Protein AF-0000000074057111 (afdb_homodimer)

Solvent-accessible surface area (backbone atoms only — not comparable to full-atom values): 35191 Å² total; per-residue (Å²): 128,77,73,46,61,65,49,46,50,52,50,35,55,50,22,33,57,53,14,36,54,56,15,26,37,41,67,62,41,48,51,35,55,31,54,75,51,76,38,52,38,35,38,62,61,49,11,63,76,62,67,31,24,44,68,23,37,39,42,51,50,25,23,38,26,31,72,56,57,26,43,73,44,59,60,74,81,66,94,53,81,94,63,56,52,75,49,30,35,24,65,28,77,84,44,45,55,37,42,20,70,87,38,95,68,16,41,31,34,33,33,35,26,45,40,35,50,40,46,50,42,49,42,37,47,59,24,25,39,66,43,31,43,66,85,86,63,66,47,99,75,32,61,70,48,46,54,50,17,41,58,47,15,54,46,42,50,39,71,71,43,34,64,63,48,53,53,48,35,48,74,56,48,71,72,63,69,75,90,73,66,48,31,35,32,28,48,59,33,36,54,30,60,59,58,51,50,50,41,69,73,32,83,66,36,35,37,35,38,35,16,43,60,70,26,39,54,45,22,50,61,65,31,59,91,43,95,55,38,87,39,50,44,79,44,70,43,49,76,84,81,42,85,62,74,66,69,17,47,32,37,38,39,58,72,56,60,40,56,35,40,69,68,58,40,27,52,38,43,33,45,49,50,66,14,34,33,74,57,11,34,39,38,41,27,28,49,48,27,40,93,85,45,26,36,33,40,66,40,14,46,46,24,42,51,20,37,39,74,18,76,46,19,34,69,40,31,57,66,55,50,42,51,38,38,43,74,39,57,37,41,80,59,42,73,62,33,82,43,75,45,62,69,11,26,37,32,30,26,32,62,70,124,126,78,76,48,61,64,49,46,49,51,48,34,57,50,22,33,56,54,14,35,54,55,16,26,37,42,66,62,40,49,52,35,54,31,53,75,50,75,38,51,38,32,37,62,62,49,11,63,73,62,69,31,23,44,68,21,37,39,40,52,49,24,22,39,28,29,72,56,56,26,42,74,44,59,60,73,78,67,93,53,82,94,63,56,53,75,48,31,37,23,64,28,78,83,44,44,55,37,43,20,69,86,39,95,68,17,40,32,35,32,32,35,26,45,40,35,51,40,49,49,42,49,44,38,45,59,24,26,39,67,45,32,42,68,82,86,62,65,46,98,75,31,61,71,49,45,54,49,19,42,59,47,16,53,48,43,51,40,71,71,44,34,64,64,47,53,52,48,34,48,76,56,47,70,71,63,69,76,89,72,68,48,32,34,34,28,47,58,31,36,53,31,60,59,57,51,50,50,40,70,75,34,82,65,35,35,36,35,37,36,15,44,60,70,26,38,53,45,22,50,62,65,32,59,90,42,94,54,38,88,38,51,45,78,44,70,42,48,74,85,80,43,85,61,73,67,70,18,46,32,38,39,38,56,72,55,62,40,56,34,38,68,68,57,39,25,51,39,44,35,46,49,50,66,14,34,32,72,58,11,34,40,38,40,28,28,48,50,28,38,92,84,45,28,35,33,39,66,41,13,46,45,24,43,52,20,37,40,74,17,78,46,18,33,66,41,30,57,67,57,50,43,49,37,38,42,74,40,58,34,40,80,60,42,73,61,34,82,43,76,44,62,69,11,28,38,31,28,27,33,61,70,124

Organism: NCBI:txid44742

Secondary structure (DSSP, 8-state):
---SHHHHHHHHHHHHHHHHHHHHHHHTTHHHHHHHTTT-EEHHHHHHHHT--HHHHHHHHHHHHHTTSEEEE-----S-GGG----EEEE-GGGHHHH-TTSTT--HHHHHHHHHHHHHHTTHHHHHHHTSPPPP---TT-HHHHHHHHHHHHHHHHHHHHHHHHHHHHHTTTT---SS--EEEEET-TT-HHHHHHHHHSTT-EEEEEE-HHHHHHHHHHHTTSTTGGGEEEEE--TTTSPPP--EEEEEEES-GGGS-HHHHHHHHHHHHHHEEEEEEEEEEE-EE-TTS--SHHHHHHHHHHHHH-TT---EEHHHHHHHHHHHT-EEEEEEE--SSTTEEEEEE----/---SHHHHHHHHHHHHHHHHHHHHHHHTTHHHHHHHTTT-EEHHHHHHHHT--HHHHHHHHHHHHHTTSEEEE-----S-GGG----EEEE-GGGHHHH-TTSTT--HHHHHHHHHHHHHHTTHHHHHHHTSPPPP---TT-HHHHHHHHHHHHHHHHHHHHHHHHHHHHHTTTT---SS--EEEEET-TT-HHHHHHHHHSTT-EEEEEE-HHHHHHHHHHHTTSTTGGGEEEEE--TTTSPPP--EEEEEEES-GGGS-HHHHHHHHHHHHHHEEEEEEEEEEE-EE-TTS--SHHHHHHHHHHHHH-TT---EEHHHHHHHHHHHT-EEEEEEE--SSTTEEEEEE----

pLDDT: mean 93.76, std 9.5, range [37.53, 98.81]

Nearest PDB structures (foldseek):
  7clf-assembly1_A  TM=8.392E-01  e=1.051E-23  Serratia marcescens
  2r3s-assembly1_B  TM=7.937E-01  e=2.682E-24  Nostoc punctiforme PCC 73102
  2r3s-assembly1_A  TM=8.013E-01  e=7.057E-24  Nostoc punctiforme PCC 73102
  7wdq-assembly2_D  TM=7.908E-01  e=1.029E-20  Nisaea denitrificans DSM 18348
  7wdq-assembly1_C  TM=7.144E-01  e=1.448E-20  Nisaea denitrificans DSM 18348

Foldseek 3Di:
DDPPPVVVVVCVVCVVVVLLLQLVCLVLLLLQVCVVVVQKDFLVVSCVVSVHDSVVSNVSQVVCVVVVQKPWDFDDDDVDPVDTDGIMIGGDPVCNQQSHPPHQLHLSLLSNLVNQLVVLVVCLVVLVVVQAADDGDDDPNDDVSNVVSVLVNVVSVLLVCQQVLVVLCVVLCVLPDDDDAFEEEEEQCQLPSNVVSSCVVGVRHAYEYEEAPNSQVNNCVNCPPHPCNVRYHYDHDDLQPDADAADGQEYEAAADPQQAALVSVLSSLLSVLRRHDAFHKYKYFFAAADPVLPAPVVQNVVQSSSSHPHGHGGHHHQVSVQVSNVVSQWDDWDFSGDDRGSSTMIMTTHHHD/DDPPPVVVVVCVVCVVVVLLLQLVCLVLLLLQVCVVVVQKDFLVVSCVVSVHDSVVSNVSQVVCVVVVQKPWDWDDDDPDPVDTDGIMIGGDPVCNQCSHPPHQLHLSLLSNLVNQLVVLVVCLVVLVVVQAADDGDDDPNDDVSNVVSVLVNVVSVLLVCQQVLVVLCVVLCVLPDDDDAFEEEEEQCQLPSNVVSSCVVGVRHAYEYEEAPNSQVNNCVNCVPHPCNVRYHYDHDDLQPDADAADGQEYEAAADPQQAALVSVLSSLLSVLRRHDAFHKYKYFFAAADPVLPAPVVQNVVQSSSSHPHGHGGHHHQVSVQVSNVVSQWDDWDFSGDDRGSSTMIMTTHHHD

Structure (mmCIF, N/CA/C/O backbone):
data_AF-0000000074057111-model_v1
#
loop_
_entity.id
_entity.type
_entity.pdbx_description
1 polymer 'Polyketide synthesis methyltransferase'
#
loop_
_atom_site.group_PDB
_atom_site.id
_atom_site.type_symbol
_atom_site.label_atom_id
_atom_site.label_alt_id
_atom_site.label_comp_id
_atom_site.label_asym_id
_atom_site.label_entity_id
_atom_site.label_seq_id
_atom_site.pdbx_PDB_ins_code
_atom_site.Cartn_x
_atom_site.Cartn_y
_atom_site.Cartn_z
_atom_site.occupancy
_atom_site.B_iso_or_equiv
_atom_site.auth_seq_id
_atom_site.auth_comp_id
_atom_site.auth_asym_id
_atom_site.auth_atom_id
_atom_site.pdbx_PDB_mode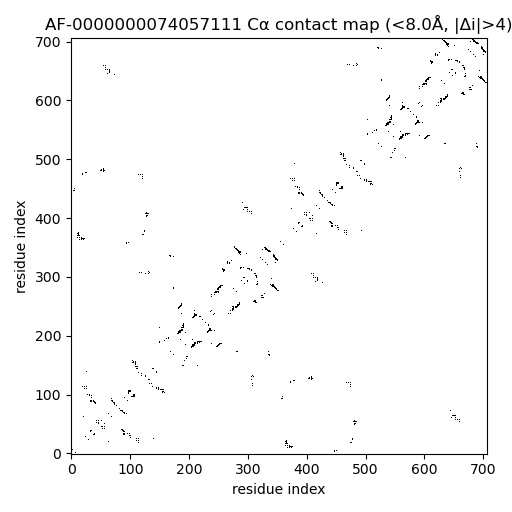l_num
ATOM 1 N N . MET A 1 1 ? 1.654 -4.223 18.266 1 63.75 1 MET A N 1
ATOM 2 C CA . MET A 1 1 ? 0.971 -3.344 17.328 1 63.75 1 MET A CA 1
ATOM 3 C C . MET A 1 1 ? -0.479 -3.119 17.75 1 63.75 1 MET A C 1
ATOM 5 O O . MET A 1 1 ? -1.139 -4.039 18.234 1 63.75 1 MET A O 1
ATOM 9 N N . ASP A 1 2 ? -0.886 -1.844 17.797 1 74.06 2 ASP A N 1
ATOM 10 C CA . ASP A 1 2 ? -2.27 -1.485 18.094 1 74.06 2 ASP A CA 1
ATOM 11 C C . ASP A 1 2 ? -3.238 -2.229 17.172 1 74.06 2 ASP A C 1
ATOM 13 O O . ASP A 1 2 ? -3.07 -2.23 15.953 1 74.06 2 ASP A O 1
ATOM 17 N N . ARG A 1 3 ? -4.133 -2.994 17.828 1 81.12 3 ARG A N 1
ATOM 18 C CA . ARG A 1 3 ? -5.02 -3.846 17.031 1 81.12 3 ARG A CA 1
ATOM 19 C C . ARG A 1 3 ? -6.465 -3.367 17.125 1 81.12 3 ARG A C 1
ATOM 21 O O . ARG A 1 3 ? -7.391 -4.109 16.797 1 81.12 3 ARG A O 1
ATOM 28 N N . THR A 1 4 ? -6.609 -2.133 17.578 1 88.31 4 THR A N 1
ATOM 29 C CA . THR A 1 4 ? -7.953 -1.57 17.547 1 88.31 4 THR A CA 1
ATOM 30 C C . THR A 1 4 ? -8.461 -1.433 16.125 1 88.31 4 THR A C 1
ATOM 32 O O . THR A 1 4 ? -7.668 -1.262 15.188 1 88.31 4 THR A O 1
ATOM 35 N N . PRO A 1 5 ? -9.758 -1.6 15.961 1 89.38 5 PRO A N 1
ATOM 36 C CA . PRO A 1 5 ? -10.305 -1.568 14.602 1 89.38 5 PRO A CA 1
ATOM 37 C C . PRO A 1 5 ? -9.859 -0.335 13.82 1 89.38 5 PRO A C 1
ATOM 39 O O . PRO A 1 5 ? -9.477 -0.447 12.656 1 89.38 5 PRO A O 1
ATOM 42 N N . PHE A 1 6 ? -9.781 0.759 14.508 1 90.56 6 PHE A N 1
ATOM 43 C CA . PHE A 1 6 ? -9.398 1.973 13.789 1 90.56 6 PHE A CA 1
ATOM 44 C C . PHE A 1 6 ? -7.914 1.951 13.445 1 90.56 6 PHE A C 1
ATOM 46 O O . PHE A 1 6 ? -7.516 2.414 12.367 1 90.56 6 PHE A O 1
ATOM 53 N N . ALA A 1 7 ? -7.125 1.43 14.367 1 91.81 7 ALA A N 1
ATOM 54 C CA . ALA A 1 7 ? -5.695 1.313 14.094 1 91.81 7 ALA A CA 1
ATOM 55 C C . ALA A 1 7 ? -5.438 0.383 12.914 1 91.81 7 ALA A C 1
ATOM 57 O O . ALA A 1 7 ? -4.555 0.641 12.094 1 91.81 7 ALA A O 1
ATOM 58 N N . VAL A 1 8 ? -6.203 -0.715 12.797 1 94.31 8 VAL A N 1
ATOM 59 C CA . VAL A 1 8 ? -6.082 -1.655 11.688 1 94.31 8 VAL A CA 1
ATOM 60 C C . VAL A 1 8 ? -6.496 -0.974 10.391 1 94.31 8 VAL A C 1
ATOM 62 O O . VAL A 1 8 ? -5.805 -1.091 9.375 1 94.31 8 VAL A O 1
ATOM 65 N N . LEU A 1 9 ? -7.566 -0.26 10.484 1 95.31 9 LEU A N 1
ATOM 66 C CA . LEU A 1 9 ? -8.094 0.469 9.336 1 95.31 9 LEU A CA 1
ATOM 67 C C . LEU A 1 9 ? -7.078 1.487 8.82 1 95.31 9 LEU A C 1
ATOM 69 O O . LEU A 1 9 ? -6.828 1.568 7.617 1 95.31 9 LEU A O 1
ATOM 73 N N . GLN A 1 10 ? -6.465 2.217 9.688 1 94.62 10 GLN A N 1
ATOM 74 C CA . GLN A 1 10 ? -5.465 3.215 9.312 1 94.62 10 GLN A CA 1
ATOM 75 C C . GLN A 1 10 ? -4.234 2.559 8.703 1 94.62 10 GLN A C 1
ATOM 77 O O . GLN A 1 10 ? -3.689 3.049 7.711 1 94.62 10 GLN A O 1
ATOM 82 N N . ARG A 1 11 ? -3.836 1.484 9.297 1 94.94 11 ARG A N 1
ATOM 83 C CA . ARG A 1 11 ? -2.662 0.763 8.82 1 94.94 11 ARG A CA 1
ATOM 84 C C . ARG A 1 11 ? -2.881 0.237 7.402 1 94.94 11 ARG A C 1
ATOM 86 O O . ARG A 1 11 ? -2.018 0.392 6.539 1 94.94 11 ARG A O 1
ATOM 93 N N . ASP A 1 12 ? -4.023 -0.371 7.141 1 97.38 12 ASP A N 1
ATOM 94 C CA . ASP A 1 12 ? -4.328 -0.885 5.812 1 97.38 12 ASP A CA 1
ATOM 95 C C . ASP A 1 12 ? -4.457 0.251 4.801 1 97.38 12 ASP A C 1
ATOM 97 O O . ASP A 1 12 ? -4.016 0.125 3.656 1 97.38 12 ASP A O 1
ATOM 101 N N . ALA A 1 13 ? -5.023 1.354 5.238 1 97.31 13 ALA A N 1
ATOM 102 C CA . ALA A 1 13 ? -5.27 2.477 4.34 1 97.31 13 ALA A CA 1
ATOM 103 C C . ALA A 1 13 ? -3.959 3.129 3.908 1 97.31 13 ALA A C 1
ATOM 105 O O . ALA A 1 13 ? -3.855 3.65 2.795 1 97.31 13 ALA A O 1
ATOM 106 N N . THR A 1 14 ? -2.934 3.059 4.746 1 96.75 14 THR A N 1
ATOM 107 C CA . THR A 1 14 ? -1.713 3.805 4.461 1 96.75 14 THR A CA 1
ATOM 108 C C . THR A 1 14 ? -0.594 2.865 4.023 1 96.75 14 THR A C 1
ATOM 110 O O . THR A 1 14 ? 0.538 3.299 3.801 1 96.75 14 THR A O 1
ATOM 113 N N . GLY A 1 15 ? -0.868 1.565 3.924 1 97.38 15 GLY A N 1
ATOM 114 C CA . GLY A 1 15 ? 0.151 0.581 3.596 1 97.38 15 GLY A CA 1
ATOM 115 C C . GLY A 1 15 ? 0.854 0.867 2.281 1 97.38 15 GLY A C 1
ATOM 116 O O . GLY A 1 15 ? 2.018 0.504 2.104 1 97.38 15 GLY A O 1
ATOM 117 N N . TYR A 1 16 ? 0.18 1.576 1.365 1 98.06 16 TYR A N 1
ATOM 118 C CA . TYR A 1 16 ? 0.75 1.864 0.054 1 98.06 16 TYR A CA 1
ATOM 119 C C . TYR A 1 16 ? 1.985 2.748 0.179 1 98.06 16 TYR A C 1
ATOM 121 O O . TYR A 1 16 ? 2.883 2.695 -0.665 1 98.06 16 TYR A O 1
ATOM 129 N N . GLN A 1 17 ? 2.082 3.539 1.218 1 98.56 17 GLN A N 1
ATOM 130 C CA . GLN A 1 17 ? 3.199 4.469 1.356 1 98.56 17 GLN A CA 1
ATOM 131 C C . GLN A 1 17 ? 4.523 3.723 1.497 1 98.56 17 GLN A C 1
ATOM 133 O O . GLN A 1 17 ? 5.496 4.039 0.811 1 98.56 17 GLN A O 1
ATOM 138 N N . ARG A 1 18 ? 4.527 2.707 2.352 1 98.38 18 ARG A N 1
ATOM 139 C CA . ARG A 1 18 ? 5.742 1.914 2.535 1 98.38 18 ARG A CA 1
ATOM 140 C C . ARG A 1 18 ? 6.082 1.137 1.269 1 98.38 18 ARG A C 1
ATOM 142 O O . ARG A 1 18 ? 7.254 1.031 0.896 1 98.38 18 ARG A O 1
ATOM 149 N N . SER A 1 19 ? 5.031 0.606 0.587 1 98.56 19 SER A N 1
ATOM 150 C CA . SER A 1 19 ? 5.238 -0.123 -0.66 1 98.56 19 SER A CA 1
ATOM 151 C C . SER A 1 19 ? 5.875 0.768 -1.722 1 98.56 19 SER A C 1
ATOM 153 O O . SER A 1 19 ? 6.859 0.381 -2.354 1 98.56 19 SER A O 1
ATOM 155 N N . CYS A 1 20 ? 5.309 1.966 -1.888 1 98.56 20 CYS A N 1
ATOM 156 C CA . CYS A 1 20 ? 5.762 2.867 -2.941 1 98.56 20 CYS A CA 1
ATOM 157 C C . CYS A 1 20 ? 7.18 3.355 -2.668 1 98.56 20 CYS A C 1
ATOM 159 O O . CYS A 1 20 ? 7.992 3.465 -3.588 1 98.56 20 CYS A O 1
ATOM 161 N N . ALA A 1 21 ? 7.5 3.646 -1.406 1 98.75 21 ALA A N 1
ATOM 162 C CA . ALA A 1 21 ? 8.844 4.09 -1.063 1 98.75 21 ALA A CA 1
ATOM 163 C C . ALA A 1 21 ? 9.883 3.02 -1.403 1 98.75 21 ALA A C 1
ATOM 165 O O . ALA A 1 21 ? 10.891 3.305 -2.057 1 98.75 21 ALA A O 1
ATOM 166 N N . LEU A 1 22 ? 9.57 1.821 -0.985 1 98.69 22 LEU A N 1
ATOM 167 C CA . LEU A 1 22 ? 10.484 0.694 -1.172 1 98.69 22 LEU A CA 1
ATOM 168 C C . LEU A 1 22 ? 10.648 0.37 -2.652 1 98.69 22 LEU A C 1
ATOM 170 O O . LEU A 1 22 ? 11.773 0.195 -3.133 1 98.69 22 LEU A O 1
ATOM 174 N N . THR A 1 23 ? 9.586 0.343 -3.398 1 98.5 23 THR A N 1
ATOM 175 C CA . THR A 1 23 ? 9.633 -0.062 -4.797 1 98.5 23 THR A CA 1
ATOM 176 C C . THR A 1 23 ? 10.227 1.049 -5.66 1 98.5 23 THR A C 1
ATOM 178 O O . THR A 1 23 ? 10.906 0.775 -6.652 1 98.5 23 THR A O 1
ATOM 181 N N . ALA A 1 24 ? 10.023 2.332 -5.312 1 98.69 24 ALA A N 1
ATOM 182 C CA . ALA A 1 24 ? 10.648 3.434 -6.043 1 98.69 24 ALA A CA 1
ATOM 183 C C . ALA A 1 24 ? 12.164 3.373 -5.93 1 98.69 24 ALA A C 1
ATOM 185 O O . ALA A 1 24 ? 12.875 3.592 -6.91 1 98.69 24 ALA A O 1
ATOM 186 N N . ALA A 1 25 ? 12.641 3.057 -4.723 1 98.81 25 ALA A N 1
ATOM 187 C CA . ALA A 1 25 ? 14.078 2.938 -4.512 1 98.81 25 ALA A CA 1
ATOM 188 C C . ALA A 1 25 ? 14.664 1.81 -5.359 1 98.81 25 ALA A C 1
ATOM 190 O O . ALA A 1 25 ? 15.781 1.917 -5.859 1 98.81 25 ALA A O 1
ATOM 191 N N . ALA A 1 26 ? 13.922 0.726 -5.508 1 98.5 26 ALA A N 1
ATOM 192 C CA . ALA A 1 26 ? 14.359 -0.396 -6.332 1 98.5 26 ALA A CA 1
ATOM 193 C C . ALA A 1 26 ? 14.391 -0.011 -7.809 1 98.5 26 ALA A C 1
ATOM 195 O O . ALA A 1 26 ? 15.336 -0.349 -8.523 1 98.5 26 ALA A O 1
ATOM 196 N N . GLU A 1 27 ? 13.359 0.681 -8.258 1 98.12 27 GLU A N 1
ATOM 197 C CA . GLU A 1 27 ? 13.32 1.148 -9.641 1 98.12 27 GLU A CA 1
ATOM 198 C C . GLU A 1 27 ? 14.508 2.051 -9.953 1 98.12 27 GLU A C 1
ATOM 200 O O . GLU A 1 27 ? 15.07 1.99 -11.055 1 98.12 27 GLU A O 1
ATOM 205 N N . LEU A 1 28 ? 14.891 2.852 -8.977 1 98.44 28 LEU A N 1
ATOM 206 C CA . LEU A 1 28 ? 15.945 3.838 -9.172 1 98.44 28 LEU A CA 1
ATOM 207 C C . LEU A 1 28 ? 17.312 3.244 -8.844 1 98.44 28 LEU A C 1
ATOM 209 O O . LEU A 1 28 ? 18.328 3.928 -8.938 1 98.44 28 LEU A O 1
ATOM 213 N N . ASP A 1 29 ? 17.344 2.012 -8.312 1 98.06 29 ASP A N 1
ATOM 214 C CA . ASP A 1 29 ? 18.531 1.214 -8.016 1 98.06 29 ASP A CA 1
ATOM 215 C C . ASP A 1 29 ? 19.328 1.827 -6.867 1 98.06 29 ASP A C 1
ATOM 217 O O . ASP A 1 29 ? 20.562 1.724 -6.832 1 98.06 29 ASP A O 1
ATOM 221 N N . PHE A 1 30 ? 18.688 2.514 -5.953 1 98.75 30 PHE A N 1
ATOM 222 C CA . PHE A 1 30 ? 19.344 3.203 -4.844 1 98.75 30 PHE A CA 1
ATOM 223 C C . PHE A 1 30 ? 20.156 2.227 -4.004 1 98.75 30 PHE A C 1
ATOM 225 O O . PHE A 1 30 ? 21.312 2.498 -3.672 1 98.75 30 PHE A O 1
ATOM 232 N N . PHE A 1 31 ? 19.594 1.062 -3.67 1 98.81 31 PHE A N 1
ATOM 233 C CA . PHE A 1 31 ? 20.219 0.121 -2.75 1 98.81 31 PHE A CA 1
ATOM 234 C C . PHE A 1 31 ? 21.516 -0.433 -3.336 1 98.81 31 PHE A C 1
ATOM 236 O O . PHE A 1 31 ? 22.562 -0.43 -2.674 1 98.81 31 PHE A O 1
ATOM 243 N N . THR A 1 32 ? 21.438 -0.868 -4.586 1 98.62 32 THR A N 1
ATOM 244 C CA . THR A 1 32 ? 22.609 -1.442 -5.242 1 98.62 32 THR A CA 1
ATOM 245 C C . THR A 1 32 ? 23.734 -0.409 -5.363 1 98.62 32 THR A C 1
ATOM 247 O O . THR A 1 32 ? 24.906 -0.722 -5.129 1 98.62 32 THR A O 1
ATOM 250 N N . VAL A 1 33 ? 23.406 0.806 -5.707 1 98.75 33 VAL A N 1
ATOM 251 C CA . VAL A 1 33 ? 24.391 1.869 -5.883 1 98.75 33 VAL A CA 1
ATOM 252 C C . VAL A 1 33 ? 25.062 2.18 -4.547 1 98.75 33 VAL A C 1
ATOM 254 O O . VAL A 1 33 ? 26.281 2.338 -4.48 1 98.75 33 VAL A O 1
ATOM 257 N N . ILE A 1 34 ? 24.266 2.258 -3.471 1 98.69 34 ILE A N 1
ATOM 258 C CA . ILE A 1 34 ? 24.844 2.494 -2.152 1 98.69 34 ILE A CA 1
ATOM 259 C C . ILE A 1 34 ? 25.797 1.353 -1.791 1 98.69 34 ILE A C 1
ATOM 261 O O . ILE A 1 34 ? 26.922 1.588 -1.371 1 98.69 34 ILE A O 1
ATOM 265 N N . LEU A 1 35 ? 25.344 0.13 -2.01 1 98.56 35 LEU A N 1
ATOM 266 C CA . LEU A 1 35 ? 26.094 -1.053 -1.619 1 98.56 35 LEU A CA 1
ATOM 267 C C . LEU A 1 35 ? 27.391 -1.171 -2.436 1 98.56 35 LEU A C 1
ATOM 269 O O . LEU A 1 35 ? 28.422 -1.568 -1.909 1 98.56 35 LEU A O 1
ATOM 273 N N . ARG A 1 36 ? 27.375 -0.826 -3.686 1 97.56 36 ARG A N 1
ATOM 274 C CA . ARG A 1 36 ? 28.562 -0.966 -4.523 1 97.56 36 ARG A CA 1
ATOM 275 C C . ARG A 1 36 ? 29.547 0.157 -4.258 1 97.56 36 ARG A C 1
ATOM 277 O O . ARG A 1 36 ? 30.719 0.063 -4.645 1 97.56 36 ARG A O 1
ATOM 284 N N . ASN A 1 37 ? 29.141 1.228 -3.578 1 97.62 37 ASN A N 1
ATOM 285 C CA . ASN A 1 37 ? 30.016 2.334 -3.199 1 97.62 37 ASN A CA 1
ATOM 286 C C . ASN A 1 37 ? 30.375 2.285 -1.717 1 97.62 37 ASN A C 1
ATOM 288 O O . ASN A 1 37 ? 30.266 3.295 -1.018 1 97.62 37 ASN A O 1
ATOM 292 N N . GLY A 1 38 ? 30.656 1.08 -1.207 1 97 38 GLY A N 1
ATOM 293 C CA . GLY A 1 38 ? 31.141 0.887 0.152 1 97 38 GLY A CA 1
ATOM 294 C C . GLY A 1 38 ? 30.047 0.979 1.191 1 97 38 GLY A C 1
ATOM 295 O O . GLY A 1 38 ? 30.312 1.194 2.375 1 97 38 GLY A O 1
ATOM 296 N N . ASN A 1 39 ? 28.797 0.902 0.79 1 98.06 39 ASN A N 1
ATOM 297 C CA . ASN A 1 39 ? 27.609 0.999 1.646 1 98.06 39 ASN A CA 1
ATOM 298 C C . ASN A 1 39 ? 27.625 2.275 2.482 1 98.06 39 ASN A C 1
ATOM 300 O O . ASN A 1 39 ? 27.375 2.238 3.686 1 98.06 39 ASN A O 1
ATOM 304 N N . ARG A 1 40 ? 28.062 3.346 1.867 1 96.44 40 ARG A N 1
ATOM 305 C CA . ARG A 1 40 ? 28.141 4.66 2.494 1 96.44 40 ARG A CA 1
ATOM 306 C C . ARG A 1 40 ? 28.016 5.77 1.455 1 96.44 40 ARG A C 1
ATOM 308 O O . ARG A 1 40 ? 28.969 6.051 0.72 1 96.44 40 ARG A O 1
ATOM 315 N N . MET A 1 41 ? 26.859 6.449 1.433 1 97.19 41 MET A N 1
ATOM 316 C CA . MET A 1 41 ? 26.672 7.523 0.461 1 97.19 41 MET A CA 1
ATOM 317 C C . MET A 1 41 ? 25.766 8.609 1.022 1 97.19 41 MET A C 1
ATOM 319 O O . MET A 1 41 ? 24.828 8.32 1.768 1 97.19 41 MET A O 1
ATOM 323 N N . ASN A 1 42 ? 26.047 9.82 0.687 1 96.69 42 ASN A N 1
ATOM 324 C CA . ASN A 1 42 ? 25.109 10.891 0.998 1 96.69 42 ASN A CA 1
ATOM 325 C C . ASN A 1 42 ? 24.109 11.109 -0.142 1 96.69 42 ASN A C 1
ATOM 327 O O . ASN A 1 42 ? 24.297 10.57 -1.235 1 96.69 42 ASN A O 1
ATOM 331 N N . ALA A 1 43 ? 23.094 11.867 0.125 1 97.12 43 ALA A N 1
ATOM 332 C CA . ALA A 1 43 ? 22.016 12.062 -0.831 1 97.12 43 ALA A CA 1
ATOM 333 C C . ALA A 1 43 ? 22.516 12.727 -2.107 1 97.12 43 ALA A C 1
ATOM 335 O O . ALA A 1 43 ? 22.094 12.375 -3.209 1 97.12 43 ALA A O 1
ATOM 336 N N . GLY A 1 44 ? 23.344 13.734 -1.946 1 97.44 44 GLY A N 1
ATOM 337 C CA . GLY A 1 44 ? 23.875 14.43 -3.102 1 97.44 44 GLY A CA 1
ATOM 338 C C . GLY A 1 44 ? 24.641 13.523 -4.043 1 97.44 44 GLY A C 1
ATOM 339 O O . GLY A 1 44 ? 24.422 13.547 -5.258 1 97.44 44 GLY A O 1
ATOM 340 N N . ASP A 1 45 ? 25.562 12.711 -3.553 1 97.81 45 ASP A N 1
ATOM 341 C CA . ASP A 1 45 ? 26.359 11.781 -4.352 1 97.81 45 ASP A CA 1
ATOM 342 C C . ASP A 1 45 ? 25.469 10.734 -5.023 1 97.81 45 ASP A C 1
ATOM 344 O O . ASP A 1 45 ? 25.672 10.406 -6.195 1 97.81 45 ASP A O 1
ATOM 348 N N . LEU A 1 46 ? 24.547 10.242 -4.293 1 98.19 46 LEU A N 1
ATOM 349 C CA . LEU A 1 46 ? 23.641 9.242 -4.848 1 98.19 46 LEU A CA 1
ATOM 350 C C . LEU A 1 46 ? 22.812 9.844 -5.98 1 98.19 46 LEU A C 1
ATOM 352 O O . LEU A 1 46 ? 22.609 9.195 -7.016 1 98.19 46 LEU A O 1
ATOM 356 N N . ALA A 1 47 ? 22.312 11.078 -5.762 1 98.38 47 ALA A N 1
ATOM 357 C CA . ALA A 1 47 ? 21.516 11.766 -6.781 1 98.38 47 ALA A CA 1
ATOM 358 C C . ALA A 1 47 ? 22.312 11.93 -8.07 1 98.38 47 ALA A C 1
ATOM 360 O O . ALA A 1 47 ? 21.781 11.711 -9.164 1 98.38 47 ALA A O 1
ATOM 361 N N . ARG A 1 48 ? 23.531 12.305 -7.934 1 98.06 48 ARG A N 1
ATOM 362 C CA . ARG A 1 48 ? 24.406 12.492 -9.094 1 98.06 48 ARG A CA 1
ATOM 363 C C . ARG A 1 48 ? 24.641 11.172 -9.82 1 98.06 48 ARG A C 1
ATOM 365 O O . ARG A 1 48 ? 24.531 11.102 -11.047 1 98.06 48 ARG A O 1
ATOM 372 N N . GLU A 1 49 ? 24.922 10.156 -9.133 1 97.94 49 GLU A N 1
ATOM 373 C CA . GLU A 1 49 ? 25.234 8.867 -9.727 1 97.94 49 GLU A CA 1
ATOM 374 C C . GLU A 1 49 ? 24 8.258 -10.406 1 97.94 49 GLU A C 1
ATOM 376 O O . GLU A 1 49 ? 24.125 7.609 -11.445 1 97.94 49 GLU A O 1
ATOM 381 N N . CYS A 1 50 ? 22.844 8.406 -9.781 1 97.81 50 CYS A N 1
ATOM 382 C CA . CYS A 1 50 ? 21.625 7.793 -10.297 1 97.81 50 CYS A CA 1
ATOM 383 C C . CYS A 1 50 ? 20.906 8.727 -11.273 1 97.81 50 CYS A C 1
ATOM 385 O O . CYS A 1 50 ? 19.906 8.352 -11.891 1 97.81 50 CYS A O 1
ATOM 387 N N . GLY A 1 51 ? 21.359 9.977 -11.422 1 97.88 51 GLY A N 1
ATOM 388 C CA . GLY A 1 51 ? 20.734 10.93 -12.328 1 97.88 51 GLY A CA 1
ATOM 389 C C . GLY A 1 51 ? 19.375 11.383 -11.867 1 97.88 51 GLY A C 1
ATOM 390 O O . GLY A 1 51 ? 18.422 11.406 -12.656 1 97.88 51 GLY A O 1
ATOM 391 N N . VAL A 1 52 ? 19.234 11.656 -10.547 1 98.25 52 VAL A N 1
ATOM 392 C CA . VAL A 1 52 ? 17.953 12.078 -10.016 1 98.25 52 VAL A CA 1
ATOM 393 C C . VAL A 1 52 ? 18.109 13.391 -9.25 1 98.25 52 VAL A C 1
ATOM 395 O O . VAL A 1 52 ? 19.234 13.859 -9.047 1 98.25 52 VAL A O 1
ATOM 398 N N . ASP A 1 53 ? 16.984 14.031 -8.945 1 98.31 53 ASP A N 1
ATOM 399 C CA . ASP A 1 53 ? 16.953 15.273 -8.18 1 98.31 53 ASP A CA 1
ATOM 400 C C . ASP A 1 53 ? 17.438 15.047 -6.75 1 98.31 53 ASP A C 1
ATOM 402 O O . ASP A 1 53 ? 17.062 14.062 -6.113 1 98.31 53 ASP A O 1
ATOM 406 N N . GLU A 1 54 ? 18.297 15.906 -6.281 1 97.44 54 GLU A N 1
ATOM 407 C CA . GLU A 1 54 ? 18.891 15.734 -4.961 1 97.44 54 GLU A CA 1
ATOM 408 C C . GLU A 1 54 ? 17.828 15.789 -3.863 1 97.44 54 GLU A C 1
ATOM 410 O O . GLU A 1 54 ? 17.875 15.016 -2.904 1 97.44 54 GLU A O 1
ATOM 415 N N . ARG A 1 55 ? 16.891 16.719 -3.932 1 95.75 55 ARG A N 1
ATOM 416 C CA . ARG A 1 55 ? 15.812 16.812 -2.949 1 95.75 55 ARG A CA 1
ATOM 417 C C . ARG A 1 55 ? 14.984 15.531 -2.92 1 95.75 55 ARG A C 1
ATOM 419 O O . ARG A 1 55 ? 14.711 14.984 -1.849 1 95.75 55 ARG A O 1
ATOM 426 N N . GLY A 1 56 ? 14.648 15.125 -4.18 1 97.75 56 GLY A N 1
ATOM 427 C CA . GLY A 1 56 ? 13.906 13.883 -4.277 1 97.75 56 GLY A CA 1
ATOM 428 C C . GLY A 1 56 ? 14.633 12.703 -3.654 1 97.75 56 GLY A C 1
ATOM 429 O O . GLY A 1 56 ? 14.039 11.914 -2.924 1 97.75 56 GLY A O 1
ATOM 430 N N . ALA A 1 57 ? 15.898 12.602 -3.904 1 98.38 57 ALA A N 1
ATOM 431 C CA . ALA A 1 57 ? 16.719 11.523 -3.346 1 98.38 57 ALA A CA 1
ATOM 432 C C . ALA A 1 57 ? 16.75 11.602 -1.821 1 98.38 57 ALA A C 1
ATOM 434 O O . ALA A 1 57 ? 16.562 10.594 -1.139 1 98.38 57 ALA A O 1
ATOM 435 N N . ALA A 1 58 ? 16.953 12.781 -1.277 1 97.31 58 ALA A N 1
ATOM 436 C CA . ALA A 1 58 ? 17.094 12.961 0.165 1 97.31 58 ALA A CA 1
ATOM 437 C C . ALA A 1 58 ? 15.812 12.57 0.892 1 97.31 58 ALA A C 1
ATOM 439 O O . ALA A 1 58 ? 15.859 11.914 1.935 1 97.31 58 ALA A O 1
ATOM 440 N N . VAL A 1 59 ? 14.695 13.016 0.356 1 97.75 59 VAL A N 1
ATOM 441 C CA . VAL A 1 59 ? 13.406 12.734 0.991 1 97.75 59 VAL A CA 1
ATOM 442 C C . VAL A 1 59 ? 13.133 11.234 0.981 1 97.75 59 VAL A C 1
ATOM 444 O O . VAL A 1 59 ? 12.703 10.672 1.988 1 97.75 59 VAL A O 1
ATOM 447 N N . LEU A 1 60 ? 13.391 10.539 -0.147 1 98.75 60 LEU A N 1
ATOM 448 C CA . LEU A 1 60 ? 13.188 9.102 -0.234 1 98.75 60 LEU A CA 1
ATOM 449 C C . LEU A 1 60 ? 14.141 8.359 0.704 1 98.75 60 LEU A C 1
ATOM 451 O O . LEU A 1 60 ? 13.734 7.418 1.387 1 98.75 60 LEU A O 1
ATOM 455 N N . LEU A 1 61 ? 15.391 8.805 0.792 1 98.69 61 LEU A N 1
ATOM 456 C CA . LEU A 1 61 ? 16.375 8.164 1.657 1 98.69 61 LEU A CA 1
ATOM 457 C C . LEU A 1 61 ? 15.984 8.289 3.123 1 98.69 61 LEU A C 1
ATOM 459 O O . LEU A 1 61 ? 16.109 7.336 3.891 1 98.69 61 LEU A O 1
ATOM 463 N N . ASN A 1 62 ? 15.492 9.469 3.533 1 98.12 62 ASN A N 1
ATOM 464 C CA . ASN A 1 62 ? 15.023 9.648 4.902 1 98.12 62 ASN A CA 1
ATOM 465 C C . ASN A 1 62 ? 13.859 8.719 5.227 1 98.12 62 ASN A C 1
ATOM 467 O O . ASN A 1 62 ? 13.805 8.148 6.32 1 98.12 62 ASN A O 1
ATOM 471 N N . ALA A 1 63 ? 12.945 8.57 4.289 1 98.56 63 ALA A N 1
ATOM 472 C CA . ALA A 1 63 ? 11.812 7.668 4.488 1 98.56 63 ALA A CA 1
ATOM 473 C C . ALA A 1 63 ? 12.289 6.227 4.66 1 98.56 63 ALA A C 1
ATOM 475 O O . ALA A 1 63 ? 11.82 5.516 5.555 1 98.56 63 ALA A O 1
ATOM 476 N N . LEU A 1 64 ? 13.234 5.812 3.797 1 98.81 64 LEU A N 1
ATOM 477 C CA . LEU A 1 64 ? 13.75 4.445 3.863 1 98.81 64 LEU A CA 1
ATOM 478 C C . LEU A 1 64 ? 14.508 4.215 5.164 1 98.81 64 LEU A C 1
ATOM 480 O O . LEU A 1 64 ? 14.492 3.111 5.711 1 98.81 64 LEU A O 1
ATOM 484 N N . ALA A 1 65 ? 15.195 5.273 5.645 1 98.44 65 ALA A N 1
ATOM 485 C CA . ALA A 1 65 ? 15.852 5.184 6.949 1 98.44 65 ALA A CA 1
ATOM 486 C C . ALA A 1 65 ? 14.82 5.059 8.07 1 98.44 65 ALA A C 1
ATOM 488 O O . ALA A 1 65 ? 14.984 4.25 8.984 1 98.44 65 ALA A O 1
ATOM 489 N N . GLY A 1 66 ? 13.797 5.859 8 1 97.75 66 GLY A N 1
ATOM 490 C CA . GLY A 1 66 ? 12.727 5.754 8.977 1 97.75 66 GLY A CA 1
ATOM 491 C C . GLY A 1 66 ? 12.062 4.391 8.992 1 97.75 66 GLY A C 1
ATOM 492 O O . GLY A 1 66 ? 11.609 3.926 10.039 1 97.75 66 GLY A O 1
ATOM 493 N N . MET A 1 67 ? 12.031 3.697 7.84 1 97.62 67 MET A N 1
ATOM 494 C CA . MET A 1 67 ? 11.422 2.377 7.695 1 97.62 67 MET A CA 1
ATOM 495 C C . MET A 1 67 ? 12.375 1.286 8.18 1 97.62 67 MET A C 1
ATOM 497 O O . MET A 1 67 ? 11.969 0.131 8.336 1 97.62 67 MET A O 1
ATOM 501 N N . GLY A 1 68 ? 13.656 1.679 8.359 1 97.5 68 GLY A N 1
ATOM 502 C CA . GLY A 1 68 ? 14.609 0.732 8.914 1 97.5 68 GLY A CA 1
ATOM 503 C C . GLY A 1 68 ? 15.43 0.02 7.855 1 97.5 68 GLY A C 1
ATOM 504 O O . GLY A 1 68 ? 16.25 -0.842 8.18 1 97.5 68 GLY A O 1
ATOM 505 N N . TYR A 1 69 ? 15.234 0.331 6.547 1 98.56 69 TYR A N 1
ATOM 506 C CA . TYR A 1 69 ? 15.992 -0.315 5.477 1 98.56 69 TYR A CA 1
ATOM 507 C C . TYR A 1 69 ? 17.359 0.326 5.312 1 98.56 69 TYR A C 1
ATOM 509 O O . TYR A 1 69 ? 18.281 -0.301 4.793 1 98.56 69 TYR A O 1
ATOM 517 N N . LEU A 1 70 ? 17.484 1.611 5.742 1 98.56 70 LEU A N 1
ATOM 518 C CA . LEU A 1 70 ? 18.75 2.344 5.754 1 98.56 70 LEU A CA 1
ATOM 519 C C . LEU A 1 70 ? 19.062 2.842 7.156 1 98.56 70 LEU A C 1
ATOM 521 O O . LEU A 1 70 ? 18.172 2.963 8 1 98.56 70 LEU A O 1
ATOM 525 N N . CYS A 1 71 ? 20.297 3.041 7.363 1 97.62 71 CYS A N 1
ATOM 526 C CA . CYS A 1 71 ? 20.797 3.764 8.523 1 97.62 71 CYS A CA 1
ATOM 527 C C . CYS A 1 71 ? 21.391 5.105 8.109 1 97.62 71 CYS A C 1
ATOM 529 O O . CYS A 1 71 ? 22.109 5.191 7.109 1 97.62 71 CYS A O 1
ATOM 531 N N . LYS A 1 72 ? 21.031 6.074 8.844 1 97.12 72 LYS A N 1
ATOM 532 C CA . LYS A 1 72 ? 21.578 7.398 8.562 1 97.12 72 LYS A CA 1
ATOM 533 C C . LYS A 1 72 ? 22.516 7.859 9.68 1 97.12 72 LYS A C 1
ATOM 535 O O . LYS A 1 72 ? 22.172 7.766 10.859 1 97.12 72 LYS A O 1
ATOM 540 N N . SER A 1 73 ? 23.703 8.227 9.336 1 94.06 73 SER A N 1
ATOM 541 C CA . SER A 1 73 ? 24.656 8.805 10.273 1 94.06 73 SER A CA 1
ATOM 542 C C . SER A 1 73 ? 24.953 10.266 9.922 1 94.06 73 SER A C 1
ATOM 544 O O . SER A 1 73 ? 25.062 10.617 8.75 1 94.06 73 SER A O 1
ATOM 546 N N . ILE A 1 74 ? 24.812 10.953 10.891 1 85.81 74 ILE A N 1
ATOM 547 C CA . ILE A 1 74 ? 25.109 12.367 10.688 1 85.81 74 ILE A CA 1
ATOM 548 C C . ILE A 1 74 ? 26.469 12.695 11.312 1 85.81 74 ILE A C 1
ATOM 550 O O . ILE A 1 74 ? 26.828 12.156 12.367 1 85.81 74 ILE A O 1
ATOM 554 N N . GLY A 1 75 ? 27.578 12.75 10.688 1 65.69 75 GLY A N 1
ATOM 555 C CA . GLY A 1 75 ? 28.891 13.109 11.219 1 65.69 75 GLY A CA 1
ATOM 556 C C . GLY A 1 75 ? 28.812 14.086 12.375 1 65.69 75 GLY A C 1
ATOM 557 O O . GLY A 1 75 ? 27.844 14.836 12.5 1 65.69 75 GLY A O 1
ATOM 558 N N . GLY A 1 76 ? 29.203 13.594 13.57 1 50.78 76 GLY A N 1
ATOM 559 C CA . GLY A 1 76 ? 29.328 14.258 14.859 1 50.78 76 GLY A CA 1
ATOM 560 C C . GLY A 1 76 ? 29.438 15.773 14.742 1 50.78 76 GLY A C 1
ATOM 561 O O . GLY A 1 76 ? 29.438 16.312 13.633 1 50.78 76 GLY A O 1
ATOM 562 N N . ALA A 1 77 ? 30.5 16.234 15.797 1 42.66 77 ALA A N 1
ATOM 563 C CA . ALA A 1 77 ? 30.859 17.234 16.797 1 42.66 77 ALA A CA 1
ATOM 564 C C . ALA A 1 77 ? 31.328 18.531 16.141 1 42.66 77 ALA A C 1
ATOM 566 O O . ALA A 1 77 ? 32.469 18.969 16.359 1 42.66 77 ALA A O 1
ATOM 567 N N . SER A 1 78 ? 31.172 18.781 14.961 1 39.72 78 SER A N 1
ATOM 568 C CA . SER A 1 78 ? 31.625 20.156 15.062 1 39.72 78 SER A CA 1
ATOM 569 C C . SER A 1 78 ? 30.656 21 15.883 1 39.72 78 SER A C 1
ATOM 571 O O . SER A 1 78 ? 29.453 20.703 15.938 1 39.72 78 SER A O 1
ATOM 573 N N . ALA A 1 79 ? 31.062 21.828 16.953 1 42.84 79 ALA A N 1
ATOM 574 C CA . ALA A 1 79 ? 30.531 22.875 17.812 1 42.84 79 ALA A CA 1
ATOM 575 C C . ALA A 1 79 ? 29.484 23.719 17.062 1 42.84 79 ALA A C 1
ATOM 577 O O . ALA A 1 79 ? 28.812 24.562 17.656 1 42.84 79 ALA A O 1
ATOM 578 N N . ASP A 1 80 ? 29.516 23.875 15.664 1 37.53 80 ASP A N 1
ATOM 579 C CA . ASP A 1 80 ? 28.625 24.797 14.961 1 37.53 80 ASP A CA 1
ATOM 580 C C . ASP A 1 80 ? 27.484 24.062 14.289 1 37.53 80 ASP A C 1
ATOM 582 O O . ASP A 1 80 ? 27.703 23.25 13.391 1 37.53 80 ASP A O 1
ATOM 586 N N . PRO A 1 81 ? 26.328 23.844 14.781 1 40.62 81 PRO A N 1
ATOM 587 C CA . PRO A 1 81 ? 25.094 23.234 14.305 1 40.62 81 PRO A CA 1
ATOM 588 C C . PRO A 1 81 ? 24.844 23.469 12.82 1 40.62 81 PRO A C 1
ATOM 590 O O . PRO A 1 81 ? 24.188 22.656 12.164 1 40.62 81 PRO A O 1
ATOM 593 N N . GLU A 1 82 ? 25.078 24.516 12.227 1 43.81 82 GLU A N 1
ATOM 594 C CA . GLU A 1 82 ? 24.922 25 10.859 1 43.81 82 GLU A CA 1
ATOM 595 C C . GLU A 1 82 ? 25.812 24.203 9.898 1 43.81 82 GLU A C 1
ATOM 597 O O . GLU A 1 82 ? 25.641 24.281 8.68 1 43.81 82 GLU A O 1
ATOM 602 N N . GLN A 1 83 ? 26.797 23.391 10.234 1 43.78 83 GLN A N 1
ATOM 603 C CA . GLN A 1 83 ? 27.922 22.797 9.516 1 43.78 83 GLN A CA 1
ATOM 604 C C . GLN A 1 83 ? 27.828 21.266 9.523 1 43.78 83 GLN A C 1
ATOM 606 O O . GLN A 1 83 ? 28.812 20.578 9.234 1 43.78 83 GLN A O 1
ATOM 611 N N . GLY A 1 84 ? 26.844 20.672 10.133 1 51.19 84 GLY A N 1
ATOM 612 C CA . GLY A 1 84 ? 26.906 19.219 10.117 1 51.19 84 GLY A CA 1
ATOM 613 C C . GLY A 1 84 ? 26.922 18.641 8.719 1 51.19 84 GLY A C 1
ATOM 614 O O . GLY A 1 84 ? 26.406 19.25 7.781 1 51.19 84 GLY A O 1
ATOM 615 N N . GLY A 1 85 ? 27.969 17.906 8.438 1 60.69 85 GLY A N 1
ATOM 616 C CA . GLY A 1 85 ? 28.109 17.234 7.156 1 60.69 85 GLY A CA 1
ATOM 617 C C . GLY A 1 85 ? 26.844 16.547 6.695 1 60.69 85 GLY A C 1
ATOM 618 O O . GLY A 1 85 ? 25.906 16.391 7.469 1 60.69 85 GLY A O 1
ATOM 619 N 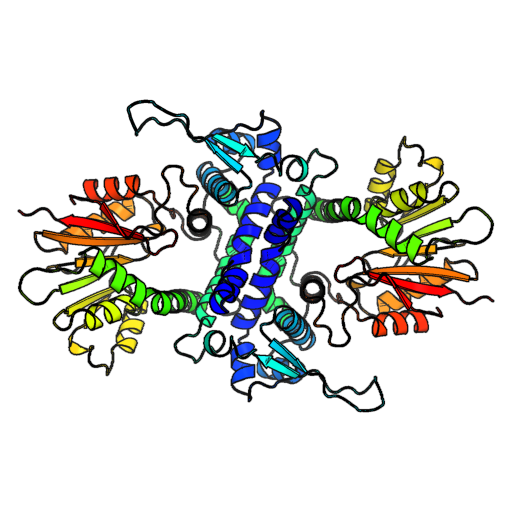N . PRO A 1 86 ? 26.781 16.453 5.41 1 77.94 86 PRO A N 1
ATOM 620 C CA . PRO A 1 86 ? 25.594 15.797 4.844 1 77.94 86 PRO A CA 1
ATOM 621 C C . PRO A 1 86 ? 25.359 14.398 5.418 1 77.94 86 PRO A C 1
ATOM 623 O O . PRO A 1 86 ? 26.328 13.719 5.797 1 77.94 86 PRO A O 1
ATOM 626 N N . GLY A 1 87 ? 24.188 14.094 5.875 1 92.12 87 GLY A N 1
ATOM 627 C CA . GLY A 1 87 ? 23.859 12.75 6.332 1 92.12 87 GLY A CA 1
ATOM 628 C C . GLY A 1 87 ? 24.297 11.664 5.367 1 92.12 87 GLY A C 1
ATOM 629 O O . GLY A 1 87 ? 24.25 11.852 4.152 1 92.12 87 GLY A O 1
ATOM 630 N N . VAL A 1 88 ? 24.906 10.609 5.938 1 96.69 88 VAL A N 1
ATOM 631 C CA . VAL A 1 88 ? 25.344 9.469 5.148 1 96.69 88 VAL A CA 1
ATOM 632 C C . VAL A 1 88 ? 24.422 8.281 5.398 1 96.69 88 VAL A C 1
ATOM 634 O O . VAL A 1 88 ? 24.016 8.023 6.535 1 96.69 88 VAL A O 1
ATOM 637 N N . TYR A 1 89 ? 24.141 7.578 4.305 1 98.25 89 TYR A N 1
ATOM 638 C CA . TYR A 1 89 ? 23.203 6.465 4.379 1 98.25 89 TYR A CA 1
ATOM 639 C C . TYR A 1 89 ? 23.891 5.145 4.078 1 98.25 89 TYR A C 1
ATOM 641 O O . TYR A 1 89 ? 24.812 5.086 3.25 1 98.25 89 TYR A O 1
ATOM 649 N N . ALA A 1 90 ? 23.438 4.094 4.762 1 98.62 90 ALA A N 1
ATOM 650 C CA . ALA A 1 90 ? 23.891 2.723 4.547 1 98.62 90 ALA A CA 1
ATOM 651 C C . ALA A 1 90 ? 22.719 1.75 4.574 1 98.62 90 ALA A C 1
ATOM 653 O O . ALA A 1 90 ? 21.797 1.906 5.375 1 98.62 90 ALA A O 1
ATOM 654 N N . VAL A 1 91 ? 22.797 0.766 3.65 1 98.75 91 VAL A N 1
ATOM 655 C CA . VAL A 1 91 ? 21.781 -0.286 3.709 1 98.75 91 VAL A CA 1
ATOM 656 C C . VAL A 1 91 ? 21.953 -1.094 4.992 1 98.75 91 VAL A C 1
ATOM 658 O O . VAL A 1 91 ? 23.062 -1.48 5.352 1 98.75 91 VAL A O 1
ATOM 661 N N . ALA A 1 92 ? 20.891 -1.217 5.734 1 98.38 92 ALA A N 1
ATOM 662 C CA . ALA A 1 92 ? 20.922 -1.992 6.973 1 98.38 92 ALA A CA 1
ATOM 663 C C . ALA A 1 92 ? 21.422 -3.412 6.715 1 98.38 92 ALA A C 1
ATOM 665 O O . ALA A 1 92 ? 21.062 -4.027 5.707 1 98.38 92 ALA A O 1
ATOM 666 N N . GLU A 1 93 ? 22.141 -3.994 7.578 1 97.31 93 GLU A N 1
ATOM 667 C CA . GLU A 1 93 ? 22.828 -5.27 7.422 1 97.31 93 GLU A CA 1
ATOM 668 C C . GLU A 1 93 ? 21.859 -6.387 7.066 1 97.31 93 GLU A C 1
ATOM 670 O O . GLU A 1 93 ? 22.125 -7.207 6.188 1 97.31 93 GLU A O 1
ATOM 675 N N . ALA A 1 94 ? 20.766 -6.406 7.688 1 96.81 94 ALA A N 1
ATOM 676 C CA . ALA A 1 94 ? 19.797 -7.492 7.559 1 96.81 94 ALA A CA 1
ATOM 677 C C . ALA A 1 94 ? 19.219 -7.547 6.148 1 96.81 94 ALA A C 1
ATOM 679 O O . ALA A 1 94 ? 18.641 -8.555 5.746 1 96.81 94 ALA A O 1
ATOM 680 N N . TYR A 1 95 ? 19.391 -6.457 5.332 1 97.94 95 TYR A N 1
ATOM 681 C CA . TYR A 1 95 ? 18.688 -6.371 4.055 1 97.94 95 TYR A CA 1
ATOM 682 C C . TYR A 1 95 ? 19.672 -6.309 2.895 1 97.94 95 TYR A C 1
ATOM 684 O O . TYR A 1 95 ? 19.266 -6.23 1.73 1 97.94 95 TYR A O 1
ATOM 692 N N . ARG A 1 96 ? 20.969 -6.383 3.162 1 97.69 96 ARG A N 1
ATOM 693 C CA . ARG A 1 96 ? 21.984 -6.164 2.148 1 97.69 96 ARG A CA 1
ATOM 694 C C . ARG A 1 96 ? 21.859 -7.176 1.011 1 97.69 96 ARG A C 1
ATOM 696 O O . ARG A 1 96 ? 21.859 -6.797 -0.163 1 97.69 96 ARG A O 1
ATOM 703 N N . ASP A 1 97 ? 21.641 -8.43 1.339 1 95.56 97 ASP A N 1
ATOM 704 C CA . ASP A 1 97 ? 21.547 -9.461 0.312 1 95.56 97 ASP A CA 1
ATOM 705 C C . ASP A 1 97 ? 20.297 -9.281 -0.532 1 95.56 97 ASP A C 1
ATOM 707 O O . ASP A 1 97 ? 20.359 -9.289 -1.764 1 95.56 97 ASP A O 1
ATOM 711 N N . ALA A 1 98 ? 19.188 -9.031 0.096 1 96.5 98 ALA A N 1
ATOM 712 C CA . ALA A 1 98 ? 17.891 -8.961 -0.576 1 96.5 98 ALA A CA 1
ATOM 713 C C . ALA A 1 98 ? 17.781 -7.695 -1.424 1 96.5 98 ALA A C 1
ATOM 715 O O . ALA A 1 98 ? 17.078 -7.68 -2.438 1 96.5 98 ALA A O 1
ATOM 716 N N . LEU A 1 99 ? 18.578 -6.625 -1.013 1 98.25 99 LEU A N 1
ATOM 717 C CA . LEU A 1 99 ? 18.375 -5.344 -1.681 1 98.25 99 LEU A CA 1
ATOM 718 C C . LEU A 1 99 ? 19.531 -5.023 -2.607 1 98.25 99 LEU A C 1
ATOM 720 O O . LEU A 1 99 ? 19.625 -3.916 -3.146 1 98.25 99 LEU A O 1
ATOM 724 N N . ASP A 1 100 ? 20.438 -5.945 -2.82 1 97.75 100 ASP A N 1
ATOM 725 C CA . ASP A 1 100 ? 21.484 -5.867 -3.838 1 97.75 100 ASP A CA 1
ATOM 726 C C . ASP A 1 100 ? 21.062 -6.602 -5.109 1 97.75 100 ASP A C 1
ATOM 728 O O . ASP A 1 100 ? 20.969 -7.832 -5.121 1 97.75 100 ASP A O 1
ATOM 732 N N . SER A 1 101 ? 20.859 -5.84 -6.176 1 95.81 101 SER A N 1
ATOM 733 C CA . SER A 1 101 ? 20.375 -6.426 -7.418 1 95.81 101 SER A CA 1
ATOM 734 C C . SER A 1 101 ? 21.375 -7.422 -7.996 1 95.81 101 SER A C 1
ATOM 736 O O . SER A 1 101 ? 21.016 -8.242 -8.844 1 95.81 101 SER A O 1
ATOM 738 N N . ARG A 1 102 ? 22.641 -7.512 -7.531 1 93.56 102 ARG A N 1
ATOM 739 C CA . ARG A 1 102 ? 23.703 -8.375 -8.039 1 93.56 102 ARG A CA 1
ATOM 740 C C . ARG A 1 102 ? 23.75 -9.695 -7.277 1 93.56 102 ARG A C 1
ATOM 742 O O . ARG A 1 102 ? 24.391 -10.648 -7.719 1 93.56 102 ARG A O 1
ATOM 749 N N . HIS A 1 103 ? 23.016 -9.703 -6.16 1 93.06 103 HIS A N 1
ATOM 750 C CA . HIS A 1 103 ? 23.078 -10.883 -5.301 1 93.06 103 HIS A CA 1
ATOM 751 C C . HIS A 1 103 ? 22.156 -11.977 -5.816 1 93.06 103 HIS A C 1
ATOM 753 O O . HIS A 1 103 ? 21.047 -11.695 -6.293 1 93.06 103 HIS A O 1
ATOM 759 N N . PRO A 1 104 ? 22.438 -13.234 -5.664 1 85.06 104 PRO A N 1
ATOM 760 C CA . PRO A 1 104 ? 21.609 -14.352 -6.129 1 85.06 104 PRO A CA 1
ATOM 761 C C . PRO A 1 104 ? 20.281 -14.43 -5.398 1 85.06 104 PRO A C 1
ATOM 763 O O . PRO A 1 104 ? 19.297 -14.953 -5.949 1 85.06 104 PRO A O 1
ATOM 766 N N . LEU A 1 105 ? 20.219 -13.906 -4.242 1 88.62 105 LEU A N 1
ATOM 767 C CA . LEU A 1 105 ? 18.984 -13.945 -3.455 1 88.62 105 LEU A CA 1
ATOM 768 C C . LEU A 1 105 ? 18.281 -12.594 -3.49 1 88.62 105 LEU A C 1
ATOM 770 O O . LEU A 1 105 ? 17.438 -12.297 -2.635 1 88.62 105 LEU A O 1
ATOM 774 N N . SER A 1 106 ? 18.656 -11.812 -4.461 1 95.38 106 SER A N 1
ATOM 775 C CA . SER A 1 106 ? 18.094 -10.469 -4.57 1 95.38 106 SER A CA 1
ATOM 776 C C . SER A 1 106 ? 16.578 -10.5 -4.652 1 95.38 106 SER A C 1
ATOM 778 O O . SER A 1 106 ? 16 -11.352 -5.336 1 95.38 106 SER A O 1
ATOM 780 N N . TYR A 1 107 ? 15.969 -9.594 -3.959 1 96.5 107 TYR A N 1
ATOM 781 C CA . TYR A 1 107 ? 14.523 -9.406 -4.016 1 96.5 107 TYR A CA 1
ATOM 782 C C . TYR A 1 107 ? 14.164 -8.188 -4.859 1 96.5 107 TYR A C 1
ATOM 784 O O . TYR A 1 107 ? 12.984 -7.852 -5.004 1 96.5 107 TYR A O 1
ATOM 792 N N . VAL A 1 108 ? 15.188 -7.488 -5.473 1 97.56 108 VAL A N 1
ATOM 793 C CA . VAL A 1 108 ? 15.031 -6.242 -6.215 1 97.56 108 VAL A CA 1
ATOM 794 C C . VAL A 1 108 ? 14.141 -6.48 -7.434 1 97.56 108 VAL A C 1
ATOM 796 O O . VAL A 1 108 ? 13.242 -5.688 -7.723 1 97.56 108 VAL A O 1
ATOM 799 N N . PRO A 1 109 ? 14.266 -7.613 -8.156 1 95.75 109 PRO A N 1
ATOM 800 C CA . PRO A 1 109 ? 13.383 -7.812 -9.305 1 95.75 109 PRO A CA 1
ATOM 801 C C . PRO A 1 109 ? 11.906 -7.883 -8.914 1 95.75 109 PRO A C 1
ATOM 803 O O . PRO A 1 109 ? 11.047 -7.363 -9.625 1 95.75 109 PRO A O 1
ATOM 806 N N . MET A 1 110 ? 11.656 -8.508 -7.824 1 96.75 110 MET A N 1
ATOM 807 C CA . MET A 1 110 ? 10.281 -8.57 -7.344 1 96.75 110 MET A CA 1
ATOM 808 C C . MET A 1 110 ? 9.773 -7.18 -6.98 1 96.75 110 MET A C 1
ATOM 810 O O . MET A 1 110 ? 8.625 -6.836 -7.285 1 96.75 110 MET A O 1
ATOM 814 N N . LEU A 1 111 ? 10.609 -6.367 -6.305 1 98.25 111 LEU A N 1
ATOM 815 C CA . LEU A 1 111 ? 10.219 -5 -5.965 1 98.25 111 LEU A CA 1
ATOM 816 C C . LEU A 1 111 ? 9.906 -4.195 -7.223 1 98.25 111 LEU A C 1
ATOM 818 O O . LEU A 1 111 ? 8.945 -3.424 -7.25 1 98.25 111 LEU A O 1
ATOM 822 N N . ARG A 1 112 ? 10.695 -4.387 -8.25 1 98.06 112 ARG A N 1
ATOM 823 C CA . ARG A 1 112 ? 10.461 -3.701 -9.516 1 98.06 112 ARG A CA 1
ATOM 824 C C . ARG A 1 112 ? 9.156 -4.164 -10.156 1 98.06 112 ARG A C 1
ATOM 826 O O . ARG A 1 112 ? 8.414 -3.355 -10.719 1 98.06 112 ARG A O 1
ATOM 833 N N . HIS A 1 113 ? 8.922 -5.426 -10.078 1 96.69 113 HIS A N 1
ATOM 834 C CA . HIS A 1 113 ? 7.645 -5.938 -10.578 1 96.69 113 HIS A CA 1
ATOM 835 C C . HIS A 1 113 ? 6.473 -5.328 -9.82 1 96.69 113 HIS A C 1
ATOM 837 O O . HIS A 1 113 ? 5.469 -4.941 -10.422 1 96.69 113 HIS A O 1
ATOM 843 N N . MET A 1 114 ? 6.625 -5.254 -8.523 1 96.94 114 MET A N 1
ATOM 844 C CA . MET A 1 114 ? 5.559 -4.699 -7.699 1 96.94 114 MET A CA 1
ATOM 845 C C . MET A 1 114 ? 5.355 -3.217 -7.996 1 96.94 114 MET A C 1
ATOM 847 O O . MET A 1 114 ? 4.234 -2.713 -7.922 1 96.94 114 MET A O 1
ATOM 851 N N . ALA A 1 115 ? 6.445 -2.492 -8.305 1 96.75 115 ALA A N 1
ATOM 852 C CA . ALA A 1 115 ? 6.336 -1.097 -8.719 1 96.75 115 ALA A CA 1
ATOM 853 C C . ALA A 1 115 ? 5.453 -0.961 -9.953 1 96.75 115 ALA A C 1
ATOM 855 O O . ALA A 1 115 ? 4.625 -0.051 -10.039 1 96.75 115 ALA A O 1
ATOM 856 N N . ASN A 1 116 ? 5.672 -1.838 -10.867 1 95.88 116 ASN A N 1
ATOM 857 C CA . ASN A 1 116 ? 4.852 -1.845 -12.07 1 95.88 116 ASN A CA 1
ATOM 858 C C . ASN A 1 116 ? 3.404 -2.215 -11.766 1 95.88 116 ASN A C 1
ATOM 860 O O . ASN A 1 116 ? 2.477 -1.561 -12.242 1 95.88 116 ASN A O 1
ATOM 864 N N . ALA A 1 117 ? 3.234 -3.242 -10.977 1 95.5 117 ALA A N 1
ATOM 865 C CA . ALA A 1 117 ? 1.905 -3.758 -10.648 1 95.5 117 ALA A CA 1
ATOM 866 C C . ALA A 1 117 ? 1.068 -2.705 -9.93 1 95.5 117 ALA A C 1
ATOM 868 O O . ALA A 1 117 ? -0.142 -2.609 -10.148 1 95.5 117 ALA A O 1
ATOM 869 N N . GLN A 1 118 ? 1.648 -1.896 -9.102 1 95.12 118 GLN A N 1
ATOM 870 C CA . GLN A 1 118 ? 0.931 -0.922 -8.281 1 95.12 118 GLN A CA 1
ATOM 871 C C . GLN A 1 118 ? 0.249 0.128 -9.156 1 95.12 118 GLN A C 1
ATOM 873 O O . GLN A 1 118 ? -0.764 0.708 -8.758 1 95.12 118 GLN A O 1
ATOM 878 N N . ARG A 1 119 ? 0.792 0.368 -10.281 1 94.06 119 ARG A N 1
ATOM 879 C CA . ARG A 1 119 ? 0.226 1.371 -11.18 1 94.06 119 ARG A CA 1
ATOM 880 C C . ARG A 1 119 ? -1.165 0.961 -11.648 1 94.06 119 ARG A C 1
ATOM 882 O O . ARG A 1 119 ? -2.064 1.797 -11.742 1 94.06 119 ARG A O 1
ATOM 889 N N . GLY A 1 120 ? -1.327 -0.338 -11.953 1 95 120 GLY A N 1
ATOM 890 C CA . GLY A 1 120 ? -2.652 -0.849 -12.258 1 95 120 GLY A CA 1
ATOM 891 C C . GLY A 1 120 ? -3.576 -0.882 -11.055 1 95 120 GLY A C 1
ATOM 892 O O . GLY A 1 120 ? -4.754 -0.535 -11.164 1 95 120 GLY A O 1
ATOM 893 N N . TRP A 1 121 ? -3.023 -1.247 -9.914 1 97.19 121 TRP A N 1
ATOM 894 C CA . TRP A 1 121 ? -3.795 -1.346 -8.68 1 97.19 121 TRP A CA 1
ATOM 895 C C . TRP A 1 121 ? -4.344 0.017 -8.266 1 97.19 121 TRP A C 1
ATOM 897 O O . TRP A 1 121 ? -5.434 0.109 -7.699 1 97.19 121 TRP A O 1
ATOM 907 N N . ALA A 1 122 ? -3.596 1.099 -8.523 1 94.56 122 ALA A N 1
ATOM 908 C CA . ALA A 1 122 ? -4.02 2.447 -8.156 1 94.56 122 ALA A CA 1
ATOM 909 C C . ALA A 1 122 ? -5.305 2.834 -8.883 1 94.56 122 ALA A C 1
ATOM 911 O O . ALA A 1 122 ? -5.965 3.809 -8.516 1 94.56 122 ALA A O 1
ATOM 912 N N . GLU A 1 123 ? -5.711 2.07 -9.891 1 95.19 123 GLU A N 1
ATOM 913 C CA . GLU A 1 123 ? -6.934 2.293 -10.656 1 95.19 123 GLU A CA 1
ATOM 914 C C . GLU A 1 123 ? -7.961 1.196 -10.383 1 95.19 123 GLU A C 1
ATOM 916 O O . GLU A 1 123 ? -8.836 0.937 -11.211 1 95.19 123 GLU A O 1
ATOM 921 N N . LEU A 1 124 ? -7.887 0.57 -9.281 1 97.88 124 LEU A N 1
ATOM 922 C CA . LEU A 1 124 ? -8.664 -0.629 -8.992 1 97.88 124 LEU A CA 1
ATOM 923 C C . LEU A 1 124 ? -10.156 -0.343 -9.078 1 97.88 124 LEU A C 1
ATOM 925 O O . LEU A 1 124 ? -10.93 -1.177 -9.562 1 97.88 124 LEU A O 1
ATOM 929 N N . ALA A 1 125 ? -10.625 0.832 -8.602 1 98.31 125 ALA A N 1
ATOM 930 C CA . ALA A 1 125 ? -12.055 1.153 -8.656 1 98.31 125 ALA A CA 1
ATOM 931 C C . ALA A 1 125 ? -12.57 1.109 -10.094 1 98.31 125 ALA A C 1
ATOM 933 O O . ALA A 1 125 ? -13.664 0.598 -10.352 1 98.31 125 ALA A O 1
ATOM 934 N N . ARG A 1 126 ? -11.812 1.622 -11.008 1 97.25 126 ARG A N 1
ATOM 935 C CA . ARG A 1 126 ? -12.203 1.597 -12.414 1 97.25 126 ARG A CA 1
ATOM 936 C C . ARG A 1 126 ? -12.211 0.171 -12.953 1 97.25 126 ARG A C 1
ATOM 938 O O . ARG A 1 126 ? -13.094 -0.2 -13.734 1 97.25 126 ARG A O 1
ATOM 945 N N . THR A 1 127 ? -11.172 -0.601 -12.586 1 97.81 127 THR A N 1
ATOM 946 C CA . THR A 1 127 ? -11.094 -1.996 -13 1 97.81 127 THR A CA 1
ATOM 947 C C . THR A 1 127 ? -12.297 -2.783 -12.5 1 97.81 127 THR A C 1
ATOM 949 O O . THR A 1 127 ? -12.875 -3.582 -13.234 1 97.81 127 THR A O 1
ATOM 952 N N . VAL A 1 128 ? -12.688 -2.549 -11.266 1 98.31 128 VAL A N 1
ATOM 953 C CA . VAL A 1 128 ? -13.836 -3.227 -10.68 1 98.31 128 VAL A CA 1
ATOM 954 C C . VAL A 1 128 ? -15.109 -2.783 -11.398 1 98.31 128 VAL A C 1
ATOM 956 O O . VAL A 1 128 ? -15.969 -3.609 -11.727 1 98.31 128 VAL A O 1
ATOM 959 N N . ARG A 1 129 ? -15.234 -1.506 -11.617 1 98.06 129 ARG A N 1
ATOM 960 C CA . ARG A 1 129 ? -16.406 -0.971 -12.297 1 98.06 129 ARG A CA 1
ATOM 961 C C . ARG A 1 129 ? -16.594 -1.624 -13.664 1 98.06 129 ARG A C 1
ATOM 963 O O . ARG A 1 129 ? -17.703 -1.992 -14.031 1 98.06 129 ARG A O 1
ATOM 970 N N . ASP A 1 130 ? -15.484 -1.824 -14.367 1 96.69 130 ASP A N 1
ATOM 971 C CA . ASP A 1 130 ? -15.547 -2.283 -15.75 1 96.69 130 ASP A CA 1
ATOM 972 C C . ASP A 1 130 ? -15.422 -3.801 -15.836 1 96.69 130 ASP A C 1
ATOM 974 O O . ASP A 1 130 ? -15.773 -4.406 -16.844 1 96.69 130 ASP A O 1
ATOM 978 N N . GLY A 1 131 ? -14.82 -4.402 -14.836 1 95.62 131 GLY A N 1
ATOM 979 C CA . GLY A 1 131 ? -14.672 -5.852 -14.789 1 95.62 131 GLY A CA 1
ATOM 980 C C . GLY A 1 131 ? -13.531 -6.363 -15.641 1 95.62 131 GLY A C 1
ATOM 981 O O . GLY A 1 131 ? -13.5 -7.547 -16 1 95.62 131 GLY A O 1
ATOM 982 N N . LYS A 1 132 ? -12.656 -5.461 -16.047 1 93.06 132 LYS A N 1
ATOM 983 C CA . LYS A 1 132 ? -11.531 -5.836 -16.906 1 93.06 132 LYS A CA 1
ATOM 984 C C . LYS A 1 132 ? -10.32 -4.949 -16.641 1 93.06 132 LYS A C 1
ATOM 986 O O . LYS A 1 132 ? -10.453 -3.838 -16.125 1 93.06 132 LYS A O 1
ATOM 991 N N . PRO A 1 133 ? -9.148 -5.422 -17 1 94.31 133 PRO A N 1
ATOM 992 C CA . PRO A 1 133 ? -7.926 -4.652 -16.781 1 94.31 133 PRO A CA 1
ATOM 993 C C . PRO A 1 133 ? -7.914 -3.332 -17.547 1 94.31 133 PRO A C 1
ATOM 995 O O . PRO A 1 133 ? -8.539 -3.225 -18.594 1 94.31 133 PRO A O 1
ATOM 998 N N . ARG A 1 134 ? -7.156 -2.4 -16.938 1 91.94 134 ARG A N 1
ATOM 999 C CA . ARG A 1 134 ? -6.875 -1.145 -17.625 1 91.94 134 ARG A CA 1
ATOM 1000 C C . ARG A 1 134 ? -5.676 -1.286 -18.547 1 91.94 134 ARG A C 1
ATOM 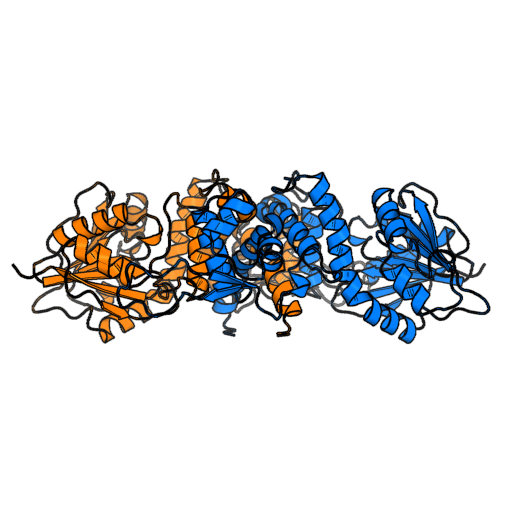1002 O O . ARG A 1 134 ? -4.973 -2.297 -18.516 1 91.94 134 ARG A O 1
ATOM 1009 N N . THR A 1 135 ? -5.547 -0.247 -19.312 1 89.88 135 THR A N 1
ATOM 1010 C CA . THR A 1 135 ? -4.355 -0.208 -20.156 1 89.88 135 THR A CA 1
ATOM 1011 C C . THR A 1 135 ? -3.094 -0.164 -19.297 1 89.88 135 THR A C 1
ATOM 1013 O O . THR A 1 135 ? -3.012 0.608 -18.344 1 89.88 135 THR A O 1
ATOM 1016 N N . ARG A 1 136 ? -2.184 -0.962 -19.703 1 88.38 136 ARG A N 1
ATOM 1017 C CA . ARG A 1 136 ? -0.927 -1.025 -18.969 1 88.38 136 ARG A CA 1
ATOM 1018 C C . ARG A 1 136 ? -0.137 0.271 -19.125 1 88.38 136 ARG A C 1
ATOM 1020 O O . ARG A 1 136 ? -0.061 0.833 -20.219 1 88.38 136 ARG A O 1
ATOM 1027 N N . ARG A 1 137 ? 0.408 0.742 -18.031 1 88.56 137 ARG A N 1
ATOM 1028 C CA . ARG A 1 137 ? 1.345 1.86 -18 1 88.56 137 ARG A CA 1
ATOM 1029 C C . ARG A 1 137 ? 2.725 1.411 -17.547 1 88.56 137 ARG A C 1
ATOM 1031 O O . ARG A 1 137 ? 2.881 0.947 -16.406 1 88.56 137 ARG A O 1
ATOM 1038 N N . PRO A 1 138 ? 3.693 1.611 -18.359 1 93 138 PRO A N 1
ATOM 1039 C CA . PRO A 1 138 ? 5.027 1.126 -17.984 1 93 138 PRO A CA 1
ATOM 1040 C C . PRO A 1 138 ? 5.629 1.893 -16.812 1 93 138 PRO A C 1
ATOM 1042 O O . PRO A 1 138 ? 5.293 3.059 -16.594 1 93 138 PRO A O 1
ATOM 1045 N N . SER A 1 139 ? 6.465 1.205 -16.094 1 93.25 139 SER A N 1
ATOM 1046 C CA . SER A 1 139 ? 7.273 1.857 -15.07 1 93.25 139 SER A CA 1
ATOM 1047 C C . SER A 1 139 ? 8.32 2.771 -15.695 1 93.25 139 SER A C 1
ATOM 1049 O O . SER A 1 139 ? 8.375 2.922 -16.922 1 93.25 139 SER A O 1
ATOM 1051 N N . ILE A 1 140 ? 9.094 3.395 -14.836 1 94.5 140 ILE A N 1
ATOM 1052 C CA . ILE A 1 140 ? 10.156 4.285 -15.305 1 94.5 140 ILE A CA 1
ATOM 1053 C C . ILE A 1 140 ? 11.211 3.479 -16.062 1 94.5 140 ILE A C 1
ATOM 1055 O O . ILE A 1 140 ? 12 4.039 -16.812 1 94.5 140 ILE A O 1
ATOM 1059 N N . LEU A 1 141 ? 11.203 2.117 -15.914 1 94.56 141 LEU A N 1
ATOM 1060 C CA . LEU A 1 141 ? 12.195 1.238 -16.531 1 94.56 141 LEU A CA 1
ATOM 1061 C C . LEU A 1 141 ? 11.781 0.863 -17.938 1 94.56 141 LEU A C 1
ATOM 1063 O O . LEU A 1 141 ? 12.609 0.406 -18.734 1 94.56 141 LEU A O 1
ATOM 1067 N N . GLY A 1 142 ? 10.516 0.977 -18.266 1 94.94 142 GLY A N 1
ATOM 1068 C CA . GLY A 1 142 ? 10.008 0.632 -19.594 1 94.94 142 GLY A CA 1
ATOM 1069 C C . GLY A 1 142 ? 9.398 -0.753 -19.641 1 94.94 142 GLY A C 1
ATOM 1070 O O . GLY A 1 142 ? 9.602 -1.57 -18.75 1 94.94 142 GLY A O 1
ATOM 1071 N N . GLU A 1 143 ? 8.703 -1.055 -20.703 1 92.94 143 GLU A N 1
ATOM 1072 C CA . GLU A 1 143 ? 7.887 -2.256 -20.844 1 92.94 143 GLU A CA 1
ATOM 1073 C C . GLU A 1 143 ? 8.75 -3.512 -20.875 1 92.94 143 GLU A C 1
ATOM 1075 O O . GLU A 1 143 ? 8.414 -4.516 -20.234 1 92.94 143 GLU A O 1
ATOM 1080 N N . GLU A 1 144 ? 9.797 -3.5 -21.594 1 90.62 144 GLU A N 1
ATOM 1081 C CA . GLU A 1 144 ? 10.664 -4.664 -21.703 1 90.62 144 GLU A CA 1
ATOM 1082 C C . GLU A 1 144 ? 11.266 -5.043 -20.359 1 90.62 144 GLU A C 1
ATOM 1084 O O . GLU A 1 144 ? 11.281 -6.219 -19.984 1 90.62 144 GLU A O 1
ATOM 1089 N N . GLU A 1 145 ? 11.703 -3.98 -19.625 1 93.25 145 GLU A N 1
ATOM 1090 C CA . GLU A 1 145 ? 12.289 -4.238 -18.312 1 93.25 145 GLU A CA 1
ATOM 1091 C C . GLU A 1 145 ? 11.219 -4.676 -17.312 1 93.25 145 GLU A C 1
ATOM 1093 O O . GLU A 1 145 ? 11.492 -5.465 -16.406 1 93.25 145 GLU A O 1
ATOM 1098 N N . ASP A 1 146 ? 10.031 -4.137 -17.516 1 94.38 146 ASP A N 1
ATOM 1099 C CA . ASP A 1 146 ? 8.93 -4.594 -16.672 1 94.38 146 ASP A CA 1
ATOM 1100 C C . ASP A 1 146 ? 8.695 -6.094 -16.844 1 94.38 146 ASP A C 1
ATOM 1102 O O . ASP A 1 146 ? 8.5 -6.805 -15.852 1 94.38 146 ASP A O 1
ATOM 1106 N N . ASP A 1 147 ? 8.75 -6.574 -18.031 1 88.06 147 ASP A N 1
ATOM 1107 C CA . ASP A 1 147 ? 8.57 -7.996 -18.312 1 88.06 147 ASP A CA 1
ATOM 1108 C C . ASP A 1 147 ? 9.703 -8.82 -17.688 1 88.06 147 ASP A C 1
ATOM 1110 O O . ASP A 1 147 ? 9.461 -9.891 -17.125 1 88.06 147 ASP A O 1
ATOM 1114 N N . ARG A 1 148 ? 10.891 -8.336 -17.812 1 87.81 148 ARG A N 1
ATOM 1115 C CA . ARG A 1 148 ? 12.039 -9.008 -17.219 1 87.81 148 ARG A CA 1
ATOM 1116 C C . ARG A 1 148 ? 11.922 -9.047 -15.695 1 87.81 148 ARG A C 1
ATOM 1118 O O . ARG A 1 148 ? 12.203 -10.07 -15.07 1 87.81 148 ARG A O 1
ATOM 1125 N N . SER A 1 149 ? 11.484 -7.891 -15.172 1 92.75 149 SER A N 1
ATOM 1126 C CA . SER A 1 149 ? 11.305 -7.82 -13.727 1 92.75 149 SER A CA 1
ATOM 1127 C C . SER A 1 149 ? 10.266 -8.82 -13.242 1 92.75 149 SER A C 1
ATOM 1129 O O . SER A 1 149 ? 10.398 -9.391 -12.156 1 92.75 149 SER A O 1
ATOM 1131 N N . PHE A 1 150 ? 9.305 -9.016 -14.062 1 91.62 150 PHE A N 1
ATOM 1132 C CA . PHE A 1 150 ? 8.289 -10 -13.703 1 91.62 150 PHE A CA 1
ATOM 1133 C C . PHE A 1 150 ? 8.906 -11.398 -13.625 1 91.62 150 PHE A C 1
ATOM 1135 O O . PHE A 1 150 ? 8.789 -12.078 -12.602 1 91.62 150 PHE A O 1
ATOM 1142 N N . ILE A 1 151 ? 9.555 -11.82 -14.578 1 85.5 151 ILE A N 1
ATOM 1143 C CA . ILE A 1 151 ? 10.133 -13.156 -14.672 1 85.5 151 ILE A CA 1
ATOM 1144 C C . ILE A 1 151 ? 11.133 -13.367 -13.539 1 85.5 151 ILE A C 1
ATOM 1146 O O . ILE A 1 151 ? 11.078 -14.367 -12.828 1 85.5 151 ILE A O 1
ATOM 1150 N N . MET A 1 152 ? 12 -12.336 -13.367 1 87.88 152 MET A N 1
ATOM 1151 C CA . MET A 1 152 ? 13.039 -12.453 -12.344 1 87.88 152 MET A CA 1
ATOM 1152 C C . MET A 1 152 ? 12.453 -12.32 -10.945 1 87.88 152 MET A C 1
ATOM 1154 O O . MET A 1 152 ? 13 -12.859 -9.984 1 87.88 152 MET A O 1
ATOM 1158 N N . GLY A 1 153 ? 11.375 -11.539 -10.891 1 92.88 153 GLY A N 1
ATOM 1159 C CA . GLY A 1 153 ? 10.664 -11.469 -9.625 1 92.88 153 GLY A CA 1
ATOM 1160 C C . GLY A 1 153 ? 10.117 -12.812 -9.172 1 92.88 153 GLY A C 1
ATOM 1161 O O . GLY A 1 153 ? 10.203 -13.164 -7.996 1 92.88 153 GLY A O 1
ATOM 1162 N N . MET A 1 154 ? 9.547 -13.57 -10.086 1 89.31 154 MET A N 1
ATOM 1163 C CA . MET A 1 154 ? 9.062 -14.914 -9.781 1 89.31 154 MET A CA 1
ATOM 1164 C C . MET A 1 154 ? 10.211 -15.812 -9.328 1 89.31 154 MET A C 1
ATOM 1166 O O . MET A 1 154 ? 10.047 -16.625 -8.422 1 89.31 154 MET A O 1
ATOM 1170 N N . ASN A 1 155 ? 11.328 -15.602 -9.961 1 87.31 155 ASN A N 1
ATOM 1171 C CA . ASN A 1 155 ? 12.523 -16.328 -9.555 1 87.31 155 ASN A CA 1
ATOM 1172 C C . ASN A 1 155 ? 12.914 -16 -8.117 1 87.31 155 ASN A C 1
ATOM 1174 O O . ASN A 1 155 ? 13.336 -16.891 -7.367 1 87.31 155 ASN A O 1
ATOM 1178 N N . SER A 1 156 ? 12.859 -14.695 -7.734 1 89.94 156 SER A N 1
ATOM 1179 C CA . SER A 1 156 ? 13.195 -14.25 -6.387 1 89.94 156 SER A CA 1
ATOM 1180 C C . SER A 1 156 ? 12.352 -14.977 -5.34 1 89.94 156 SER A C 1
ATOM 1182 O O . SER A 1 156 ? 12.828 -15.25 -4.238 1 89.94 156 SER A O 1
ATOM 1184 N N . LEU A 1 157 ? 11.125 -15.312 -5.691 1 88.94 157 LEU A N 1
ATOM 1185 C 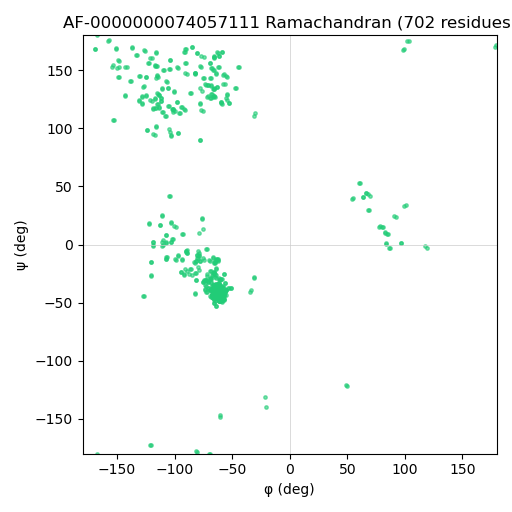CA . LEU A 1 157 ? 10.234 -16.031 -4.789 1 88.94 157 LEU A CA 1
ATOM 1186 C C . LEU A 1 157 ? 10.516 -17.531 -4.832 1 88.94 157 LEU A C 1
ATOM 1188 O O . LEU A 1 157 ? 10.594 -18.188 -3.787 1 88.94 157 LEU A O 1
ATOM 1192 N N . ALA A 1 158 ? 10.734 -18.062 -5.992 1 89.62 158 ALA A N 1
ATOM 1193 C CA . ALA A 1 158 ? 10.875 -19.5 -6.199 1 89.62 158 ALA A CA 1
ATOM 1194 C C . ALA A 1 158 ? 12.109 -20.031 -5.488 1 89.62 158 ALA A C 1
ATOM 1196 O O . ALA A 1 158 ? 12.086 -21.125 -4.922 1 89.62 158 ALA A O 1
ATOM 1197 N N . VAL A 1 159 ? 13.172 -19.266 -5.48 1 86.88 159 VAL A N 1
ATOM 1198 C CA . VAL A 1 159 ? 14.422 -19.719 -4.887 1 86.88 159 VAL A CA 1
ATOM 1199 C C . VAL A 1 159 ? 14.242 -19.891 -3.379 1 86.88 159 VAL A C 1
ATOM 1201 O O . VAL A 1 159 ? 14.906 -20.734 -2.764 1 86.88 159 VAL A O 1
ATOM 1204 N N . ARG A 1 160 ? 13.305 -19.188 -2.857 1 86.38 160 ARG A N 1
ATOM 1205 C CA . ARG A 1 160 ? 13.086 -19.25 -1.417 1 86.38 160 ARG A CA 1
ATOM 1206 C C . ARG A 1 160 ? 12.086 -20.328 -1.063 1 86.38 160 ARG A C 1
ATOM 1208 O O . ARG A 1 160 ? 12.086 -20.859 0.056 1 86.38 160 ARG A O 1
ATOM 1215 N N . THR A 1 161 ? 11.266 -20.734 -2.01 1 88.94 161 THR A N 1
ATOM 1216 C CA . THR A 1 161 ? 10.195 -21.672 -1.697 1 88.94 161 THR A CA 1
ATOM 1217 C C . THR A 1 161 ? 10.5 -23.062 -2.264 1 88.94 161 THR A C 1
ATOM 1219 O O . THR A 1 161 ? 9.852 -24.047 -1.899 1 88.94 161 THR A O 1
ATOM 1222 N N . ALA A 1 162 ? 11.5 -23.203 -3.1 1 91.12 162 ALA A N 1
ATOM 1223 C CA . ALA A 1 162 ? 11.766 -24.438 -3.828 1 91.12 162 ALA A CA 1
ATOM 1224 C C . ALA A 1 162 ? 12.062 -25.578 -2.869 1 91.12 162 ALA A C 1
ATOM 1226 O O . ALA A 1 162 ? 11.445 -26.641 -2.955 1 91.12 162 ALA A O 1
ATOM 1227 N N . ALA A 1 163 ? 12.93 -25.344 -1.917 1 90 163 ALA A N 1
ATOM 1228 C CA . ALA A 1 163 ? 13.352 -26.422 -1.028 1 90 163 ALA A CA 1
ATOM 1229 C C . ALA A 1 163 ? 12.195 -26.906 -0.167 1 90 163 ALA A C 1
ATOM 1231 O O . ALA A 1 163 ? 11.898 -28.109 -0.129 1 90 163 ALA A O 1
ATOM 1232 N N . PRO A 1 164 ? 11.523 -25.969 0.461 1 92.81 164 PRO A N 1
ATOM 1233 C CA . PRO A 1 164 ? 10.367 -26.438 1.219 1 92.81 164 PRO A CA 1
ATOM 1234 C C . PRO A 1 164 ? 9.312 -27.109 0.334 1 92.81 164 PRO A C 1
ATOM 1236 O O . PRO A 1 164 ? 8.641 -28.047 0.769 1 92.81 164 PRO A O 1
ATOM 1239 N N . MET A 1 165 ? 9.148 -26.688 -0.827 1 94.94 165 MET A N 1
ATOM 1240 C CA . MET A 1 165 ? 8.188 -27.266 -1.76 1 94.94 165 MET A CA 1
ATOM 1241 C C . MET A 1 165 ? 8.57 -28.703 -2.107 1 94.94 165 MET A C 1
ATOM 1243 O O . MET A 1 165 ? 7.719 -29.594 -2.102 1 94.94 165 MET A O 1
ATOM 1247 N N . ILE A 1 166 ? 9.828 -28.984 -2.387 1 94.19 166 ILE A N 1
ATOM 1248 C CA . ILE A 1 166 ? 10.312 -30.312 -2.74 1 94.19 166 ILE A CA 1
ATOM 1249 C C . ILE A 1 166 ? 10.086 -31.266 -1.57 1 94.19 166 ILE A C 1
ATOM 1251 O O . ILE A 1 166 ? 9.641 -32.406 -1.763 1 94.19 166 ILE A O 1
ATOM 1255 N N . ARG A 1 167 ? 10.398 -30.719 -0.41 1 94.06 167 ARG A N 1
ATOM 1256 C CA . ARG A 1 167 ? 10.18 -31.531 0.786 1 94.06 167 ARG A CA 1
ATOM 1257 C C . ARG A 1 167 ? 8.711 -31.906 0.937 1 94.06 167 ARG A C 1
ATOM 1259 O O . ARG A 1 167 ? 8.383 -33.062 1.212 1 94.06 167 ARG A O 1
ATOM 1266 N N . ALA A 1 168 ? 7.867 -30.938 0.755 1 96.44 168 ALA A N 1
ATOM 1267 C CA . ALA A 1 168 ? 6.43 -31.172 0.886 1 96.44 168 ALA A CA 1
ATOM 1268 C C . ALA A 1 168 ? 5.938 -32.188 -0.158 1 96.44 168 ALA A C 1
ATOM 1270 O O . ALA A 1 168 ? 5.125 -33.062 0.147 1 96.44 168 ALA A O 1
ATOM 1271 N N . LEU A 1 169 ? 6.391 -32.094 -1.34 1 97 169 LEU A N 1
ATOM 1272 C CA . LEU A 1 169 ? 6 -33 -2.426 1 97 169 LEU A CA 1
ATOM 1273 C C . LEU A 1 169 ? 6.477 -34.406 -2.158 1 97 169 LEU A C 1
ATOM 1275 O O . LEU A 1 169 ? 5.758 -35.375 -2.443 1 97 169 LEU A O 1
ATOM 1279 N N . HIS A 1 170 ? 7.688 -34.5 -1.695 1 93.81 170 HIS A N 1
ATOM 1280 C CA . HIS A 1 170 ? 8.234 -35.812 -1.352 1 93.81 170 HIS A CA 1
ATOM 1281 C C . HIS A 1 170 ? 7.41 -36.469 -0.254 1 93.81 170 HIS A C 1
ATOM 1283 O O . HIS A 1 170 ? 7.07 -37.656 -0.358 1 93.81 170 HIS A O 1
ATOM 1289 N N . GLU A 1 171 ? 7.184 -35.688 0.736 1 95.06 171 GLU A N 1
ATOM 1290 C CA . GLU A 1 171 ? 6.414 -36.188 1.865 1 95.06 171 GLU A CA 1
ATOM 1291 C C . GLU A 1 171 ? 5.016 -36.625 1.431 1 95.06 171 GLU A C 1
ATOM 1293 O O . GLU A 1 171 ? 4.461 -37.594 1.961 1 95.06 171 GLU A O 1
ATOM 1298 N N . ALA A 1 172 ? 4.441 -35.938 0.49 1 96.12 172 ALA A N 1
ATOM 1299 C CA . ALA A 1 172 ? 3.096 -36.219 -0.006 1 96.12 172 ALA A CA 1
ATOM 1300 C C . ALA A 1 172 ? 3.107 -37.406 -0.977 1 96.12 172 ALA A C 1
ATOM 1302 O O . ALA A 1 172 ? 2.053 -37.844 -1.425 1 96.12 172 ALA A O 1
ATOM 1303 N N . GLY A 1 173 ? 4.285 -37.812 -1.351 1 94.81 173 GLY A N 1
ATOM 1304 C CA . GLY A 1 173 ? 4.414 -38.969 -2.236 1 94.81 173 GLY A CA 1
ATOM 1305 C C . GLY A 1 173 ? 4.293 -38.594 -3.703 1 94.81 173 GLY A C 1
ATOM 1306 O O . GLY A 1 173 ? 4.18 -39.5 -4.559 1 94.81 173 GLY A O 1
ATOM 1307 N N . VAL A 1 174 ? 4.281 -37.281 -3.967 1 95.69 174 VAL A N 1
ATOM 1308 C CA . VAL A 1 174 ? 4.113 -36.812 -5.336 1 95.69 174 VAL A CA 1
ATOM 1309 C C . VAL A 1 174 ? 5.348 -37.156 -6.164 1 95.69 174 VAL A C 1
ATOM 1311 O O . VAL A 1 174 ? 5.242 -37.469 -7.355 1 95.69 174 VAL A O 1
ATOM 1314 N N . LEU A 1 175 ? 6.508 -37.219 -5.527 1 94.62 175 LEU A N 1
ATOM 1315 C CA . LEU A 1 175 ? 7.766 -37.406 -6.234 1 94.62 175 LEU A CA 1
ATOM 1316 C C . LEU A 1 175 ? 8.211 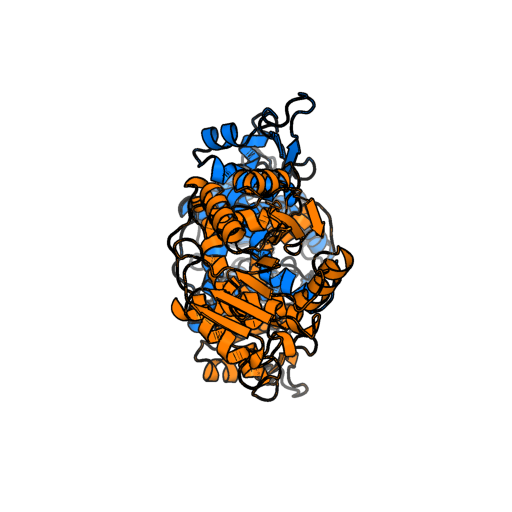-38.875 -6.152 1 94.62 175 LEU A C 1
ATOM 1318 O O . LEU A 1 175 ? 9.391 -39.188 -6.332 1 94.62 175 LEU A O 1
ATOM 1322 N N . HIS A 1 176 ? 7.312 -39.688 -5.793 1 92.06 176 HIS A N 1
ATOM 1323 C CA . HIS A 1 176 ? 7.605 -41.125 -5.809 1 92.06 176 HIS A CA 1
ATOM 1324 C C . HIS A 1 176 ? 7.211 -41.75 -7.145 1 92.06 176 HIS A C 1
ATOM 1326 O O . HIS A 1 176 ? 6.035 -41.719 -7.52 1 92.06 176 HIS A O 1
ATOM 1332 N N . PHE A 1 177 ? 8.234 -42.219 -7.781 1 89.94 177 PHE A N 1
ATOM 1333 C CA . PHE A 1 177 ? 8.023 -42.781 -9.102 1 89.94 177 PHE A CA 1
ATOM 1334 C C . PHE A 1 177 ? 8.367 -44.281 -9.102 1 89.94 177 PHE A C 1
ATOM 1336 O O . PHE A 1 177 ? 9.016 -44.781 -8.172 1 89.94 177 PHE A O 1
ATOM 1343 N N . GLY A 1 178 ? 7.754 -45.031 -10 1 81.12 178 GLY A N 1
ATOM 1344 C CA . GLY A 1 178 ? 8.055 -46.438 -10.109 1 81.12 178 GLY A CA 1
ATOM 1345 C C . GLY A 1 178 ? 9.508 -46.719 -10.453 1 81.12 178 GLY A C 1
ATOM 1346 O O . GLY A 1 178 ? 10.398 -46 -10 1 81.12 178 GLY A O 1
ATOM 1347 N N . GLU A 1 179 ? 9.648 -47.781 -11.188 1 79.94 179 GLU A N 1
ATOM 1348 C CA . GLU A 1 179 ? 10.984 -48.219 -11.539 1 79.94 179 GLU A CA 1
ATOM 1349 C C . GLU A 1 179 ? 11.578 -47.375 -12.664 1 79.94 179 GLU A C 1
ATOM 1351 O O . GLU A 1 179 ? 10.859 -46.938 -13.562 1 79.94 179 GLU A O 1
ATOM 1356 N N . GLY A 1 180 ? 12.867 -46.938 -12.547 1 83.5 180 GLY A N 1
ATOM 1357 C CA . GLY A 1 180 ? 13.586 -46.25 -13.594 1 83.5 180 GLY A CA 1
ATOM 1358 C C . GLY A 1 180 ? 13.656 -44.75 -13.375 1 83.5 180 GLY A C 1
ATOM 1359 O O . GLY A 1 180 ? 13.094 -44.219 -12.406 1 83.5 180 GLY A O 1
ATOM 1360 N N . PRO A 1 181 ? 14.375 -44.125 -14.25 1 90.38 181 PRO A N 1
ATOM 1361 C CA . PRO A 1 181 ? 14.531 -42.656 -14.141 1 90.38 181 PRO A CA 1
ATOM 1362 C C . PRO A 1 181 ? 13.258 -41.906 -14.492 1 90.38 181 PRO A C 1
ATOM 1364 O O . PRO A 1 181 ? 12.633 -42.156 -15.523 1 90.38 181 PRO A O 1
ATOM 1367 N N . ALA A 1 182 ? 12.867 -41.062 -13.617 1 95.81 182 ALA A N 1
ATOM 1368 C CA . ALA A 1 182 ? 11.664 -40.281 -13.836 1 95.81 182 ALA A CA 1
ATOM 1369 C C . ALA A 1 182 ? 11.922 -39.156 -14.859 1 95.81 182 ALA A C 1
ATOM 1371 O O . ALA A 1 182 ? 13.008 -38.594 -14.891 1 95.81 182 ALA A O 1
ATOM 1372 N N . ARG A 1 183 ? 10.938 -38.875 -15.695 1 98.19 183 ARG A N 1
ATOM 1373 C CA . ARG A 1 183 ? 10.953 -37.75 -16.625 1 98.19 183 ARG A CA 1
ATOM 1374 C C . ARG A 1 183 ? 9.914 -36.688 -16.234 1 98.19 183 ARG A C 1
ATOM 1376 O O . ARG A 1 183 ? 8.727 -37 -16.125 1 98.19 183 ARG A O 1
ATOM 1383 N N . ILE A 1 184 ? 10.383 -35.5 -16.047 1 98.31 184 ILE A N 1
ATOM 1384 C CA . ILE A 1 184 ? 9.539 -34.438 -15.523 1 98.31 184 ILE A CA 1
ATOM 1385 C C . ILE A 1 184 ? 9.344 -33.344 -16.594 1 98.31 184 ILE A C 1
ATOM 1387 O O . ILE A 1 184 ? 10.312 -32.906 -17.234 1 98.31 184 ILE A O 1
ATOM 1391 N N . LEU A 1 185 ? 8.102 -33 -16.812 1 98.75 185 LEU A N 1
ATOM 1392 C CA . LEU A 1 185 ? 7.777 -31.844 -17.656 1 98.75 185 LEU A CA 1
ATOM 1393 C C . LEU A 1 185 ? 7.422 -30.625 -16.828 1 98.75 185 LEU A C 1
ATOM 1395 O O . LEU A 1 185 ? 6.453 -30.656 -16.062 1 98.75 185 LEU A O 1
ATOM 1399 N N . ASP A 1 186 ? 8.219 -29.594 -16.953 1 98.44 186 ASP A N 1
ATOM 1400 C CA . ASP A 1 186 ? 7.945 -28.312 -16.312 1 98.44 186 ASP A CA 1
ATOM 1401 C C . ASP A 1 186 ? 7.27 -27.344 -17.281 1 98.44 186 ASP A C 1
ATOM 1403 O O . ASP A 1 186 ? 7.941 -26.656 -18.031 1 98.44 186 ASP A O 1
ATOM 1407 N N . VAL A 1 187 ? 5.93 -27.312 -17.203 1 97.88 187 VAL A N 1
ATOM 1408 C CA . VAL A 1 187 ? 5.133 -26.484 -18.094 1 97.88 187 VAL A CA 1
ATOM 1409 C C . VAL A 1 187 ? 5.191 -25.031 -17.625 1 97.88 187 VAL A C 1
ATOM 1411 O O . VAL A 1 187 ? 4.793 -24.719 -16.5 1 97.88 187 VAL A O 1
ATOM 1414 N N . GLY A 1 188 ? 5.656 -24.156 -18.484 1 95.56 188 GLY A N 1
ATOM 1415 C CA . GLY A 1 188 ? 5.867 -22.781 -18.062 1 95.56 188 GLY A CA 1
ATOM 1416 C C . GLY A 1 188 ? 6.965 -22.641 -17.016 1 95.56 188 GLY A C 1
ATOM 1417 O O . GLY A 1 188 ? 6.809 -21.922 -16.047 1 95.56 188 GLY A O 1
ATOM 1418 N N . GLY A 1 189 ? 8.031 -23.281 -17.203 1 94.69 189 GLY A N 1
ATOM 1419 C CA . GLY A 1 189 ? 9.047 -23.453 -16.172 1 94.69 189 GLY A CA 1
ATOM 1420 C C . GLY A 1 189 ? 9.953 -22.25 -16.031 1 94.69 189 GLY A C 1
ATOM 1421 O O . GLY A 1 189 ? 10.727 -22.141 -15.07 1 94.69 189 GLY A O 1
ATOM 1422 N N . ALA A 1 190 ? 9.828 -21.328 -16.953 1 91.62 190 ALA A N 1
ATOM 1423 C CA . ALA A 1 190 ? 10.586 -20.078 -16.938 1 91.62 190 ALA A CA 1
ATOM 1424 C C . ALA A 1 190 ? 12.078 -20.344 -16.719 1 91.62 190 ALA A C 1
ATOM 1426 O O . ALA A 1 190 ? 12.68 -21.156 -17.438 1 91.62 190 ALA A O 1
ATOM 1427 N N . SER A 1 191 ? 12.727 -19.766 -15.602 1 89.5 191 SER A N 1
ATOM 1428 C CA . SER A 1 191 ? 14.164 -19.859 -15.391 1 89.5 191 SER A CA 1
ATOM 1429 C C . SER A 1 191 ? 14.555 -21.25 -14.898 1 89.5 191 SER A C 1
ATOM 1431 O O . SER A 1 191 ? 15.734 -21.594 -14.883 1 89.5 191 SER A O 1
ATOM 1433 N N . GLY A 1 192 ? 13.602 -22.078 -14.508 1 94.56 192 GLY A N 1
ATOM 1434 C CA . GLY A 1 192 ? 13.875 -23.469 -14.188 1 94.56 192 GLY A CA 1
ATOM 1435 C C . GLY A 1 192 ? 14.211 -23.688 -12.727 1 94.56 192 GLY A C 1
ATOM 1436 O O . GLY A 1 192 ? 14.844 -24.688 -12.375 1 94.56 192 GLY A O 1
ATOM 1437 N N . THR A 1 193 ? 13.758 -22.797 -11.867 1 93.31 193 THR A N 1
ATOM 1438 C CA . THR A 1 193 ? 14.078 -22.891 -10.445 1 93.31 193 THR A CA 1
ATOM 1439 C C . THR A 1 193 ? 13.539 -24.203 -9.867 1 93.31 193 THR A C 1
ATOM 1441 O O . THR A 1 193 ? 14.25 -24.922 -9.164 1 93.31 193 THR A O 1
ATOM 1444 N N . TYR A 1 194 ? 12.328 -24.578 -10.156 1 95.5 194 TYR A N 1
ATOM 1445 C CA . TYR A 1 194 ? 11.75 -25.797 -9.625 1 95.5 194 TYR A CA 1
ATOM 1446 C C . TYR A 1 194 ? 12.359 -27.016 -10.312 1 95.5 194 TYR A C 1
ATOM 1448 O O . TYR A 1 194 ? 12.555 -28.062 -9.672 1 95.5 194 TYR A O 1
ATOM 1456 N N . THR A 1 195 ? 12.664 -26.891 -11.562 1 96.88 195 THR A N 1
ATOM 1457 C CA . THR A 1 195 ? 13.32 -27.969 -12.281 1 96.88 195 THR A CA 1
ATOM 1458 C C . THR A 1 195 ? 14.656 -28.312 -11.625 1 96.88 195 THR A C 1
ATOM 1460 O O . THR A 1 195 ? 14.961 -29.484 -11.406 1 96.88 195 THR A O 1
ATOM 1463 N N . GLN A 1 196 ? 15.398 -27.266 -11.336 1 96.06 196 GLN A N 1
ATOM 1464 C CA . GLN A 1 196 ? 16.672 -27.484 -10.648 1 96.06 196 GLN A CA 1
ATOM 1465 C C . GLN A 1 196 ? 16.453 -28.234 -9.336 1 96.06 196 GLN A C 1
ATOM 1467 O O . GLN A 1 196 ? 17.172 -29.188 -9.031 1 96.06 196 GLN A O 1
ATOM 1472 N N . ALA A 1 197 ? 15.516 -27.797 -8.57 1 95.25 197 ALA A N 1
ATOM 1473 C CA . ALA A 1 197 ? 15.242 -28.406 -7.27 1 95.25 197 ALA A CA 1
ATOM 1474 C C . ALA A 1 197 ? 14.805 -29.859 -7.426 1 95.25 197 ALA A C 1
ATOM 1476 O O . ALA A 1 197 ? 15.203 -30.719 -6.645 1 95.25 197 ALA A O 1
ATOM 1477 N N . PHE A 1 198 ? 13.977 -30.188 -8.422 1 96.38 198 PHE A N 1
ATOM 1478 C CA . PHE A 1 198 ? 13.539 -31.547 -8.711 1 96.38 198 PHE A CA 1
ATOM 1479 C C . PHE A 1 198 ? 14.734 -32.438 -9 1 96.38 198 PHE A C 1
ATOM 1481 O O . PHE A 1 198 ? 14.859 -33.531 -8.43 1 96.38 198 PHE A O 1
ATOM 1488 N N . LEU A 1 199 ? 15.602 -31.953 -9.844 1 95.88 199 LEU A N 1
ATOM 1489 C CA . LEU A 1 199 ? 16.719 -32.75 -10.312 1 95.88 199 LEU A CA 1
ATOM 1490 C C . LEU A 1 199 ? 17.75 -32.969 -9.203 1 95.88 199 LEU A C 1
ATOM 1492 O O . LEU A 1 199 ? 18.422 -34 -9.148 1 95.88 199 LEU A O 1
ATOM 1496 N N . GLU A 1 200 ? 17.844 -31.969 -8.344 1 94.5 200 GLU A N 1
ATOM 1497 C CA . GLU A 1 200 ? 18.719 -32.125 -7.184 1 94.5 200 GLU A CA 1
ATOM 1498 C C . GLU A 1 200 ? 18.172 -33.156 -6.211 1 94.5 200 GLU A C 1
ATOM 1500 O O . GLU A 1 200 ? 18.938 -33.906 -5.586 1 94.5 200 GLU A O 1
ATOM 1505 N N . CYS A 1 201 ? 16.906 -33.281 -6.105 1 93.25 201 CYS A N 1
ATOM 1506 C CA . CYS A 1 201 ? 16.234 -34.188 -5.207 1 93.25 201 CYS A CA 1
ATOM 1507 C C . CYS A 1 201 ? 16.188 -35.594 -5.809 1 93.25 201 CYS A C 1
ATOM 1509 O O . CYS A 1 201 ? 16.219 -36.594 -5.078 1 93.25 201 CYS A O 1
ATOM 1511 N N . LEU A 1 202 ? 16.141 -35.688 -7.137 1 94.69 202 LEU A N 1
ATOM 1512 C CA . LEU A 1 202 ? 16.016 -36.969 -7.867 1 94.69 202 LEU A CA 1
ATOM 1513 C C . LEU A 1 202 ? 17.234 -37.188 -8.758 1 94.69 202 LEU A C 1
ATOM 1515 O O . LEU A 1 202 ? 17.219 -36.875 -9.945 1 94.69 202 LEU A O 1
ATOM 1519 N N . PRO A 1 203 ? 18.188 -37.906 -8.281 1 93.44 203 PRO A N 1
ATOM 1520 C CA . PRO A 1 203 ? 19.5 -37.969 -8.922 1 93.44 203 PRO A CA 1
ATOM 1521 C C . PRO A 1 203 ? 19.453 -38.594 -10.312 1 93.44 203 PRO A C 1
ATOM 1523 O O . PRO A 1 203 ? 20.328 -38.312 -11.148 1 93.44 203 PRO A O 1
ATOM 1526 N N . THR A 1 204 ? 18.5 -39.312 -10.633 1 94.69 204 THR A N 1
ATOM 1527 C CA . THR A 1 204 ? 18.5 -40 -11.922 1 94.69 204 THR A CA 1
ATOM 1528 C C . THR A 1 204 ? 17.438 -39.406 -12.852 1 94.69 204 THR A C 1
ATOM 1530 O O . THR A 1 204 ? 17.312 -39.844 -14 1 94.69 204 THR A O 1
ATOM 1533 N N . ALA A 1 205 ? 16.688 -38.438 -12.414 1 97 205 ALA A N 1
ATOM 1534 C CA . ALA A 1 205 ? 15.586 -37.875 -13.195 1 97 205 ALA A CA 1
ATOM 1535 C C . ALA A 1 205 ? 16.109 -36.938 -14.273 1 97 205 ALA A C 1
ATOM 1537 O O . ALA A 1 205 ? 17.219 -36.438 -14.172 1 97 205 ALA A O 1
ATOM 1538 N N . THR A 1 206 ? 15.352 -36.812 -15.336 1 98.19 206 THR A N 1
ATOM 1539 C CA . THR A 1 206 ? 15.547 -35.812 -16.375 1 98.19 206 THR A CA 1
ATOM 1540 C C . THR A 1 206 ? 14.32 -34.906 -16.5 1 98.19 206 THR A C 1
ATOM 1542 O O . THR A 1 206 ? 13.242 -35.25 -16 1 98.19 206 THR A O 1
ATOM 1545 N N . ALA A 1 207 ? 14.523 -33.781 -17.094 1 98.56 207 ALA A N 1
ATOM 1546 C CA . ALA A 1 207 ? 13.398 -32.844 -17.172 1 98.56 207 ALA A CA 1
ATOM 1547 C C . ALA A 1 207 ? 13.398 -32.094 -18.5 1 98.56 207 ALA A C 1
ATOM 1549 O O . ALA A 1 207 ? 14.438 -31.984 -19.172 1 98.56 207 ALA A O 1
ATOM 1550 N N . VAL A 1 208 ? 12.258 -31.688 -18.922 1 98.69 208 VAL A N 1
ATOM 1551 C CA . VAL A 1 208 ? 12.07 -30.734 -20 1 98.69 208 VAL A CA 1
ATOM 1552 C C . VAL A 1 208 ? 11.383 -29.469 -19.484 1 98.69 208 VAL A C 1
ATOM 1554 O O . VAL A 1 208 ? 10.367 -29.547 -18.797 1 98.69 208 VAL A O 1
ATOM 1557 N N . ILE A 1 209 ? 12.016 -28.344 -19.734 1 98.56 209 ILE A N 1
ATOM 1558 C CA . ILE A 1 209 ? 11.375 -27.062 -19.469 1 98.56 209 ILE A CA 1
ATOM 1559 C C . ILE A 1 209 ? 10.703 -26.547 -20.734 1 98.56 209 ILE A C 1
ATOM 1561 O O . ILE A 1 209 ? 11.359 -26.375 -21.766 1 98.56 209 ILE A O 1
ATOM 1565 N N . PHE A 1 210 ? 9.391 -26.391 -20.688 1 98.25 210 PHE A N 1
ATOM 1566 C CA . PHE A 1 210 ? 8.617 -25.875 -21.797 1 98.25 210 PHE A CA 1
ATOM 1567 C C . PHE A 1 210 ? 8.07 -24.484 -21.484 1 98.25 210 PHE A C 1
ATOM 1569 O O . PHE A 1 210 ? 7.262 -24.312 -20.562 1 98.25 210 PHE A O 1
ATOM 1576 N N . ASP A 1 211 ? 8.508 -23.453 -22.188 1 95.94 211 ASP A N 1
ATOM 1577 C CA . ASP A 1 211 ? 8.062 -22.078 -21.984 1 95.94 211 ASP A CA 1
ATOM 1578 C C . ASP A 1 211 ? 8.297 -21.234 -23.234 1 95.94 211 ASP A C 1
ATOM 1580 O O . ASP A 1 211 ? 8.805 -21.734 -24.234 1 95.94 211 ASP A O 1
ATOM 1584 N N . ARG A 1 212 ? 7.84 -20.016 -23.172 1 92.75 212 ARG A N 1
ATOM 1585 C CA . ARG A 1 212 ? 8.125 -19.062 -24.25 1 92.75 212 ARG A CA 1
ATOM 1586 C C . ARG A 1 212 ? 9.625 -18.812 -24.359 1 92.75 212 ARG A C 1
ATOM 1588 O O . ARG A 1 212 ? 10.383 -19.062 -23.422 1 92.75 212 ARG A O 1
ATOM 1595 N N . PRO A 1 213 ? 10.094 -18.219 -25.469 1 91.81 213 PRO A N 1
ATOM 1596 C CA . PRO A 1 213 ? 11.523 -18.062 -25.734 1 91.81 213 PRO A CA 1
ATOM 1597 C C . PRO A 1 213 ? 12.242 -17.281 -24.641 1 91.81 213 PRO A C 1
ATOM 1599 O O . PRO A 1 213 ? 13.359 -17.656 -24.25 1 91.81 213 PRO A O 1
ATOM 1602 N N . VAL A 1 214 ? 11.633 -16.344 -24.094 1 85.75 214 VAL A N 1
ATOM 1603 C CA . VAL A 1 214 ? 12.273 -15.516 -23.062 1 85.75 214 VAL A CA 1
ATOM 1604 C C . VAL A 1 214 ? 12.555 -16.375 -21.828 1 85.75 214 VAL A C 1
ATOM 1606 O O . VAL A 1 214 ? 13.609 -16.234 -21.203 1 85.75 214 VAL A O 1
ATOM 1609 N N . GLY A 1 215 ? 11.617 -17.172 -21.469 1 89.5 215 GLY A N 1
ATOM 1610 C CA . GLY A 1 215 ? 11.82 -18.078 -20.359 1 89.5 215 GLY A CA 1
ATOM 1611 C C . GLY A 1 215 ? 12.906 -19.109 -20.625 1 89.5 215 GLY A C 1
ATOM 1612 O O . GLY A 1 215 ? 13.742 -19.375 -19.75 1 89.5 215 GLY A O 1
ATOM 1613 N N . ILE A 1 216 ? 12.953 -19.594 -21.828 1 94.38 216 ILE A N 1
ATOM 1614 C CA . ILE A 1 216 ? 13.906 -20.625 -22.203 1 94.38 216 ILE A CA 1
ATOM 1615 C C . ILE A 1 216 ? 15.32 -20.062 -22.188 1 94.38 216 ILE A C 1
ATOM 1617 O O . ILE A 1 216 ? 16.266 -20.734 -21.781 1 94.38 216 ILE A O 1
ATOM 1621 N N . GLU A 1 217 ? 15.445 -18.844 -22.625 1 91.88 217 GLU A N 1
ATOM 1622 C CA . GLU A 1 217 ? 16.75 -18.203 -22.578 1 91.88 217 GLU A CA 1
ATOM 1623 C C . GLU A 1 217 ? 17.281 -18.094 -21.156 1 91.88 217 GLU A C 1
ATOM 1625 O O . GLU A 1 217 ? 18.438 -18.406 -20.891 1 91.88 217 GLU A O 1
ATOM 1630 N N . ALA A 1 218 ? 16.438 -17.719 -20.297 1 87.88 218 ALA A N 1
ATOM 1631 C CA . ALA A 1 218 ? 16.812 -17.625 -18.891 1 87.88 218 ALA A CA 1
ATOM 1632 C C . ALA A 1 218 ? 17.172 -19 -18.328 1 87.88 218 ALA A C 1
ATOM 1634 O O . ALA A 1 218 ? 18.125 -19.125 -17.547 1 87.88 218 ALA A O 1
ATOM 1635 N N . ALA A 1 219 ? 16.469 -20 -18.703 1 94.25 219 ALA A N 1
ATOM 1636 C CA . ALA A 1 219 ? 16.719 -21.359 -18.234 1 94.25 219 ALA A CA 1
ATOM 1637 C C . ALA A 1 219 ? 18.062 -21.891 -18.734 1 94.25 219 ALA A C 1
ATOM 1639 O O . ALA A 1 219 ? 18.828 -22.484 -17.969 1 94.25 219 ALA A O 1
ATOM 1640 N N . ARG A 1 220 ? 18.281 -21.656 -19.969 1 96.12 220 ARG A N 1
ATOM 1641 C CA . ARG A 1 220 ? 19.547 -22.094 -20.547 1 96.12 220 ARG A CA 1
ATOM 1642 C C . ARG A 1 220 ? 20.719 -21.469 -19.797 1 96.12 220 ARG A C 1
ATOM 1644 O O . ARG A 1 220 ? 21.719 -22.156 -19.516 1 96.12 220 ARG A O 1
ATOM 1651 N N . GLN A 1 221 ? 20.594 -20.25 -19.531 1 91.38 221 GLN A N 1
ATOM 1652 C CA . GLN A 1 221 ? 21.641 -19.562 -18.797 1 91.38 221 GLN A CA 1
ATOM 1653 C C . GLN A 1 221 ? 21.828 -20.156 -17.406 1 91.38 221 GLN A C 1
ATOM 1655 O O . GLN A 1 221 ? 22.969 -20.312 -16.938 1 91.38 221 GLN A O 1
ATOM 1660 N N . ARG A 1 222 ? 20.812 -20.531 -16.75 1 90.88 222 ARG A N 1
ATOM 1661 C CA . ARG A 1 222 ? 20.859 -21.078 -15.406 1 90.88 222 ARG A CA 1
ATOM 1662 C C . ARG A 1 222 ? 21.594 -22.422 -15.383 1 90.88 222 ARG A C 1
ATOM 1664 O O . ARG A 1 222 ? 22.359 -22.703 -14.453 1 90.88 222 ARG A O 1
ATOM 1671 N N . PHE A 1 223 ? 21.438 -23.234 -16.359 1 96.38 223 PHE A N 1
ATOM 1672 C CA . PHE A 1 223 ? 21.906 -24.609 -16.297 1 96.38 223 PHE A CA 1
ATOM 1673 C C . PHE A 1 223 ? 23.25 -24.75 -17.016 1 96.38 223 PHE A C 1
ATOM 1675 O O . PHE A 1 223 ? 23.938 -25.75 -16.844 1 96.38 223 PHE A O 1
ATOM 1682 N N . ALA A 1 224 ? 23.547 -23.703 -17.75 1 96.38 224 ALA A N 1
ATOM 1683 C CA . ALA A 1 224 ? 24.781 -23.766 -18.531 1 96.38 224 ALA A CA 1
ATOM 1684 C C . ALA A 1 224 ? 25.984 -23.969 -17.609 1 96.38 224 ALA A C 1
ATOM 1686 O O . ALA A 1 224 ? 26.203 -23.203 -16.672 1 96.38 224 ALA A O 1
ATOM 1687 N N . GLY A 1 225 ? 26.719 -25.016 -17.844 1 95.88 225 GLY A N 1
ATOM 1688 C CA . GLY A 1 225 ? 27.953 -25.25 -17.125 1 95.88 225 GLY A CA 1
ATOM 1689 C C . GLY A 1 225 ? 27.719 -25.922 -15.781 1 95.88 225 GLY A C 1
ATOM 1690 O O . GLY A 1 225 ? 28.672 -26.172 -15.039 1 95.88 225 GLY A O 1
ATOM 1691 N N . THR A 1 226 ? 26.531 -26.219 -15.422 1 95.88 226 THR A N 1
ATOM 1692 C CA . THR A 1 226 ? 26.25 -26.891 -14.172 1 95.88 226 THR A CA 1
ATOM 1693 C C . THR A 1 226 ? 26.219 -28.406 -14.367 1 95.88 226 THR A C 1
ATOM 1695 O O . THR A 1 226 ? 26.125 -28.891 -15.5 1 95.88 226 THR A O 1
ATOM 1698 N N . PRO A 1 227 ? 26.266 -29.109 -13.297 1 95.56 227 PRO A N 1
ATOM 1699 C CA . PRO A 1 227 ? 26.203 -30.578 -13.398 1 95.56 227 PRO A CA 1
ATOM 1700 C C . PRO A 1 227 ? 24.859 -31.078 -13.898 1 95.56 227 PRO A C 1
ATOM 1702 O O . PRO A 1 227 ? 24.734 -32.25 -14.297 1 95.56 227 PRO A O 1
ATOM 1705 N N . LEU A 1 228 ? 23.875 -30.219 -13.969 1 97.25 228 LEU A N 1
ATOM 1706 C CA . LEU A 1 228 ? 22.516 -30.625 -14.336 1 97.25 228 LEU A CA 1
ATOM 1707 C C . LEU A 1 228 ? 22.266 -30.375 -15.82 1 97.25 228 LEU A C 1
ATOM 1709 O O . LEU A 1 228 ? 21.234 -30.812 -16.359 1 97.25 228 LEU A O 1
ATOM 1713 N N . GLU A 1 229 ? 23.141 -29.703 -16.484 1 97.06 229 GLU A N 1
ATOM 1714 C CA . GLU A 1 229 ? 22.953 -29.281 -17.875 1 97.06 229 GLU A CA 1
ATOM 1715 C C . GLU A 1 229 ? 22.578 -30.453 -18.766 1 97.06 229 GLU A C 1
ATOM 1717 O O . GLU A 1 229 ? 21.719 -30.328 -19.641 1 97.06 229 GLU A O 1
ATOM 1722 N N . GLY A 1 230 ? 23.156 -31.578 -18.5 1 96.94 230 GLY A N 1
ATOM 1723 C CA . GLY A 1 230 ? 22.922 -32.75 -19.328 1 96.94 230 GLY A CA 1
ATOM 1724 C C . GLY A 1 230 ? 21.609 -33.438 -19.016 1 96.94 230 GLY A C 1
ATOM 1725 O O . GLY A 1 230 ? 21.188 -34.344 -19.766 1 96.94 230 GLY A O 1
ATOM 1726 N N . ARG A 1 231 ? 20.953 -33.031 -18.016 1 98 231 ARG A N 1
ATOM 1727 C CA . ARG A 1 231 ? 19.734 -33.719 -17.578 1 98 231 ARG A CA 1
ATOM 1728 C C . ARG A 1 231 ? 18.5 -32.844 -17.859 1 98 231 ARG A C 1
ATOM 1730 O O . ARG A 1 231 ? 17.391 -33.219 -17.5 1 98 231 ARG A O 1
ATOM 1737 N N . VAL A 1 232 ? 18.672 -31.688 -18.5 1 98.5 232 VAL A N 1
ATOM 1738 C CA . VAL A 1 232 ? 17.562 -30.781 -18.781 1 98.5 232 VAL A CA 1
ATOM 1739 C C . VAL A 1 232 ? 17.5 -30.469 -20.266 1 98.5 232 VAL A C 1
ATOM 1741 O O . VAL A 1 232 ? 18.516 -30.109 -20.875 1 98.5 232 VAL A O 1
ATOM 1744 N N . ASP A 1 233 ? 16.391 -30.641 -20.828 1 98.31 233 ASP A N 1
ATOM 1745 C CA . ASP A 1 233 ? 16.125 -30.172 -22.172 1 98.31 233 ASP A CA 1
ATOM 1746 C C . ASP A 1 233 ? 15.242 -28.922 -22.156 1 98.31 233 ASP A C 1
ATOM 1748 O O . ASP A 1 233 ? 14.453 -28.734 -21.219 1 98.31 233 ASP A O 1
ATOM 1752 N N . PHE A 1 234 ? 15.422 -28.094 -23.172 1 98.06 234 PHE A N 1
ATOM 1753 C CA . PHE A 1 234 ? 14.711 -26.828 -23.281 1 98.06 234 PHE A CA 1
ATOM 1754 C C . PHE A 1 234 ? 13.875 -26.781 -24.547 1 98.06 234 PHE A C 1
ATOM 1756 O O . PHE A 1 234 ? 14.406 -26.953 -25.656 1 98.06 234 PHE A O 1
ATOM 1763 N N . GLN A 1 235 ? 12.664 -26.562 -24.422 1 97.75 235 GLN A N 1
ATOM 1764 C CA . GLN A 1 235 ? 11.789 -26.484 -25.578 1 97.75 235 GLN A CA 1
ATOM 1765 C C . GLN A 1 235 ? 10.961 -25.203 -25.562 1 97.75 235 GLN A C 1
ATOM 1767 O O . GLN A 1 235 ? 10.203 -24.953 -24.625 1 97.75 235 GLN A O 1
ATOM 1772 N N . ALA A 1 236 ? 11.078 -24.344 -26.609 1 96.88 236 ALA A N 1
ATOM 1773 C CA . ALA A 1 236 ? 10.336 -23.094 -26.734 1 96.88 236 ALA A CA 1
ATOM 1774 C C . ALA A 1 236 ? 8.969 -23.328 -27.359 1 96.88 236 ALA A C 1
ATOM 1776 O O . ALA A 1 236 ? 8.844 -24.094 -28.312 1 96.88 236 ALA A O 1
ATOM 1777 N N . GLY A 1 237 ? 7.918 -22.781 -26.719 1 95 237 GLY A N 1
ATOM 1778 C CA . GLY A 1 237 ? 6.566 -22.859 -27.234 1 95 237 GLY A CA 1
ATOM 1779 C C . GLY A 1 237 ? 5.539 -22.203 -26.328 1 95 237 GLY A C 1
ATOM 1780 O O . GLY A 1 237 ? 5.883 -21.703 -25.25 1 95 237 GLY A O 1
ATOM 1781 N N . ASP A 1 238 ? 4.387 -22.078 -26.844 1 93 238 ASP A N 1
ATOM 1782 C CA . ASP A 1 238 ? 3.229 -21.609 -26.094 1 93 238 ASP A CA 1
ATOM 1783 C C . ASP A 1 238 ? 2.354 -22.781 -25.641 1 93 238 ASP A C 1
ATOM 1785 O O . ASP A 1 238 ? 1.667 -23.391 -26.469 1 93 238 ASP A O 1
ATOM 1789 N N . PHE A 1 239 ? 2.262 -23 -24.328 1 90.31 239 PHE A N 1
ATOM 1790 C CA . PHE A 1 239 ? 1.608 -24.203 -23.828 1 90.31 239 PHE A CA 1
ATOM 1791 C C . PHE A 1 239 ? 0.099 -24.125 -24.016 1 90.31 239 PHE A C 1
ATOM 1793 O O . PHE A 1 239 ? -0.618 -25.094 -23.781 1 90.31 239 PHE A O 1
ATOM 1800 N N . TYR A 1 240 ? -0.449 -23.062 -24.484 1 85.81 240 TYR A N 1
ATOM 1801 C CA . TYR A 1 240 ? -1.875 -22.969 -24.781 1 85.81 240 TYR A CA 1
ATOM 1802 C C . TYR A 1 240 ? -2.154 -23.359 -26.234 1 85.81 240 TYR A C 1
ATOM 1804 O O . TYR A 1 240 ? -3.256 -23.812 -26.562 1 85.81 240 TYR A O 1
ATOM 1812 N N . SER A 1 241 ? -1.178 -23.188 -27.094 1 89 241 SER A N 1
ATOM 1813 C CA . SER A 1 241 ? -1.452 -23.359 -28.516 1 89 241 SER A CA 1
ATOM 1814 C C . SER A 1 241 ? -0.581 -24.469 -29.109 1 89 241 SER A C 1
ATOM 1816 O O . SER A 1 241 ? -0.952 -25.078 -30.109 1 89 241 SER A O 1
ATOM 1818 N N . ASP A 1 242 ? 0.555 -24.656 -28.484 1 92.56 242 ASP A N 1
ATOM 1819 C CA . ASP A 1 242 ? 1.483 -25.656 -29.016 1 92.56 242 ASP A CA 1
ATOM 1820 C C . ASP A 1 242 ? 1.354 -26.984 -28.281 1 92.56 242 ASP A C 1
ATOM 1822 O O . ASP A 1 242 ? 0.997 -27 -27.094 1 92.56 242 ASP A O 1
ATOM 1826 N N . ALA A 1 243 ? 1.688 -28.047 -29.016 1 93.12 243 ALA A N 1
ATOM 1827 C CA . ALA A 1 243 ? 1.687 -29.359 -28.391 1 93.12 243 ALA A CA 1
ATOM 1828 C C . ALA A 1 243 ? 2.844 -29.516 -27.406 1 93.12 243 ALA A C 1
ATOM 1830 O O . ALA A 1 243 ? 3.959 -29.062 -27.672 1 93.12 243 ALA A O 1
ATOM 1831 N N . LEU A 1 244 ? 2.492 -30.094 -26.312 1 97.44 244 LEU A N 1
ATOM 1832 C CA . LEU A 1 244 ? 3.537 -30.438 -25.359 1 97.44 244 LEU A CA 1
ATOM 1833 C C . LEU A 1 244 ? 4.223 -31.75 -25.734 1 97.44 244 LEU A C 1
ATOM 1835 O O . LEU A 1 244 ? 3.604 -32.625 -26.344 1 97.44 244 LEU A O 1
ATOM 1839 N N . PRO A 1 245 ? 5.543 -31.844 -25.422 1 97.31 245 PRO A N 1
ATOM 1840 C CA . PRO A 1 245 ? 6.164 -33.156 -25.609 1 97.31 245 PRO A CA 1
ATOM 1841 C C . PRO A 1 245 ? 5.531 -34.25 -24.734 1 97.31 245 PRO A C 1
ATOM 1843 O O . PRO A 1 245 ? 4.844 -33.938 -23.766 1 97.31 245 PRO A O 1
ATOM 1846 N N . SER A 1 246 ? 5.793 -35.531 -25.125 1 97.5 246 SER A N 1
ATOM 1847 C CA . SER A 1 246 ? 5.117 -36.625 -24.438 1 97.5 246 SER A CA 1
ATOM 1848 C C . SER A 1 246 ? 6.109 -37.5 -23.703 1 97.5 246 SER A C 1
ATOM 1850 O O . SER A 1 246 ? 7.324 -37.375 -23.859 1 97.5 246 SER A O 1
ATOM 1852 N N . GLY A 1 247 ? 5.57 -38.312 -22.844 1 97.12 247 GLY A N 1
ATOM 1853 C CA . GLY A 1 247 ? 6.375 -39.344 -22.219 1 97.12 247 GLY A CA 1
ATOM 1854 C C . GLY A 1 247 ? 6.859 -39 -20.828 1 97.12 247 GLY A C 1
ATOM 1855 O O . GLY A 1 247 ? 7.953 -39.406 -20.422 1 97.12 247 GLY A O 1
ATOM 1856 N N . PHE A 1 248 ? 6.074 -38.281 -20.125 1 98.12 248 PHE A N 1
ATOM 1857 C CA . PHE A 1 248 ? 6.547 -37.812 -18.828 1 98.12 248 PHE A CA 1
ATOM 1858 C C . PHE A 1 248 ? 5.832 -38.5 -17.688 1 98.12 248 PHE A C 1
ATOM 1860 O O . PHE A 1 248 ? 4.688 -38.938 -17.844 1 98.12 248 PHE A O 1
ATOM 1867 N N . ASP A 1 249 ? 6.508 -38.656 -16.578 1 97.94 249 ASP A N 1
ATOM 1868 C CA . ASP A 1 249 ? 5.941 -39.219 -15.359 1 97.94 249 ASP A CA 1
ATOM 1869 C C . ASP A 1 249 ? 5.23 -38.156 -14.531 1 97.94 249 ASP A C 1
ATOM 1871 O O . ASP A 1 249 ? 4.332 -38.469 -13.75 1 97.94 249 ASP A O 1
ATOM 1875 N N . LEU A 1 250 ? 5.664 -36.969 -14.703 1 98.31 250 LEU A N 1
ATOM 1876 C CA . LEU A 1 250 ? 5.117 -35.844 -13.953 1 98.31 250 LEU A CA 1
ATOM 1877 C C . LEU A 1 250 ? 5.047 -34.594 -14.828 1 98.31 250 LEU A C 1
ATOM 1879 O O . LEU A 1 250 ? 6.016 -34.25 -15.516 1 98.31 250 LEU A O 1
ATOM 1883 N N . ALA A 1 251 ? 3.924 -33.969 -14.875 1 98.69 251 ALA A N 1
ATOM 1884 C CA . ALA A 1 251 ? 3.758 -32.625 -15.422 1 98.69 251 ALA A CA 1
ATOM 1885 C C . ALA A 1 251 ? 3.559 -31.609 -14.305 1 98.69 251 ALA A C 1
ATOM 1887 O O . ALA A 1 251 ? 2.594 -31.703 -13.539 1 98.69 251 ALA A O 1
ATOM 1888 N N . TRP A 1 252 ? 4.461 -30.641 -14.203 1 98.38 252 TRP A N 1
ATOM 1889 C CA . TRP A 1 252 ? 4.449 -29.609 -13.18 1 98.38 252 TRP A CA 1
ATOM 1890 C C . TRP A 1 252 ? 3.893 -28.297 -13.742 1 98.38 252 TRP A C 1
ATOM 1892 O O . TRP A 1 252 ? 4.426 -27.75 -14.711 1 98.38 252 TRP A O 1
ATOM 1902 N N . ILE A 1 253 ? 2.791 -27.844 -13.242 1 97.94 253 ILE A N 1
ATOM 1903 C CA . ILE A 1 253 ? 2.154 -26.578 -13.609 1 97.94 253 ILE A CA 1
ATOM 1904 C C . ILE A 1 253 ? 2.129 -25.656 -12.398 1 97.94 253 ILE A C 1
ATOM 1906 O O . ILE A 1 253 ? 1.29 -25.797 -11.508 1 97.94 253 ILE A O 1
ATOM 1910 N N . SER A 1 254 ? 3.057 -24.703 -12.414 1 96.62 254 SER A N 1
ATOM 1911 C CA . SER A 1 254 ? 3.254 -23.891 -11.227 1 96.62 254 SER A CA 1
ATOM 1912 C C . SER A 1 254 ? 2.932 -22.422 -11.508 1 96.62 254 SER A C 1
ATOM 1914 O O . SER A 1 254 ? 3.582 -21.781 -12.336 1 96.62 254 SER A O 1
ATOM 1916 N N . ALA A 1 255 ? 1.878 -21.891 -10.766 1 95.44 255 ALA A N 1
ATOM 1917 C CA . ALA A 1 255 ? 1.534 -20.484 -10.797 1 95.44 255 ALA A CA 1
ATOM 1918 C C . ALA A 1 255 ? 1.164 -20.031 -12.203 1 95.44 255 ALA A C 1
ATOM 1920 O O . ALA A 1 255 ? 1.694 -19.031 -12.703 1 95.44 255 ALA A O 1
ATOM 1921 N N . ILE A 1 256 ? 0.212 -20.75 -12.828 1 95.56 256 ILE A N 1
ATOM 1922 C CA . ILE A 1 256 ? -0.162 -20.484 -14.211 1 95.56 256 ILE A CA 1
ATOM 1923 C C . ILE A 1 256 ? -1.674 -20.281 -14.312 1 95.56 256 ILE A C 1
ATOM 1925 O O . ILE A 1 256 ? -2.145 -19.344 -14.953 1 95.56 256 ILE A O 1
ATOM 1929 N N . ILE A 1 257 ? -2.441 -21.141 -13.648 1 96.19 257 ILE A N 1
ATOM 1930 C CA . ILE A 1 257 ? -3.859 -21.266 -13.969 1 96.19 257 ILE A CA 1
ATOM 1931 C C . ILE A 1 257 ? -4.598 -20 -13.547 1 96.19 257 ILE A C 1
ATOM 1933 O O . ILE A 1 257 ? -5.629 -19.656 -14.125 1 96.19 257 ILE A O 1
ATOM 1937 N N . HIS A 1 258 ? -4.055 -19.266 -12.625 1 97.31 258 HIS A N 1
ATOM 1938 C CA . HIS A 1 258 ? -4.723 -18.062 -12.141 1 97.31 258 HIS A CA 1
ATOM 1939 C C . HIS A 1 258 ? -4.746 -16.969 -13.203 1 97.31 258 HIS A C 1
ATOM 1941 O O . HIS A 1 258 ? -5.484 -15.984 -13.078 1 97.31 258 HIS A O 1
ATOM 1947 N N . GLN A 1 259 ? -3.998 -17.078 -14.234 1 95 259 GLN A N 1
ATOM 1948 C CA . GLN A 1 259 ? -3.918 -16.062 -15.266 1 95 259 GLN A CA 1
ATOM 1949 C C . GLN A 1 259 ? -5.094 -16.156 -16.234 1 95 259 GLN A C 1
ATOM 1951 O O . GLN A 1 259 ? -5.336 -15.242 -17.016 1 95 259 GLN A O 1
ATOM 1956 N N . HIS A 1 260 ? -5.852 -17.297 -16.125 1 92.62 260 HIS A N 1
ATOM 1957 C CA . HIS A 1 260 ? -6.848 -17.578 -17.156 1 92.62 260 HIS A CA 1
ATOM 1958 C C . HIS A 1 260 ? -8.148 -18.078 -16.531 1 92.62 260 HIS A C 1
ATOM 1960 O O . HIS A 1 260 ? -8.203 -18.375 -15.344 1 92.62 260 HIS A O 1
ATOM 1966 N N . GLY A 1 261 ? -9.148 -18.125 -17.422 1 94.25 261 GLY A N 1
ATOM 1967 C CA . GLY A 1 261 ? -10.422 -18.688 -17.031 1 94.25 261 GLY A CA 1
ATOM 1968 C C . GLY A 1 261 ? -10.438 -20.203 -17.062 1 94.25 261 GLY A C 1
ATOM 1969 O O . GLY A 1 261 ? -9.422 -20.828 -17.359 1 94.25 261 GLY A O 1
ATOM 1970 N N . ARG A 1 262 ? -11.539 -20.781 -16.75 1 95.5 262 ARG A N 1
ATOM 1971 C CA . ARG A 1 262 ? -11.664 -22.219 -16.578 1 95.5 262 ARG A CA 1
ATOM 1972 C C . ARG A 1 262 ? -11.469 -22.938 -17.906 1 95.5 262 ARG A C 1
ATOM 1974 O O . ARG A 1 262 ? -10.875 -24.016 -17.953 1 95.5 262 ARG A O 1
ATOM 1981 N N . GLU A 1 263 ? -11.945 -22.328 -18.984 1 94.56 263 GLU A N 1
ATOM 1982 C CA . GLU A 1 263 ? -11.82 -22.984 -20.281 1 94.56 263 GLU A CA 1
ATOM 1983 C C . GLU A 1 263 ? -10.359 -23.109 -20.703 1 94.56 263 GLU A C 1
ATOM 1985 O O . GLU A 1 263 ? -9.938 -24.156 -21.203 1 94.56 263 GLU A O 1
ATOM 1990 N N . GLN A 1 264 ? -9.672 -22.078 -20.5 1 93.81 264 GLN A N 1
ATOM 1991 C CA . GLN A 1 264 ? -8.25 -22.109 -20.828 1 93.81 264 GLN A CA 1
ATOM 1992 C C . GLN A 1 264 ? -7.492 -23.078 -19.922 1 93.81 264 GLN A C 1
ATOM 1994 O O . GLN A 1 264 ? -6.578 -23.766 -20.375 1 93.81 264 GLN A O 1
ATOM 1999 N N . SER A 1 265 ? -7.852 -23.109 -18.672 1 95.19 265 SER A N 1
ATOM 2000 C CA . SER A 1 265 ? -7.23 -24.047 -17.75 1 95.19 265 SER A CA 1
ATOM 2001 C C . SER A 1 265 ? -7.512 -25.484 -18.156 1 95.19 265 SER A C 1
ATOM 2003 O O . SER A 1 265 ? -6.617 -26.328 -18.125 1 95.19 265 SER A O 1
ATOM 2005 N N . ARG A 1 266 ? -8.719 -25.781 -18.547 1 96.25 266 ARG A N 1
ATOM 2006 C CA . ARG A 1 266 ? -9.086 -27.109 -19 1 96.25 266 ARG A CA 1
ATOM 2007 C C . ARG A 1 266 ? -8.281 -27.516 -20.234 1 96.25 266 ARG A C 1
ATOM 2009 O O . ARG A 1 266 ? -7.848 -28.656 -20.359 1 96.25 266 ARG A O 1
ATOM 2016 N N . ALA A 1 267 ? -8.094 -26.562 -21.109 1 95.44 267 ALA A N 1
ATOM 2017 C CA . ALA A 1 267 ? -7.285 -26.828 -22.281 1 95.44 267 ALA A CA 1
ATOM 2018 C C . ALA A 1 267 ? -5.852 -27.188 -21.906 1 95.44 267 ALA A C 1
ATOM 2020 O O . ALA A 1 267 ? -5.262 -28.109 -22.469 1 95.44 267 ALA A O 1
ATOM 2021 N N . LEU A 1 268 ? -5.293 -26.422 -21.016 1 96.62 268 LEU A N 1
ATOM 2022 C CA . LEU A 1 268 ? -3.947 -26.703 -20.516 1 96.62 268 LEU A CA 1
ATOM 2023 C C . LEU A 1 268 ? -3.881 -28.094 -19.891 1 96.62 268 LEU A C 1
ATOM 2025 O O . LEU A 1 268 ? -2.918 -28.828 -20.094 1 96.62 268 LEU A O 1
ATOM 2029 N N . TYR A 1 269 ? -4.875 -28.484 -19.094 1 97.81 269 TYR A N 1
ATOM 2030 C CA . TYR A 1 269 ? -4.914 -29.797 -18.453 1 97.81 269 TYR A CA 1
ATOM 2031 C C . TYR A 1 269 ? -4.992 -30.906 -19.484 1 97.81 269 TYR A C 1
ATOM 2033 O O . TYR A 1 269 ? -4.359 -31.953 -19.328 1 97.81 269 TYR A O 1
ATOM 2041 N N . ARG A 1 270 ? -5.781 -30.688 -20.531 1 97 270 ARG A N 1
ATOM 2042 C CA . ARG A 1 270 ? -5.867 -31.672 -21.594 1 97 270 ARG A CA 1
ATOM 2043 C C . ARG A 1 270 ? -4.508 -31.891 -22.25 1 97 270 ARG A C 1
ATOM 2045 O O . ARG A 1 270 ? -4.113 -33.031 -22.531 1 97 270 ARG A O 1
ATOM 2052 N N . ASN A 1 271 ? -3.848 -30.781 -22.5 1 97.12 271 ASN A N 1
ATOM 2053 C CA . ASN A 1 271 ? -2.51 -30.875 -23.078 1 97.12 271 ASN A CA 1
ATOM 2054 C C . ASN A 1 271 ? -1.551 -31.609 -22.156 1 97.12 271 ASN A C 1
ATOM 2056 O O . ASN A 1 271 ? -0.735 -32.406 -22.609 1 97.12 271 ASN A O 1
ATOM 2060 N N . ALA A 1 272 ? -1.621 -31.344 -20.891 1 97.94 272 ALA A N 1
ATOM 2061 C CA . ALA A 1 272 ? -0.778 -32 -19.906 1 97.94 272 ALA A CA 1
ATOM 2062 C C . ALA A 1 272 ? -1.079 -33.5 -19.859 1 97.94 272 ALA A C 1
ATOM 2064 O O . ALA A 1 272 ? -0.167 -34.344 -19.734 1 97.94 272 ALA A O 1
ATOM 2065 N N . LEU A 1 273 ? -2.359 -33.844 -19.922 1 97.94 273 LEU A N 1
ATOM 2066 C CA . LEU A 1 273 ? -2.762 -35.25 -19.938 1 97.94 273 LEU A CA 1
ATOM 2067 C C . LEU A 1 273 ? -2.105 -36 -21.094 1 97.94 273 LEU A C 1
ATOM 2069 O O . LEU A 1 273 ? -1.602 -37.125 -20.906 1 97.94 273 LEU A O 1
ATOM 2073 N N . GLN A 1 274 ? -2.105 -35.375 -22.234 1 96.88 274 GLN A N 1
ATOM 2074 C CA . GLN A 1 274 ? -1.537 -35.969 -23.422 1 96.88 274 GLN A CA 1
ATOM 2075 C C . GLN A 1 274 ? -0.025 -36.125 -23.297 1 96.88 274 GLN A C 1
ATOM 2077 O O . GLN A 1 274 ? 0.564 -37.031 -23.906 1 96.88 274 GLN A O 1
ATOM 2082 N N . ALA A 1 275 ? 0.591 -35.312 -22.516 1 98 275 ALA A N 1
ATOM 2083 C CA . ALA A 1 275 ? 2.041 -35.344 -22.328 1 98 275 ALA A CA 1
ATOM 2084 C C . ALA A 1 275 ? 2.467 -36.438 -21.375 1 98 275 ALA A C 1
ATOM 2086 O O . ALA A 1 275 ? 3.623 -36.875 -21.391 1 98 275 ALA A O 1
ATOM 2087 N N . LEU A 1 276 ? 1.57 -36.938 -20.562 1 97.94 276 LEU A N 1
ATOM 2088 C CA . LEU A 1 276 ? 1.902 -37.844 -19.484 1 97.94 276 LEU A CA 1
ATOM 2089 C C . LEU A 1 276 ? 1.818 -39.281 -19.953 1 97.94 276 LEU A C 1
ATOM 2091 O O . LEU A 1 276 ? 0.978 -39.625 -20.797 1 97.94 276 LEU A O 1
ATOM 2095 N N . LYS A 1 277 ? 2.691 -40.125 -19.375 1 96.62 277 LYS A N 1
ATOM 2096 C CA . LYS A 1 277 ? 2.541 -41.594 -19.5 1 96.62 277 LYS A CA 1
ATOM 2097 C C . LYS A 1 277 ? 1.275 -42.062 -18.797 1 96.62 277 LYS A C 1
ATOM 2099 O O . LYS A 1 277 ? 0.706 -41.344 -17.969 1 96.62 277 LYS A O 1
ATOM 2104 N N . SER A 1 278 ? 0.906 -43.281 -19.219 1 95.44 278 SER A N 1
ATOM 2105 C CA . SER A 1 278 ? -0.156 -43.938 -18.438 1 95.44 278 SER A CA 1
ATOM 2106 C C . SER A 1 278 ? 0.201 -44 -16.969 1 95.44 278 SER A C 1
ATOM 2108 O O . SER A 1 278 ? 1.293 -44.438 -16.594 1 95.44 278 SER A O 1
ATOM 2110 N N . GLY A 1 279 ? -0.69 -43.469 -16.172 1 95.25 279 GLY A N 1
ATOM 2111 C CA . GLY A 1 279 ? -0.436 -43.469 -14.742 1 95.25 279 GLY A CA 1
ATOM 2112 C C . GLY A 1 279 ? 0.371 -42.281 -14.281 1 95.25 279 GLY A C 1
ATOM 2113 O O . GLY A 1 279 ? 0.6 -42.094 -13.078 1 95.25 279 GLY A O 1
ATOM 2114 N N . GLY A 1 280 ? 0.786 -41.438 -15.211 1 96.94 280 GLY A N 1
ATOM 2115 C CA . GLY A 1 280 ? 1.535 -40.25 -14.875 1 96.94 280 GLY A CA 1
ATOM 2116 C C . GLY A 1 280 ? 0.726 -39.25 -14.07 1 96.94 280 GLY A C 1
ATOM 2117 O O . GLY A 1 280 ? -0.504 -39.312 -14.039 1 96.94 280 GLY A O 1
ATOM 2118 N N . LYS A 1 281 ? 1.399 -38.281 -13.383 1 97.75 281 LYS A N 1
ATOM 2119 C CA . LYS A 1 281 ? 0.748 -37.344 -12.484 1 97.75 281 LYS A CA 1
ATOM 2120 C C . LYS A 1 281 ? 0.872 -35.906 -12.992 1 97.75 281 LYS A C 1
ATOM 2122 O O . LYS A 1 281 ? 1.877 -35.562 -13.609 1 97.75 281 LYS A O 1
ATOM 2127 N N . VAL A 1 282 ? -0.158 -35.219 -12.766 1 98.62 282 VAL A N 1
ATOM 2128 C CA . VAL A 1 282 ? -0.058 -33.75 -12.875 1 98.62 282 VAL A CA 1
ATOM 2129 C C . VAL A 1 282 ? -0.046 -33.125 -11.484 1 98.62 282 VAL A C 1
ATOM 2131 O O . VAL A 1 282 ? -0.734 -33.594 -10.578 1 98.62 282 VAL A O 1
ATOM 2134 N N . ALA A 1 283 ? 0.809 -32.219 -11.273 1 98.69 283 ALA A N 1
ATOM 2135 C CA . ALA A 1 283 ? 0.853 -31.406 -10.055 1 98.69 283 ALA A CA 1
ATOM 2136 C C . ALA A 1 283 ? 0.659 -29.922 -10.375 1 98.69 283 ALA A C 1
ATOM 2138 O O . ALA A 1 283 ? 1.467 -29.328 -11.086 1 98.69 283 ALA A O 1
ATOM 2139 N N . VAL A 1 284 ? -0.422 -29.344 -9.859 1 98.62 284 VAL A N 1
ATOM 2140 C CA . VAL A 1 284 ? -0.778 -27.938 -10.078 1 98.62 284 VAL A CA 1
ATOM 2141 C C . VAL A 1 284 ? -0.546 -27.141 -8.805 1 98.62 284 VAL A C 1
ATOM 2143 O O . VAL A 1 284 ? -1.251 -27.328 -7.809 1 98.62 284 VAL A O 1
ATOM 2146 N N . ARG A 1 285 ? 0.446 -26.281 -8.844 1 97.94 285 ARG A N 1
ATOM 2147 C CA . ARG A 1 285 ? 0.742 -25.406 -7.715 1 97.94 285 ARG A CA 1
ATOM 2148 C C . ARG A 1 285 ? 0.136 -24.016 -7.914 1 97.94 285 ARG A C 1
ATOM 2150 O O . ARG A 1 285 ? 0.409 -23.359 -8.914 1 97.94 285 ARG A O 1
ATOM 2157 N N . ASP A 1 286 ? -0.693 -23.547 -7.004 1 97.94 286 ASP A N 1
ATOM 2158 C CA . ASP A 1 286 ? -1.304 -22.234 -7.031 1 97.94 286 ASP A CA 1
ATOM 2159 C C . ASP A 1 286 ? -1.951 -21.891 -5.688 1 97.94 286 ASP A C 1
ATOM 2161 O O . ASP A 1 286 ? -1.835 -22.656 -4.73 1 97.94 286 ASP A O 1
ATOM 2165 N N . PHE A 1 287 ? -2.539 -20.75 -5.555 1 97.69 287 PHE A N 1
ATOM 2166 C CA . PHE A 1 287 ? -3.463 -20.547 -4.449 1 97.69 287 PHE A CA 1
ATOM 2167 C C . PHE A 1 287 ? -4.688 -21.438 -4.586 1 97.69 287 PHE A C 1
ATOM 2169 O O . PHE A 1 287 ? -5.305 -21.5 -5.648 1 97.69 287 PHE A O 1
ATOM 2176 N N . ILE A 1 288 ? -4.98 -22.141 -3.586 1 98.38 288 ILE A N 1
ATOM 2177 C CA . ILE A 1 288 ? -6.23 -22.891 -3.516 1 98.38 288 ILE A CA 1
ATOM 2178 C C . ILE A 1 288 ? -7.113 -22.312 -2.408 1 98.38 288 ILE A C 1
ATOM 2180 O O . ILE A 1 288 ? -6.758 -22.375 -1.228 1 98.38 288 ILE A O 1
ATOM 2184 N N . MET A 1 289 ? -8.234 -21.828 -2.826 1 97.69 289 MET A N 1
ATOM 2185 C CA . MET A 1 289 ? -9.078 -21.031 -1.937 1 97.69 289 MET A CA 1
ATOM 2186 C C . MET A 1 289 ? -10.062 -21.922 -1.181 1 97.69 289 MET A C 1
ATOM 2188 O O . MET A 1 289 ? -10.383 -23.031 -1.63 1 97.69 289 MET A O 1
ATOM 2192 N N . SER A 1 290 ? -10.508 -21.422 -0.026 1 95.12 290 SER A N 1
ATOM 2193 C CA . SER A 1 290 ? -11.648 -22.016 0.656 1 95.12 290 SER A CA 1
ATOM 2194 C C . SER A 1 290 ? -12.891 -22 -0.232 1 95.12 290 SER A C 1
ATOM 2196 O O . SER A 1 290 ? -12.93 -21.281 -1.234 1 95.12 290 SER A O 1
ATOM 2198 N N . ALA A 1 291 ? -13.859 -22.719 0.124 1 92.44 291 ALA A N 1
ATOM 2199 C CA . ALA A 1 291 ? -15.07 -22.875 -0.681 1 92.44 291 ALA A CA 1
ATOM 2200 C C . ALA A 1 291 ? -15.773 -21.531 -0.88 1 92.44 291 ALA A C 1
ATOM 2202 O O . ALA A 1 291 ? -16.359 -21.281 -1.934 1 92.44 291 ALA A O 1
ATOM 2203 N N . ASP A 1 292 ? -15.641 -20.641 0.087 1 92.19 292 ASP A N 1
ATOM 2204 C CA . ASP A 1 292 ? -16.344 -19.375 -0.013 1 92.19 292 ASP A CA 1
ATOM 2205 C C . ASP A 1 292 ? -15.484 -18.328 -0.714 1 92.19 292 ASP A C 1
ATOM 2207 O O . ASP A 1 292 ? -15.922 -17.188 -0.922 1 92.19 292 ASP A O 1
ATOM 2211 N N . GLY A 1 293 ? -14.258 -18.656 -1.014 1 94.38 293 GLY A N 1
ATOM 2212 C CA . GLY A 1 293 ? -13.398 -17.812 -1.826 1 94.38 293 GLY A CA 1
ATOM 2213 C C . GLY A 1 293 ? -12.727 -16.719 -1.031 1 94.38 293 GLY A C 1
ATOM 2214 O O . GLY A 1 293 ? -12.07 -15.836 -1.604 1 94.38 293 GLY A O 1
ATOM 2215 N N . THR A 1 294 ? -12.781 -16.719 0.338 1 96.19 294 THR A N 1
ATOM 2216 C CA . THR A 1 294 ? -12.312 -15.586 1.121 1 96.19 294 THR A CA 1
ATOM 2217 C C . THR A 1 294 ? -10.992 -15.922 1.822 1 96.19 294 THR A C 1
ATOM 2219 O O . THR A 1 294 ? -10.32 -15.023 2.336 1 96.19 294 THR A O 1
ATOM 2222 N N . SER A 1 295 ? -10.617 -17.172 1.839 1 96.31 295 SER A N 1
ATOM 2223 C CA . SER A 1 295 ? -9.398 -17.625 2.506 1 96.31 295 SER A CA 1
ATOM 2224 C C . SER A 1 295 ? -8.562 -18.516 1.591 1 96.31 295 SER A C 1
ATOM 2226 O O . SER A 1 295 ? -9.109 -19.297 0.822 1 96.31 295 SER A O 1
ATOM 2228 N N . PRO A 1 296 ? -7.242 -18.438 1.689 1 97.38 296 PRO A N 1
ATOM 2229 C CA . PRO A 1 296 ? -6.5 -17.5 2.543 1 97.38 296 PRO A CA 1
ATOM 2230 C C . PRO A 1 296 ? -6.609 -16.047 2.072 1 97.38 296 PRO A C 1
ATOM 2232 O O . PRO A 1 296 ? -6.836 -15.797 0.886 1 97.38 296 PRO A O 1
ATOM 2235 N N . ALA A 1 297 ? -6.414 -15.078 2.988 1 96.5 297 ALA A N 1
ATOM 2236 C CA . ALA A 1 297 ? -6.551 -13.664 2.676 1 96.5 297 ALA A CA 1
ATOM 2237 C C . ALA A 1 297 ? -5.613 -13.258 1.54 1 96.5 297 ALA A C 1
ATOM 2239 O O . ALA A 1 297 ? -5.996 -12.492 0.652 1 96.5 297 ALA A O 1
ATOM 2240 N N . ALA A 1 298 ? -4.438 -13.766 1.579 1 96.44 298 ALA A N 1
ATOM 2241 C CA . ALA A 1 298 ? -3.461 -13.461 0.537 1 96.44 298 ALA A CA 1
ATOM 2242 C C . ALA A 1 298 ? -3.951 -13.938 -0.829 1 96.44 298 ALA A C 1
ATOM 2244 O O . ALA A 1 298 ? -3.697 -13.289 -1.846 1 96.44 298 ALA A O 1
ATOM 2245 N N . GLY A 1 299 ? -4.602 -15.078 -0.851 1 97.88 299 GLY A N 1
ATOM 2246 C CA . GLY A 1 299 ? -5.184 -15.57 -2.088 1 97.88 299 GLY A CA 1
ATOM 2247 C C . GLY A 1 299 ? -6.312 -14.703 -2.609 1 97.88 299 GLY A C 1
ATOM 2248 O O . GLY A 1 299 ? -6.418 -14.477 -3.816 1 97.88 299 GLY A O 1
ATOM 2249 N N . ALA A 1 300 ? -7.137 -14.227 -1.701 1 97.56 300 ALA A N 1
ATOM 2250 C CA . ALA A 1 300 ? -8.234 -13.352 -2.102 1 97.56 300 ALA A CA 1
ATOM 2251 C C . ALA A 1 300 ? -7.707 -12.039 -2.684 1 97.56 300 ALA A C 1
ATOM 2253 O O . ALA A 1 300 ? -8.234 -11.539 -3.68 1 97.56 300 ALA A O 1
ATOM 2254 N N . LEU A 1 301 ? -6.688 -11.453 -2.08 1 98.06 301 LEU A N 1
ATOM 2255 C CA . LEU A 1 301 ? -6.035 -10.266 -2.621 1 98.06 301 LEU A CA 1
ATOM 2256 C C . LEU A 1 301 ? -5.387 -10.57 -3.967 1 98.06 301 LEU A C 1
ATOM 2258 O O . LEU A 1 301 ? -5.426 -9.742 -4.879 1 98.06 301 LEU A O 1
ATOM 2262 N N . PHE A 1 302 ? -4.828 -11.742 -4.062 1 97.75 302 PHE A N 1
ATOM 2263 C CA . PHE A 1 302 ? -4.234 -12.164 -5.328 1 97.75 302 PHE A CA 1
ATOM 2264 C C . PHE A 1 302 ? -5.297 -12.266 -6.418 1 97.75 302 PHE A C 1
ATOM 2266 O O . PHE A 1 302 ? -5.027 -11.961 -7.582 1 97.75 302 PHE A O 1
ATOM 2273 N N . GLY A 1 303 ? -6.484 -12.656 -6.051 1 97.56 303 GLY A N 1
ATOM 2274 C CA . GLY A 1 303 ? -7.586 -12.609 -7 1 97.56 303 GLY A CA 1
ATOM 2275 C C . GLY A 1 303 ? -7.789 -11.227 -7.602 1 97.56 303 GLY A C 1
ATOM 2276 O O . GLY A 1 303 ? -8.07 -11.102 -8.797 1 97.56 303 GLY A O 1
ATOM 2277 N N . LEU A 1 304 ? -7.648 -10.18 -6.832 1 97.75 304 LEU A N 1
ATOM 2278 C CA . LEU A 1 304 ? -7.707 -8.812 -7.336 1 97.75 304 LEU A CA 1
ATOM 2279 C C . LEU A 1 304 ? -6.547 -8.531 -8.281 1 97.75 304 LEU A C 1
ATOM 2281 O O . LEU A 1 304 ? -6.711 -7.824 -9.281 1 97.75 304 LEU A O 1
ATOM 2285 N N . ASN A 1 305 ? -5.422 -9.031 -7.898 1 97.56 305 ASN A N 1
ATOM 2286 C CA . ASN A 1 305 ? -4.27 -8.867 -8.773 1 97.56 305 ASN A CA 1
ATOM 2287 C C . ASN A 1 305 ? -4.539 -9.438 -10.172 1 97.56 305 ASN A C 1
ATOM 2289 O O . ASN A 1 305 ? -4.16 -8.828 -11.172 1 97.56 305 ASN A O 1
ATOM 2293 N N . MET A 1 306 ? -5.184 -10.547 -10.203 1 97 306 MET A N 1
ATOM 2294 C CA . MET A 1 306 ? -5.512 -11.164 -11.484 1 97 306 MET A CA 1
ATOM 2295 C C . MET A 1 306 ? -6.582 -10.367 -12.219 1 97 306 MET A C 1
ATOM 2297 O O . MET A 1 306 ? -6.535 -10.234 -13.445 1 97 306 MET A O 1
ATOM 2301 N N . LEU A 1 307 ? -7.531 -9.828 -11.5 1 96.69 307 LEU A N 1
ATOM 2302 C CA . LEU A 1 307 ? -8.539 -8.961 -12.102 1 96.69 307 LEU A CA 1
ATOM 2303 C C . LEU A 1 307 ? -7.891 -7.742 -12.75 1 96.69 307 LEU A C 1
ATOM 2305 O O . LEU A 1 307 ? -8.305 -7.312 -13.828 1 96.69 307 LEU A O 1
ATOM 2309 N N . VAL A 1 308 ? -6.871 -7.176 -12.117 1 96.88 308 VAL A N 1
ATOM 2310 C CA . VAL A 1 308 ? -6.215 -5.941 -12.531 1 96.88 308 VAL A CA 1
ATOM 2311 C C . VAL A 1 308 ? -5.344 -6.207 -13.758 1 96.88 308 VAL A C 1
ATOM 2313 O O . VAL A 1 308 ? -5.227 -5.355 -14.641 1 96.88 308 VAL A O 1
ATOM 2316 N N . HIS A 1 309 ? -4.789 -7.441 -13.875 1 94.75 309 HIS A N 1
ATOM 2317 C CA . HIS A 1 309 ? -3.701 -7.598 -14.836 1 94.75 309 HIS A CA 1
ATOM 2318 C C . HIS A 1 309 ? -4.047 -8.633 -15.898 1 94.75 309 HIS A C 1
ATOM 2320 O O . HIS A 1 309 ? -3.385 -8.711 -16.938 1 94.75 309 HIS A O 1
ATOM 2326 N N . CYS A 1 310 ? -5.086 -9.43 -15.609 1 93.19 310 CYS A N 1
ATOM 2327 C CA . CYS A 1 310 ? -5.426 -10.516 -16.516 1 93.19 310 CYS A CA 1
ATOM 2328 C C . CYS A 1 310 ? -6.902 -10.477 -16.891 1 93.19 310 CYS A C 1
ATOM 2330 O O . CYS A 1 310 ? -7.766 -10.484 -16.016 1 93.19 310 CYS A O 1
ATOM 2332 N N . ALA A 1 311 ? -7.242 -10.484 -18.125 1 90.44 311 ALA A N 1
ATOM 2333 C CA . ALA A 1 311 ? -8.609 -10.328 -18.609 1 90.44 311 ALA A CA 1
ATOM 2334 C C . ALA A 1 311 ? -9.531 -11.375 -17.984 1 90.44 311 ALA A C 1
ATOM 2336 O O . ALA A 1 311 ? -10.633 -11.047 -17.531 1 90.44 311 ALA A O 1
ATOM 2337 N N . ASP A 1 312 ? -9.039 -12.633 -17.828 1 92.12 312 ASP A N 1
ATOM 2338 C CA . ASP A 1 312 ? -9.875 -13.703 -17.297 1 92.12 312 ASP A CA 1
ATOM 2339 C C . ASP A 1 312 ? -9.25 -14.312 -16.047 1 92.12 312 ASP A C 1
ATOM 2341 O O . ASP A 1 312 ? -9.594 -15.438 -15.664 1 92.12 312 ASP A O 1
ATOM 2345 N N . GLY A 1 313 ? -8.352 -13.586 -15.492 1 95.19 313 GLY A N 1
ATOM 2346 C CA . GLY A 1 313 ? -7.629 -14.102 -14.336 1 95.19 313 GLY A CA 1
ATOM 2347 C C . GLY A 1 313 ? -8.516 -14.289 -13.117 1 95.19 313 GLY A C 1
ATOM 2348 O O . GLY A 1 313 ? -9.492 -13.57 -12.938 1 95.19 313 GLY A O 1
ATOM 2349 N N . ARG A 1 314 ? -8.141 -15.258 -12.297 1 95.81 314 ARG A N 1
ATOM 2350 C CA . ARG A 1 314 ? -8.922 -15.586 -11.109 1 95.81 314 ARG A CA 1
ATOM 2351 C C . ARG A 1 314 ? -8.156 -16.531 -10.195 1 95.81 314 ARG A C 1
ATOM 2353 O O . ARG A 1 314 ? -7.117 -17.062 -10.578 1 95.81 314 ARG A O 1
ATOM 2360 N N . VAL A 1 315 ? -8.664 -16.703 -8.977 1 97.56 315 VAL A N 1
ATOM 2361 C CA . VAL A 1 315 ? -8.211 -17.766 -8.078 1 97.56 315 VAL A CA 1
ATOM 2362 C C . VAL A 1 315 ? -9.242 -18.891 -8.039 1 97.56 315 VAL A C 1
ATOM 2364 O O . VAL A 1 315 ? -10.406 -18.688 -8.398 1 97.56 315 VAL A O 1
ATOM 2367 N N . TYR A 1 316 ? -8.797 -20.031 -7.645 1 97.81 316 TYR A N 1
ATOM 2368 C CA . TYR A 1 316 ? -9.641 -21.219 -7.766 1 97.81 316 TYR A CA 1
ATOM 2369 C C . TYR A 1 316 ? -9.805 -21.922 -6.418 1 97.81 316 TYR A C 1
ATOM 2371 O O . TYR A 1 316 ? -8.867 -21.953 -5.617 1 97.81 316 TYR A O 1
ATOM 2379 N N . THR A 1 317 ? -10.969 -22.469 -6.18 1 96.56 317 THR A N 1
ATOM 2380 C CA . THR A 1 317 ? -11.156 -23.422 -5.094 1 96.56 317 THR A CA 1
ATOM 2381 C C . THR A 1 317 ? -10.672 -24.812 -5.504 1 96.56 317 THR A C 1
ATOM 2383 O O . THR A 1 317 ? -10.453 -25.078 -6.688 1 96.56 317 THR A O 1
ATOM 2386 N N . PHE A 1 318 ? -10.516 -25.641 -4.496 1 97.56 318 PHE A N 1
ATOM 2387 C CA . PHE A 1 318 ? -10.133 -27.016 -4.797 1 97.56 318 PHE A CA 1
ATOM 2388 C C . PHE A 1 318 ? -11.172 -27.688 -5.68 1 97.56 318 PHE A C 1
ATOM 2390 O O . PHE A 1 318 ? -10.828 -28.391 -6.633 1 97.56 318 PHE A O 1
ATOM 2397 N N . GLU A 1 319 ? -12.398 -27.438 -5.402 1 96.81 319 GLU A N 1
ATOM 2398 C CA . GLU A 1 319 ? -13.477 -28.078 -6.148 1 96.81 319 GLU A CA 1
ATOM 2399 C C . GLU A 1 319 ? -13.453 -27.656 -7.621 1 96.81 319 GLU A C 1
ATOM 2401 O O . GLU A 1 319 ? -13.703 -28.484 -8.508 1 96.81 319 GLU A O 1
ATOM 2406 N N . GLU A 1 320 ? -13.188 -26.438 -7.848 1 96.88 320 GLU A N 1
ATOM 2407 C CA . GLU A 1 320 ? -13.102 -25.953 -9.227 1 96.88 320 GLU A CA 1
ATOM 2408 C C . GLU A 1 320 ? -11.938 -26.609 -9.969 1 96.88 320 GLU A C 1
ATOM 2410 O O . GLU A 1 320 ? -12.094 -27.031 -11.117 1 96.88 320 GLU A O 1
ATOM 2415 N N . VAL A 1 321 ? -10.781 -26.688 -9.328 1 98.31 321 VAL A N 1
ATOM 2416 C CA . VAL A 1 321 ? -9.617 -27.328 -9.938 1 98.31 321 VAL A CA 1
ATOM 2417 C C . VAL A 1 321 ? -9.906 -28.797 -10.195 1 98.31 321 VAL A C 1
ATOM 2419 O O . VAL A 1 321 ? -9.602 -29.328 -11.273 1 98.31 321 VAL A O 1
ATOM 2422 N N . ARG A 1 322 ? -10.477 -29.469 -9.227 1 98.31 322 ARG A N 1
ATOM 2423 C CA . ARG A 1 322 ? -10.82 -30.875 -9.352 1 98.31 322 ARG A CA 1
ATOM 2424 C C . ARG A 1 322 ? -11.766 -31.109 -10.531 1 98.31 322 ARG A C 1
ATOM 2426 O O . ARG A 1 322 ? -11.539 -32 -11.336 1 98.31 322 ARG A O 1
ATOM 2433 N N . GLU A 1 323 ? -12.789 -30.266 -10.609 1 98.12 323 GLU A N 1
ATOM 2434 C CA . GLU A 1 323 ? -13.766 -30.391 -11.688 1 98.12 323 GLU A CA 1
ATOM 2435 C C . GLU A 1 323 ? -13.102 -30.188 -13.047 1 98.12 323 GLU A C 1
ATOM 2437 O O . GLU A 1 323 ? -13.398 -30.922 -14 1 98.12 323 GLU A O 1
ATOM 2442 N N . ASP A 1 324 ? -12.258 -29.219 -13.133 1 98.19 324 ASP A N 1
ATOM 2443 C CA . ASP A 1 324 ? -11.602 -28.906 -14.398 1 98.19 324 ASP A CA 1
ATOM 2444 C C . ASP A 1 324 ? -10.633 -30.016 -14.789 1 98.19 324 ASP A C 1
ATOM 2446 O O . ASP A 1 324 ? -10.531 -30.375 -15.969 1 98.19 324 ASP A O 1
ATOM 2450 N N . LEU A 1 325 ? -9.906 -30.594 -13.836 1 98.62 325 LEU A N 1
ATOM 2451 C CA . LEU A 1 325 ? -9.023 -31.719 -14.086 1 98.62 325 LEU A CA 1
ATOM 2452 C C . LEU A 1 325 ? -9.82 -32.938 -14.547 1 98.62 325 LEU A C 1
ATOM 2454 O O . LEU A 1 325 ? -9.422 -33.625 -15.492 1 98.62 325 LEU A O 1
ATOM 2458 N N . GLN A 1 326 ? -10.93 -33.188 -13.914 1 98.25 326 GLN A N 1
ATOM 2459 C CA . GLN A 1 326 ? -11.797 -34.281 -14.289 1 98.25 326 GLN A CA 1
ATOM 2460 C C . GLN A 1 326 ? -12.344 -34.125 -15.703 1 98.25 326 GLN A C 1
ATOM 2462 O O . GLN A 1 326 ? -12.383 -35.062 -16.484 1 98.25 326 GLN A O 1
ATOM 2467 N N . ALA A 1 327 ? -12.742 -32.938 -15.969 1 98 327 ALA A N 1
ATOM 2468 C CA . ALA A 1 327 ? -13.258 -32.625 -17.297 1 98 327 ALA A CA 1
ATOM 2469 C C . ALA A 1 327 ? -12.188 -32.844 -18.375 1 98 327 ALA A C 1
ATOM 2471 O O . ALA A 1 327 ? -12.508 -33.188 -19.5 1 98 327 ALA A O 1
ATOM 2472 N N . ALA A 1 328 ? -10.969 -32.688 -18.016 1 97.69 328 ALA A N 1
ATOM 2473 C CA . ALA A 1 328 ? -9.859 -32.875 -18.953 1 97.69 328 ALA A CA 1
ATOM 2474 C C . ALA A 1 328 ? -9.484 -34.344 -19.094 1 97.69 328 ALA A C 1
ATOM 2476 O O . ALA A 1 328 ? -8.703 -34.719 -19.969 1 97.69 328 ALA A O 1
ATOM 2477 N N . GLY A 1 329 ? -9.938 -35.188 -18.156 1 98.12 329 GLY A N 1
ATOM 2478 C CA . GLY A 1 329 ? -9.719 -36.594 -18.297 1 98.12 329 GLY A CA 1
ATOM 2479 C C . GLY A 1 329 ? -8.898 -37.188 -17.156 1 98.12 329 GLY A C 1
ATOM 2480 O O . GLY A 1 329 ? -8.688 -38.406 -17.094 1 98.12 329 GLY A O 1
ATOM 2481 N N . PHE A 1 330 ? -8.469 -36.375 -16.281 1 98.62 330 PHE A N 1
ATOM 2482 C CA . PHE A 1 330 ? -7.703 -36.844 -15.141 1 98.62 330 PHE A CA 1
ATOM 2483 C C . PHE A 1 330 ? -8.617 -37.531 -14.125 1 98.62 330 PHE A C 1
ATOM 2485 O O . PHE A 1 330 ? -9.828 -37.312 -14.125 1 98.62 330 PHE A O 1
ATOM 2492 N N . THR A 1 331 ? -8.023 -38.312 -13.258 1 98.12 331 THR A N 1
ATOM 2493 C CA . THR A 1 331 ? -8.742 -38.969 -12.164 1 98.12 331 THR A CA 1
ATOM 2494 C C . THR A 1 331 ? -7.98 -38.812 -10.852 1 98.12 331 THR A C 1
ATOM 2496 O O . THR A 1 331 ? -6.848 -38.344 -10.836 1 98.12 331 THR A O 1
ATOM 2499 N N . ALA A 1 332 ? -8.641 -39.031 -9.727 1 97.56 332 ALA A N 1
ATOM 2500 C CA . ALA A 1 332 ? -8.047 -39.094 -8.391 1 97.56 332 ALA A CA 1
ATOM 2501 C C . ALA A 1 332 ? -7.434 -37.75 -8 1 97.56 332 ALA A C 1
ATOM 2503 O O . ALA A 1 332 ? -6.305 -37.719 -7.508 1 97.56 332 ALA A O 1
ATOM 2504 N N . ALA A 1 333 ? -8.141 -36.719 -8.336 1 98.38 333 ALA A N 1
ATOM 2505 C CA . ALA A 1 333 ? -7.652 -35.406 -7.945 1 98.38 333 ALA A CA 1
ATOM 2506 C C . ALA A 1 333 ? -7.664 -35.25 -6.426 1 98.38 333 ALA A C 1
ATOM 2508 O O . ALA A 1 333 ? -8.625 -35.625 -5.762 1 98.38 333 ALA A O 1
ATOM 2509 N N . GLU A 1 334 ? -6.598 -34.719 -5.867 1 98.06 334 GLU A N 1
ATOM 2510 C CA . GLU A 1 334 ? -6.535 -34.469 -4.43 1 98.06 334 GLU A CA 1
ATOM 2511 C C . GLU A 1 334 ? -5.66 -33.281 -4.117 1 98.06 334 GLU A C 1
ATOM 2513 O O . GLU A 1 334 ? -4.766 -32.938 -4.891 1 98.06 334 GLU A O 1
ATOM 2518 N N . LEU A 1 335 ? -5.938 -32.625 -3.049 1 98.38 335 LEU A N 1
ATOM 2519 C CA . LEU A 1 335 ? -5.055 -31.594 -2.518 1 98.38 335 LEU A CA 1
ATOM 2520 C C . LEU A 1 335 ? -3.871 -32.219 -1.783 1 98.38 335 LEU A C 1
ATOM 2522 O O . LEU A 1 335 ? -3.91 -32.375 -0.562 1 98.38 335 LEU A O 1
ATOM 2526 N N . ALA A 1 336 ? -2.84 -32.469 -2.473 1 98.12 336 ALA A N 1
ATOM 2527 C CA . ALA A 1 336 ? -1.701 -33.219 -1.971 1 98.12 336 ALA A CA 1
ATOM 2528 C C . ALA A 1 336 ? -0.9 -32.406 -0.957 1 98.12 336 ALA A C 1
ATOM 2530 O O . ALA A 1 336 ? -0.386 -32.969 0.02 1 98.12 336 ALA A O 1
ATOM 2531 N N . VAL A 1 337 ? -0.708 -31.141 -1.214 1 97.81 337 VAL A N 1
ATOM 2532 C CA . VAL A 1 337 ? -0.006 -30.234 -0.312 1 97.81 337 VAL A CA 1
ATOM 2533 C C . VAL A 1 337 ? -0.904 -29.047 0.027 1 97.81 337 VAL A C 1
ATOM 2535 O O . VAL A 1 337 ? -0.969 -28.078 -0.729 1 97.81 337 VAL A O 1
ATOM 2538 N N . PRO A 1 338 ? -1.539 -29.109 1.146 1 96.44 338 PRO A N 1
ATOM 2539 C CA . PRO A 1 338 ? -2.299 -27.922 1.579 1 96.44 338 PRO A CA 1
ATOM 2540 C C . PRO A 1 338 ? -1.402 -26.781 2.057 1 96.44 338 PRO A C 1
ATOM 2542 O O . PRO A 1 338 ? -0.371 -27.031 2.688 1 96.44 338 PRO A O 1
ATOM 2545 N N . ALA A 1 339 ? -1.713 -25.641 1.679 1 95.62 339 ALA A N 1
ATOM 2546 C CA . ALA A 1 339 ? -0.976 -24.453 2.121 1 95.62 339 ALA A CA 1
ATOM 2547 C C . ALA A 1 339 ? -1.858 -23.219 2.078 1 95.62 339 ALA A C 1
ATOM 2549 O O . ALA A 1 339 ? -2.791 -23.141 1.276 1 95.62 339 ALA A O 1
ATOM 2550 N N . GLU A 1 340 ? -1.562 -22.219 2.891 1 94.25 340 GLU A N 1
ATOM 2551 C CA . GLU A 1 340 ? -2.275 -20.953 2.885 1 94.25 340 GLU A CA 1
ATOM 2552 C C . GLU A 1 340 ? -1.576 -19.938 1.991 1 94.25 340 GLU A C 1
ATOM 2554 O O . GLU A 1 340 ? -1.859 -18.734 2.068 1 94.25 340 GLU A O 1
ATOM 2559 N N . THR A 1 341 ? -0.612 -20.312 1.251 1 93.44 341 THR A N 1
ATOM 2560 C CA . THR A 1 341 ? 0.129 -19.516 0.275 1 93.44 341 THR A CA 1
ATOM 2561 C C . THR A 1 341 ? 0.007 -20.125 -1.119 1 93.44 341 THR A C 1
ATOM 2563 O O . THR A 1 341 ? -0.78 -21.047 -1.333 1 93.44 341 THR A O 1
ATOM 2566 N N . MET A 1 342 ? 0.707 -19.609 -1.989 1 94.5 342 MET A N 1
ATOM 2567 C CA . MET A 1 342 ? 0.676 -20.141 -3.35 1 94.5 342 MET A CA 1
ATOM 2568 C C . MET A 1 342 ? 1.477 -21.438 -3.447 1 94.5 342 MET A C 1
ATOM 2570 O O . MET A 1 342 ? 1.868 -21.844 -4.543 1 94.5 342 MET A O 1
ATOM 2574 N N . SER A 1 343 ? 1.631 -22.078 -2.344 1 95.19 343 SER A N 1
ATOM 2575 C CA . SER A 1 343 ? 2.402 -23.328 -2.311 1 95.19 343 SER A CA 1
ATOM 2576 C C . SER A 1 343 ? 1.487 -24.547 -2.252 1 95.19 343 SER A C 1
ATOM 2578 O O . SER A 1 343 ? 1.961 -25.672 -2.158 1 95.19 343 SER A O 1
ATOM 2580 N N . ALA A 1 344 ? 0.194 -24.312 -2.33 1 97.75 344 ALA A N 1
ATOM 2581 C CA . ALA A 1 344 ? -0.71 -25.453 -2.375 1 97.75 344 ALA A CA 1
ATOM 2582 C C . ALA A 1 344 ? -0.567 -26.219 -3.691 1 97.75 344 ALA A C 1
ATOM 2584 O O . ALA A 1 344 ? -0.345 -25.609 -4.742 1 97.75 344 ALA A O 1
ATOM 2585 N N . VAL A 1 345 ? -0.688 -27.531 -3.584 1 98.56 345 VAL A N 1
ATOM 2586 C CA . VAL A 1 345 ? -0.517 -28.359 -4.777 1 98.56 345 VAL A CA 1
ATOM 2587 C C . VAL A 1 345 ? -1.68 -29.344 -4.898 1 98.56 345 VAL A C 1
ATOM 2589 O O . VAL A 1 345 ? -1.953 -30.109 -3.969 1 98.56 345 VAL A O 1
ATOM 2592 N N . VAL A 1 346 ? -2.348 -29.312 -6.012 1 98.75 346 VAL A N 1
ATOM 2593 C CA . VAL A 1 346 ? -3.352 -30.297 -6.383 1 98.75 346 VAL A CA 1
ATOM 2594 C C . VAL A 1 346 ? -2.748 -31.312 -7.359 1 98.75 346 VAL A C 1
ATOM 2596 O O . VAL A 1 346 ? -2.09 -30.922 -8.328 1 98.75 346 VAL A O 1
ATOM 2599 N N . THR A 1 347 ? -2.947 -32.594 -7.094 1 98.75 347 THR A N 1
ATOM 2600 C CA . THR A 1 347 ? -2.457 -33.625 -8 1 98.75 347 THR A CA 1
ATOM 2601 C C . THR A 1 347 ? -3.615 -34.438 -8.586 1 98.75 347 THR A C 1
ATOM 2603 O O . THR A 1 347 ? -4.715 -34.438 -8.031 1 98.75 347 THR A O 1
ATOM 2606 N N . ALA A 1 348 ? -3.406 -34.969 -9.695 1 98.69 348 ALA A N 1
ATOM 2607 C CA . ALA A 1 348 ? -4.305 -35.906 -10.367 1 98.69 348 ALA A CA 1
ATOM 2608 C C . ALA A 1 348 ? -3.523 -36.875 -11.25 1 98.69 348 ALA A C 1
ATOM 2610 O O . ALA A 1 348 ? -2.322 -36.688 -11.469 1 98.69 348 ALA A O 1
ATOM 2611 N N . VAL A 1 349 ? -4.219 -37.906 -11.734 1 98.12 349 VAL A N 1
ATOM 2612 C CA . VAL A 1 349 ? -3.508 -39 -12.414 1 98.12 349 VAL A CA 1
ATOM 2613 C C . VAL A 1 349 ? -4.141 -39.25 -13.781 1 98.12 349 VAL A C 1
ATOM 2615 O O . VAL A 1 349 ? -5.367 -39.219 -13.914 1 98.12 349 VAL A O 1
ATOM 2618 N N . ARG A 1 350 ? -3.277 -39.406 -14.758 1 98 350 ARG A N 1
ATOM 2619 C CA . ARG A 1 350 ? -3.773 -39.938 -16.016 1 98 350 ARG A CA 1
ATOM 2620 C C . ARG A 1 350 ? -4.203 -41.406 -15.867 1 98 350 ARG A C 1
ATOM 2622 O O . ARG A 1 350 ? -3.418 -42.25 -15.422 1 98 350 ARG A O 1
ATOM 2629 N N . PRO A 1 351 ? -5.449 -41.656 -16.266 1 96 351 PRO A N 1
ATOM 2630 C CA . PRO A 1 351 ? -5.902 -43.031 -16.109 1 96 351 PRO A CA 1
ATOM 2631 C C . PRO A 1 351 ? -5.008 -44.031 -16.859 1 96 351 PRO A C 1
ATOM 2633 O O . PRO A 1 351 ? -4.488 -43.719 -17.938 1 96 351 PRO A O 1
ATOM 2636 N N . ARG A 1 352 ? -4.918 -45.188 -16.219 1 90 352 ARG A N 1
ATOM 2637 C CA . ARG A 1 352 ? -4.18 -46.281 -16.875 1 90 352 ARG A CA 1
ATOM 2638 C C . ARG A 1 352 ? -5.008 -46.906 -18 1 90 352 ARG A C 1
ATOM 2640 O O . ARG A 1 352 ? -6.219 -47.062 -17.859 1 90 352 ARG A O 1
ATOM 2647 N N . MET A 1 353 ? -4.559 -46.781 -19.188 1 67.88 353 MET A N 1
ATOM 2648 C CA . MET A 1 353 ? -5.234 -47.5 -20.266 1 67.88 353 MET A CA 1
ATOM 2649 C C . MET A 1 353 ? -5.09 -49 -20.109 1 67.88 353 MET A C 1
ATOM 2651 O O . MET A 1 353 ? -4.105 -49.5 -19.547 1 67.88 353 MET A O 1
ATOM 2655 N N . MET B 1 1 ? 3.279 -11.797 14.383 1 64.06 1 MET B N 1
ATOM 2656 C CA . MET B 1 1 ? 3.65 -11.531 13 1 64.06 1 MET B CA 1
ATOM 2657 C C . MET B 1 1 ? 5.129 -11.836 12.766 1 64.06 1 MET B C 1
ATOM 2659 O O . MET B 1 1 ? 5.965 -11.57 13.633 1 64.06 1 MET B O 1
ATOM 2663 N N . ASP B 1 2 ? 5.418 -12.625 11.727 1 73.94 2 ASP B N 1
ATOM 2664 C CA . ASP B 1 2 ? 6.789 -12.93 11.336 1 73.94 2 ASP B CA 1
ATOM 2665 C C . ASP B 1 2 ? 7.598 -11.641 11.148 1 73.94 2 ASP B C 1
ATOM 2667 O O . ASP B 1 2 ? 7.156 -10.719 10.461 1 73.94 2 ASP B O 1
ATOM 2671 N N . ARG B 1 3 ? 8.688 -11.57 11.938 1 81.62 3 ARG B N 1
ATOM 2672 C CA . ARG B 1 3 ? 9.453 -10.328 11.93 1 81.62 3 ARG B CA 1
ATOM 2673 C C . ARG B 1 3 ? 10.828 -10.539 11.305 1 81.62 3 ARG B C 1
ATOM 2675 O O . ARG B 1 3 ? 11.727 -9.711 11.477 1 81.62 3 ARG B O 1
ATOM 2682 N N . THR B 1 4 ? 10.953 -11.633 10.602 1 88.38 4 THR B N 1
ATOM 2683 C CA . THR B 1 4 ? 12.203 -11.82 9.867 1 88.38 4 THR B CA 1
ATOM 2684 C C . THR B 1 4 ? 12.367 -10.75 8.789 1 88.38 4 THR B C 1
ATOM 2686 O O . THR B 1 4 ? 11.375 -10.234 8.266 1 88.38 4 THR B O 1
ATOM 2689 N N . PRO B 1 5 ? 13.609 -10.391 8.547 1 89.5 5 PRO B N 1
ATOM 2690 C CA . PRO B 1 5 ? 13.836 -9.305 7.594 1 89.5 5 PRO B CA 1
ATOM 2691 C C . PRO B 1 5 ? 13.109 -9.523 6.266 1 89.5 5 PRO B C 1
ATOM 2693 O O . PRO B 1 5 ? 12.492 -8.594 5.738 1 89.5 5 PRO B O 1
ATOM 2696 N N . PHE B 1 6 ? 13.07 -10.75 5.852 1 90.62 6 PHE B N 1
ATOM 2697 C CA . PHE B 1 6 ? 12.414 -11.008 4.57 1 90.62 6 PHE B CA 1
ATOM 2698 C C . PHE B 1 6 ? 10.898 -10.883 4.699 1 90.62 6 PHE B C 1
ATOM 2700 O O . PHE B 1 6 ? 10.234 -10.398 3.787 1 90.62 6 PHE B O 1
ATOM 2707 N N . ALA B 1 7 ? 10.391 -11.367 5.828 1 91.94 7 ALA B N 1
ATOM 2708 C CA . ALA B 1 7 ? 8.953 -11.234 6.062 1 91.94 7 ALA B CA 1
ATOM 2709 C C . ALA B 1 7 ? 8.539 -9.766 6.125 1 91.94 7 ALA B C 1
ATOM 2711 O O . ALA B 1 7 ? 7.477 -9.391 5.625 1 91.94 7 ALA B O 1
ATOM 2712 N N . VAL B 1 8 ? 9.367 -8.898 6.738 1 94.38 8 VAL B N 1
ATOM 2713 C CA . VAL B 1 8 ? 9.102 -7.469 6.824 1 94.38 8 VAL B CA 1
ATOM 2714 C C . VAL B 1 8 ? 9.148 -6.852 5.426 1 94.38 8 VAL B C 1
ATOM 2716 O O . VAL B 1 8 ? 8.273 -6.07 5.055 1 94.38 8 VAL B O 1
ATOM 2719 N N . LEU B 1 9 ? 10.141 -7.262 4.695 1 95.38 9 LEU B N 1
ATOM 2720 C CA . LEU B 1 9 ? 10.32 -6.781 3.33 1 95.38 9 LEU B CA 1
ATOM 2721 C C . LEU B 1 9 ? 9.125 -7.141 2.461 1 95.38 9 LEU B C 1
ATOM 2723 O O . LEU B 1 9 ? 8.602 -6.293 1.73 1 95.38 9 LEU B O 1
ATOM 2727 N N . GLN B 1 10 ? 8.641 -8.336 2.549 1 94.69 10 GLN B N 1
ATOM 2728 C CA . GLN B 1 10 ? 7.492 -8.781 1.775 1 94.69 10 GLN B CA 1
ATOM 2729 C C . GLN B 1 10 ? 6.23 -8.031 2.18 1 94.69 10 GLN B C 1
ATOM 2731 O O . GLN B 1 10 ? 5.434 -7.633 1.323 1 94.69 10 GLN B O 1
ATOM 2736 N N . ARG B 1 11 ? 6.082 -7.852 3.449 1 95 11 ARG B N 1
ATOM 2737 C CA . ARG B 1 11 ? 4.91 -7.152 3.973 1 95 11 ARG B CA 1
ATOM 2738 C C . ARG B 1 11 ? 4.867 -5.711 3.48 1 95 11 ARG B C 1
ATOM 2740 O O . ARG B 1 11 ? 3.826 -5.234 3.027 1 95 11 ARG B O 1
ATOM 2747 N N . ASP B 1 12 ? 5.988 -5 3.541 1 97.44 12 ASP B N 1
ATOM 2748 C CA . ASP B 1 12 ? 6.047 -3.621 3.072 1 97.44 12 ASP B CA 1
ATOM 2749 C C . ASP B 1 12 ? 5.836 -3.545 1.562 1 97.44 12 ASP B C 1
ATOM 2751 O O . ASP B 1 12 ? 5.168 -2.635 1.068 1 97.44 12 ASP B O 1
ATOM 2755 N N . ALA B 1 13 ? 6.359 -4.523 0.86 1 97.25 13 ALA B N 1
ATOM 2756 C CA . ALA B 1 13 ? 6.289 -4.512 -0.599 1 97.25 13 ALA B CA 1
ATOM 2757 C C . ALA B 1 13 ? 4.855 -4.727 -1.078 1 97.25 13 ALA B C 1
ATOM 2759 O O . ALA B 1 13 ? 4.457 -4.207 -2.125 1 97.25 13 ALA B O 1
ATOM 2760 N N . THR B 1 14 ? 4.051 -5.43 -0.302 1 96.75 14 THR B N 1
ATOM 2761 C CA . THR B 1 14 ? 2.725 -5.812 -0.78 1 96.75 14 THR B CA 1
ATOM 2762 C C . THR B 1 14 ? 1.642 -5 -0.079 1 96.75 14 THR B C 1
ATOM 2764 O O . THR B 1 14 ? 0.449 -5.219 -0.305 1 96.75 14 THR B O 1
ATOM 2767 N N . GLY B 1 15 ? 2.025 -4.082 0.803 1 97.38 15 GLY B N 1
ATOM 2768 C CA . GLY B 1 15 ? 1.068 -3.32 1.589 1 97.38 15 GLY B CA 1
ATOM 2769 C C . GLY B 1 15 ? 0.067 -2.562 0.739 1 97.38 15 GLY B C 1
ATOM 2770 O O . GLY B 1 15 ? -1.063 -2.32 1.169 1 97.38 15 GLY B O 1
ATOM 2771 N N . TYR B 1 16 ? 0.443 -2.225 -0.511 1 98.06 16 TYR B N 1
ATOM 2772 C CA . TYR B 1 16 ? -0.429 -1.455 -1.391 1 98.06 16 TYR B CA 1
ATOM 2773 C C . TYR B 1 16 ? -1.692 -2.238 -1.729 1 98.06 16 TYR B C 1
ATOM 2775 O O . TYR B 1 16 ? -2.742 -1.651 -1.998 1 98.06 16 TYR B O 1
ATOM 2783 N N . GLN B 1 17 ? -1.646 -3.543 -1.685 1 98.56 17 GLN B N 1
ATOM 2784 C CA . GLN B 1 17 ? -2.795 -4.352 -2.076 1 98.56 17 GLN B CA 1
ATOM 2785 C C . GLN B 1 17 ? -3.971 -4.133 -1.13 1 98.56 17 GLN B C 1
ATOM 2787 O O . GLN B 1 17 ? -5.098 -3.906 -1.574 1 98.56 17 GLN B O 1
ATOM 2792 N N . ARG B 1 18 ? -3.686 -4.148 0.167 1 98.38 18 ARG B N 1
ATOM 2793 C CA . ARG B 1 18 ? -4.738 -3.918 1.15 1 98.38 18 ARG B CA 1
ATOM 2794 C C . ARG B 1 18 ? -5.266 -2.49 1.063 1 98.38 18 ARG B C 1
ATOM 2796 O O . ARG B 1 18 ? -6.469 -2.26 1.177 1 98.38 18 ARG B O 1
ATOM 2803 N N . SER B 1 19 ? -4.336 -1.521 0.829 1 98.56 19 SER B N 1
ATOM 2804 C CA . SER B 1 19 ? -4.73 -0.123 0.688 1 98.56 19 SER B CA 1
ATOM 2805 C C . SER B 1 19 ? -5.672 0.069 -0.496 1 98.56 19 SER B C 1
ATOM 2807 O O . SER B 1 19 ? -6.727 0.696 -0.363 1 98.56 19 SER B O 1
ATOM 2809 N N . CYS B 1 20 ? -5.285 -0.488 -1.638 1 98.5 20 CYS B N 1
ATOM 2810 C CA . CYS B 1 20 ? -6.047 -0.292 -2.863 1 98.5 20 CYS B CA 1
ATOM 2811 C C . CYS B 1 20 ? -7.414 -0.958 -2.768 1 98.5 20 CYS B C 1
ATOM 2813 O O . CYS B 1 20 ? -8.414 -0.402 -3.225 1 98.5 20 CYS B O 1
ATOM 2815 N N . ALA B 1 21 ? -7.48 -2.148 -2.164 1 98.75 21 ALA B N 1
ATOM 2816 C CA . ALA B 1 21 ? -8.766 -2.834 -2.008 1 98.75 21 ALA B CA 1
ATOM 2817 C C . ALA B 1 21 ? -9.727 -2.008 -1.162 1 98.75 21 ALA B C 1
ATOM 2819 O O . ALA B 1 21 ? -10.875 -1.789 -1.555 1 98.75 21 ALA B O 1
ATOM 2820 N N . LEU B 1 22 ? -9.211 -1.542 -0.055 1 98.69 22 LEU B N 1
ATOM 2821 C CA . LEU B 1 22 ? -10.016 -0.782 0.896 1 98.69 22 LEU B CA 1
ATOM 2822 C C . LEU B 1 22 ? -10.469 0.544 0.292 1 98.69 22 LEU B C 1
ATOM 2824 O O . LEU B 1 22 ? -11.641 0.906 0.38 1 98.69 22 LEU B O 1
ATOM 2828 N N . THR B 1 23 ? -9.594 1.246 -0.364 1 98.5 23 THR B N 1
ATOM 2829 C CA . THR B 1 23 ? -9.898 2.574 -0.883 1 98.5 23 THR B CA 1
ATOM 2830 C C . THR B 1 23 ? -10.781 2.479 -2.127 1 98.5 23 THR B C 1
ATOM 2832 O O . THR B 1 23 ? -11.625 3.344 -2.361 1 98.5 23 THR B O 1
ATOM 2835 N N . ALA B 1 24 ? -10.641 1.42 -2.949 1 98.69 24 ALA B N 1
ATOM 2836 C CA . ALA B 1 24 ? -11.523 1.225 -4.098 1 98.69 24 ALA B CA 1
ATOM 2837 C C . ALA B 1 24 ? -12.969 1.017 -3.652 1 98.69 24 ALA B C 1
ATOM 2839 O O . ALA B 1 24 ? -13.891 1.562 -4.254 1 98.69 24 ALA B O 1
ATOM 2840 N N . ALA B 1 25 ? -13.125 0.234 -2.584 1 98.81 25 ALA B N 1
ATOM 2841 C CA . ALA B 1 25 ? -14.469 -0 -2.053 1 98.81 25 ALA B CA 1
ATOM 2842 C C . ALA B 1 25 ? -15.102 1.3 -1.564 1 98.81 25 ALA B C 1
ATOM 2844 O O . ALA B 1 25 ? -16.312 1.501 -1.702 1 98.81 25 ALA B O 1
ATOM 2845 N N . ALA B 1 26 ? -14.305 2.17 -0.979 1 98.56 26 ALA B N 1
ATOM 2846 C CA . ALA B 1 26 ? -14.789 3.469 -0.517 1 98.56 26 ALA B CA 1
ATOM 2847 C C . ALA B 1 26 ? -15.18 4.359 -1.692 1 98.56 26 ALA B C 1
ATOM 2849 O O . ALA B 1 26 ? -16.219 5.023 -1.655 1 98.56 26 ALA B O 1
ATOM 2850 N N . GLU B 1 27 ? -14.352 4.379 -2.721 1 98.12 27 GLU B N 1
ATOM 2851 C CA . GLU B 1 27 ? -14.664 5.152 -3.92 1 98.12 27 GLU B CA 1
ATOM 2852 C C . GLU B 1 27 ? -15.977 4.699 -4.543 1 98.12 27 GLU B C 1
ATOM 2854 O O . GLU B 1 27 ? -16.75 5.523 -5.031 1 98.12 27 GLU B O 1
ATOM 2859 N N . LEU B 1 28 ? -16.219 3.4 -4.488 1 98.44 28 LEU B N 1
ATOM 2860 C CA . LEU B 1 28 ? -17.391 2.82 -5.133 1 98.44 28 LEU B CA 1
ATOM 2861 C C . LEU B 1 28 ? -18.578 2.793 -4.18 1 98.44 28 LEU B C 1
ATOM 2863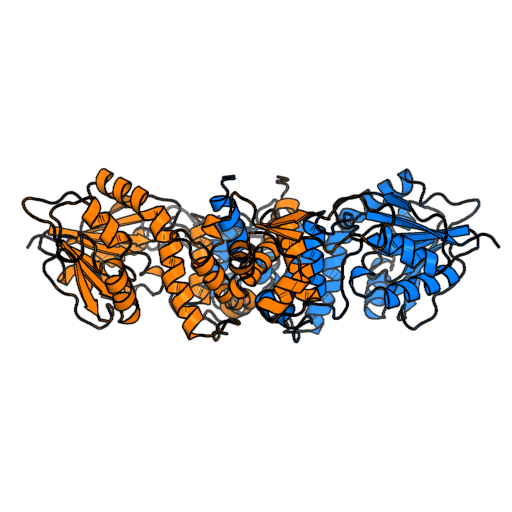 O O . LEU B 1 28 ? -19.672 2.332 -4.543 1 98.44 28 LEU B O 1
ATOM 2867 N N . ASP B 1 29 ? -18.375 3.164 -2.914 1 98.12 29 ASP B N 1
ATOM 2868 C CA . ASP B 1 29 ? -19.375 3.312 -1.861 1 98.12 29 ASP B CA 1
ATOM 2869 C C . ASP B 1 29 ? -19.969 1.96 -1.469 1 98.12 29 ASP B C 1
ATOM 2871 O O . ASP B 1 29 ? -21.141 1.872 -1.098 1 98.12 29 ASP B O 1
ATOM 2875 N N . PHE B 1 30 ? -19.219 0.89 -1.589 1 98.75 30 PHE B N 1
ATOM 2876 C CA . PHE B 1 30 ? -19.672 -0.466 -1.312 1 98.75 30 PHE B CA 1
ATOM 2877 C C . PHE B 1 30 ? -20.172 -0.584 0.122 1 98.75 30 PHE B C 1
ATOM 2879 O O . PHE B 1 30 ? -21.25 -1.133 0.365 1 98.75 30 PHE B O 1
ATOM 2886 N N . PHE B 1 31 ? -19.438 -0.047 1.097 1 98.81 31 PHE B N 1
ATOM 2887 C CA . PHE B 1 31 ? -19.75 -0.228 2.51 1 98.81 31 PHE B CA 1
ATOM 2888 C C . PHE B 1 31 ? -21.078 0.44 2.865 1 98.81 31 PHE B C 1
ATOM 2890 O O . PHE B 1 31 ? -21.938 -0.177 3.488 1 98.81 31 PHE B O 1
ATOM 2897 N N . THR B 1 32 ? -21.234 1.688 2.432 1 98.62 32 THR B N 1
ATOM 2898 C CA . THR B 1 32 ? -22.453 2.436 2.732 1 98.62 32 THR B CA 1
ATOM 2899 C C . THR B 1 32 ? -23.672 1.757 2.111 1 98.62 32 THR B C 1
ATOM 2901 O O . THR B 1 32 ? -24.719 1.651 2.748 1 98.62 32 THR B O 1
ATOM 2904 N N . VAL B 1 33 ? -23.547 1.288 0.9 1 98.75 33 VAL B N 1
ATOM 2905 C CA . VAL B 1 33 ? -24.656 0.651 0.191 1 98.75 33 VAL B CA 1
ATOM 2906 C C . VAL B 1 33 ? -25.047 -0.644 0.9 1 98.75 33 VAL B C 1
ATOM 2908 O O . VAL B 1 33 ? -26.234 -0.921 1.087 1 98.75 33 VAL B O 1
ATOM 2911 N N . ILE B 1 34 ? -24.062 -1.445 1.323 1 98.69 34 ILE B N 1
ATOM 2912 C CA . ILE B 1 34 ? -24.359 -2.67 2.059 1 98.69 34 ILE B CA 1
ATOM 2913 C C . ILE B 1 34 ? -25.078 -2.328 3.361 1 98.69 34 ILE B C 1
ATOM 2915 O O . ILE B 1 34 ? -26.109 -2.92 3.682 1 98.69 34 ILE B O 1
ATOM 2919 N N . LEU B 1 35 ? -24.562 -1.339 4.07 1 98.56 35 LEU B N 1
ATOM 2920 C CA . LEU B 1 35 ? -25.078 -0.975 5.383 1 98.56 35 LEU B CA 1
ATOM 2921 C C . LEU B 1 35 ? -26.5 -0.406 5.262 1 98.56 35 LEU B C 1
ATOM 2923 O O . LEU B 1 35 ? -27.344 -0.671 6.109 1 98.56 35 LEU B O 1
ATOM 2927 N N . ARG B 1 36 ? -26.797 0.343 4.242 1 97.5 36 ARG B N 1
ATOM 2928 C CA . ARG B 1 36 ? -28.109 0.953 4.105 1 97.5 36 ARG B CA 1
ATOM 2929 C C . ARG B 1 36 ? -29.141 -0.065 3.619 1 97.5 36 ARG B C 1
ATOM 2931 O O . ARG B 1 36 ? -30.344 0.167 3.719 1 97.5 36 ARG B O 1
ATOM 2938 N N . ASN B 1 37 ? -28.703 -1.217 3.115 1 97.62 37 ASN B N 1
ATOM 2939 C CA . ASN B 1 37 ? -29.578 -2.295 2.682 1 97.62 37 ASN B CA 1
ATOM 2940 C C . ASN B 1 37 ? -29.594 -3.443 3.688 1 97.62 37 ASN B C 1
ATOM 2942 O O . ASN B 1 37 ? -29.453 -4.609 3.309 1 97.62 37 ASN B O 1
ATOM 2946 N N . GLY B 1 38 ? -29.641 -3.113 4.984 1 97 38 GLY B N 1
ATOM 2947 C CA . GLY B 1 38 ? -29.797 -4.086 6.055 1 97 38 GLY B CA 1
ATOM 2948 C C . GLY B 1 38 ? -28.5 -4.828 6.367 1 97 38 GLY B C 1
ATOM 2949 O O . GLY B 1 38 ? -28.531 -5.902 6.969 1 97 38 GLY B O 1
ATOM 2950 N N . ASN B 1 39 ? -27.375 -4.336 5.906 1 98.06 39 ASN B N 1
ATOM 2951 C CA . ASN B 1 39 ? -26.062 -4.934 6.094 1 98.06 39 ASN B CA 1
ATOM 2952 C C . ASN B 1 39 ? -26.031 -6.383 5.613 1 98.06 39 ASN B C 1
ATOM 2954 O O . ASN B 1 39 ? -25.516 -7.262 6.312 1 98.06 39 ASN B O 1
ATOM 2958 N N . ARG B 1 40 ? -26.672 -6.625 4.512 1 96.44 40 ARG B N 1
ATOM 2959 C CA . ARG B 1 40 ? -26.766 -7.945 3.895 1 96.44 40 ARG B CA 1
ATOM 2960 C C . ARG B 1 40 ? -26.984 -7.832 2.391 1 96.44 40 ARG B C 1
ATOM 2962 O O . ARG B 1 40 ? -28.094 -7.535 1.942 1 96.44 40 ARG B O 1
ATOM 2969 N N . MET B 1 41 ? -25.953 -8.133 1.604 1 97.12 41 MET B N 1
ATOM 2970 C CA . MET B 1 41 ? -26.094 -8.039 0.154 1 97.12 41 MET B CA 1
ATOM 2971 C C . MET B 1 41 ? -25.203 -9.062 -0.546 1 97.12 41 MET B C 1
ATOM 2973 O O . MET B 1 41 ? -24.094 -9.352 -0.083 1 97.12 41 MET B O 1
ATOM 2977 N N . ASN B 1 42 ? -25.672 -9.586 -1.618 1 96.62 42 ASN B N 1
ATOM 2978 C CA . ASN B 1 42 ? -24.812 -10.398 -2.461 1 96.62 42 ASN B CA 1
ATOM 2979 C C . ASN B 1 42 ? -24.125 -9.562 -3.533 1 96.62 42 ASN B C 1
ATOM 2981 O O . ASN B 1 42 ? -24.469 -8.398 -3.736 1 96.62 42 ASN B O 1
ATOM 2985 N N . ALA B 1 43 ? -23.156 -10.148 -4.176 1 97.19 43 ALA B N 1
ATOM 2986 C CA . ALA B 1 43 ? -22.328 -9.422 -5.141 1 97.19 43 ALA B CA 1
ATOM 2987 C C . ALA B 1 43 ? -23.172 -8.914 -6.305 1 97.19 43 ALA B C 1
ATOM 2989 O O . ALA B 1 43 ? -22.969 -7.793 -6.785 1 97.19 43 ALA B O 1
ATOM 2990 N N . GLY B 1 44 ? -24.047 -9.75 -6.797 1 97.44 44 GLY B N 1
ATOM 2991 C CA . GLY B 1 44 ? -24.891 -9.352 -7.914 1 97.44 44 GLY B CA 1
ATOM 2992 C C . GLY B 1 44 ? -25.734 -8.141 -7.617 1 97.44 44 GLY B C 1
ATOM 2993 O O . GLY B 1 44 ? -25.781 -7.195 -8.406 1 97.44 44 GLY B O 1
ATOM 2994 N N . ASP B 1 45 ? -26.438 -8.102 -6.496 1 97.81 45 ASP B N 1
ATOM 2995 C CA . ASP B 1 45 ? -27.281 -6.984 -6.094 1 97.81 45 ASP B CA 1
ATOM 2996 C C . ASP B 1 45 ? -26.453 -5.715 -5.883 1 97.81 45 ASP B C 1
ATOM 2998 O O . ASP B 1 45 ? -26.875 -4.625 -6.289 1 97.81 45 ASP B O 1
ATOM 3002 N N . LEU B 1 46 ? -25.344 -5.871 -5.262 1 98.19 46 LEU B N 1
ATOM 3003 C CA . LEU B 1 46 ? -24.484 -4.723 -5.027 1 98.19 46 LEU B CA 1
ATOM 3004 C C . LEU B 1 46 ? -23.984 -4.137 -6.348 1 98.19 46 LEU B C 1
ATOM 3006 O O . LEU B 1 46 ? -23.953 -2.918 -6.516 1 98.19 46 LEU B O 1
ATOM 3010 N N . ALA B 1 47 ? -23.594 -5.039 -7.277 1 98.38 47 ALA B N 1
ATOM 3011 C CA . ALA B 1 47 ? -23.109 -4.602 -8.586 1 98.38 47 ALA B CA 1
ATOM 3012 C C . ALA B 1 47 ? -24.188 -3.797 -9.32 1 98.38 47 ALA B C 1
ATOM 3014 O O . ALA B 1 47 ? -23.891 -2.76 -9.914 1 98.38 47 ALA B O 1
ATOM 3015 N N . ARG B 1 48 ? -25.375 -4.258 -9.25 1 98.06 48 ARG B N 1
ATOM 3016 C CA . ARG B 1 48 ? -26.484 -3.578 -9.906 1 98.06 48 ARG B CA 1
ATOM 3017 C C . ARG B 1 48 ? -26.734 -2.213 -9.273 1 98.06 48 ARG B C 1
ATOM 3019 O O . ARG B 1 48 ? -26.906 -1.217 -9.984 1 98.06 48 ARG B O 1
ATOM 3026 N N . GLU B 1 49 ? -26.75 -2.135 -8.023 1 98 49 GLU B N 1
ATOM 3027 C CA . GLU B 1 49 ? -27.047 -0.891 -7.32 1 98 49 GLU B CA 1
ATOM 3028 C C . GLU B 1 49 ? -25.938 0.138 -7.523 1 98 49 GLU B C 1
ATOM 3030 O O . GLU B 1 49 ? -26.219 1.336 -7.629 1 98 49 GLU B O 1
ATOM 3035 N N . CYS B 1 50 ? -24.688 -0.306 -7.512 1 97.88 50 CYS B N 1
ATOM 3036 C CA . CYS B 1 50 ? -23.547 0.601 -7.617 1 97.88 50 CYS B CA 1
ATOM 3037 C C . CYS B 1 50 ? -23.172 0.836 -9.078 1 97.88 50 CYS B C 1
ATOM 3039 O O . CYS B 1 50 ? -22.297 1.655 -9.375 1 97.88 50 CYS B O 1
ATOM 3041 N N . GLY B 1 51 ? -23.781 0.125 -10.023 1 97.88 51 GLY B N 1
ATOM 3042 C CA . GLY B 1 51 ? -23.469 0.28 -11.438 1 97.88 51 GLY B CA 1
ATOM 3043 C C . GLY B 1 51 ? -22.078 -0.208 -11.805 1 97.88 51 GLY B C 1
ATOM 3044 O O . GLY B 1 51 ? -21.328 0.495 -12.484 1 97.88 51 GLY B O 1
ATOM 3045 N N . VAL B 1 52 ? -21.703 -1.385 -11.266 1 98.25 52 VAL B N 1
ATOM 3046 C CA . VAL B 1 52 ? -20.375 -1.93 -11.547 1 98.25 52 VAL B CA 1
ATOM 3047 C C . VAL B 1 52 ? -20.516 -3.359 -12.07 1 98.25 52 VAL B C 1
ATOM 3049 O O . VAL B 1 52 ? -21.609 -3.93 -12.062 1 98.25 52 VAL B O 1
ATOM 3052 N N . ASP B 1 53 ? -19.406 -3.873 -12.617 1 98.25 53 ASP B N 1
ATOM 3053 C CA . ASP B 1 53 ? -19.344 -5.242 -13.125 1 98.25 53 ASP B CA 1
ATOM 3054 C C . ASP B 1 53 ? -19.484 -6.25 -11.984 1 98.25 53 ASP B C 1
ATOM 3056 O O . ASP B 1 53 ? -18.875 -6.082 -10.922 1 98.25 53 ASP B O 1
ATOM 3060 N N . GLU B 1 54 ? -20.297 -7.234 -12.188 1 97.38 54 GLU B N 1
ATOM 3061 C CA . GLU B 1 54 ? -20.578 -8.211 -11.133 1 97.38 54 GLU B CA 1
ATOM 3062 C C . GLU B 1 54 ? -19.312 -8.984 -10.75 1 97.38 54 GLU B C 1
ATOM 3064 O O . GLU B 1 54 ? -19.078 -9.242 -9.57 1 97.38 54 GLU B O 1
ATOM 3069 N N . ARG B 1 55 ? -18.516 -9.43 -11.719 1 95.75 55 ARG B N 1
ATOM 3070 C CA . ARG B 1 55 ? -17.281 -10.133 -11.43 1 95.75 55 ARG B CA 1
ATOM 3071 C C . ARG B 1 55 ? -16.328 -9.258 -10.602 1 95.75 55 ARG B C 1
ATOM 3073 O O . ARG B 1 55 ? -15.781 -9.711 -9.602 1 95.75 55 ARG B O 1
ATOM 3080 N N . GLY B 1 56 ? -16.219 -8 -11.125 1 97.75 56 GLY B N 1
ATOM 3081 C CA . GLY B 1 56 ? -15.398 -7.066 -10.383 1 97.75 56 GLY B CA 1
ATOM 3082 C C . GLY B 1 56 ? -15.844 -6.879 -8.945 1 97.75 56 GLY B C 1
ATOM 3083 O O . GLY B 1 56 ? -15.023 -6.883 -8.031 1 97.75 56 GLY B O 1
ATOM 3084 N N . ALA B 1 57 ? -17.125 -6.754 -8.742 1 98.38 57 ALA B N 1
ATOM 3085 C CA . ALA B 1 57 ? -17.672 -6.59 -7.398 1 98.38 57 ALA B CA 1
ATOM 3086 C C . ALA B 1 57 ? -17.391 -7.816 -6.535 1 98.38 57 ALA B C 1
ATOM 3088 O O . ALA B 1 57 ? -16.953 -7.688 -5.387 1 98.38 57 ALA B O 1
ATOM 3089 N N . ALA B 1 58 ? -17.594 -8.992 -7.07 1 97.31 58 ALA B N 1
ATOM 3090 C CA . ALA B 1 58 ? -17.438 -10.234 -6.316 1 97.31 58 ALA B CA 1
ATOM 3091 C C . ALA B 1 58 ? -15.984 -10.414 -5.859 1 97.31 58 ALA B C 1
ATOM 3093 O O . ALA B 1 58 ? -15.734 -10.805 -4.719 1 97.31 58 ALA B O 1
ATOM 3094 N N . VAL B 1 59 ? -15.062 -10.164 -6.758 1 97.75 59 VAL B N 1
ATOM 3095 C CA . VAL B 1 59 ? -13.648 -10.352 -6.441 1 97.75 59 VAL B CA 1
ATOM 3096 C C . VAL B 1 59 ? -13.234 -9.367 -5.352 1 97.75 59 VAL B C 1
ATOM 3098 O O . VAL B 1 59 ? -12.539 -9.742 -4.406 1 97.75 59 VAL B O 1
ATOM 3101 N N . LEU B 1 60 ? -13.648 -8.086 -5.445 1 98.75 60 LEU B N 1
ATOM 3102 C CA . LEU B 1 60 ? -13.32 -7.09 -4.43 1 98.75 60 LEU B CA 1
ATOM 3103 C C . LEU B 1 60 ? -13.961 -7.445 -3.092 1 98.75 60 LEU B C 1
ATOM 3105 O O . LEU B 1 60 ? -13.32 -7.336 -2.045 1 98.75 60 LEU B O 1
ATOM 3109 N N . LEU B 1 61 ? -15.211 -7.926 -3.107 1 98.69 61 LEU B N 1
ATOM 3110 C CA . LEU B 1 61 ? -15.906 -8.289 -1.882 1 98.69 61 LEU B CA 1
ATOM 3111 C C . LEU B 1 61 ? -15.219 -9.461 -1.188 1 98.69 61 LEU B C 1
ATOM 3113 O O . LEU B 1 61 ? -15.078 -9.461 0.037 1 98.69 61 LEU B O 1
ATOM 3117 N N . ASN B 1 62 ? -14.773 -10.461 -1.945 1 98.12 62 ASN B N 1
ATOM 3118 C CA . ASN B 1 62 ? -14.039 -11.578 -1.368 1 98.12 62 ASN B CA 1
ATOM 3119 C C . ASN B 1 62 ? -12.742 -11.125 -0.708 1 98.12 62 ASN B C 1
ATOM 3121 O O . ASN B 1 62 ? -12.391 -11.602 0.37 1 98.12 62 ASN B O 1
ATOM 3125 N N . ALA B 1 63 ? -12.047 -10.211 -1.357 1 98.5 63 ALA B N 1
ATOM 3126 C CA . ALA B 1 63 ? -10.812 -9.68 -0.79 1 98.5 63 ALA B CA 1
ATOM 3127 C C . ALA B 1 63 ? -11.078 -8.953 0.523 1 98.5 63 ALA B C 1
ATOM 3129 O O . ALA B 1 63 ? -10.352 -9.141 1.505 1 98.5 63 ALA B O 1
ATOM 3130 N N . LEU B 1 64 ? -12.141 -8.117 0.533 1 98.81 64 LEU B N 1
ATOM 3131 C CA . LEU B 1 64 ? -12.484 -7.367 1.735 1 98.81 64 LEU B CA 1
ATOM 3132 C C . LEU B 1 64 ? -12.914 -8.305 2.859 1 98.81 64 LEU B C 1
ATOM 3134 O O . LEU B 1 64 ? -12.664 -8.023 4.035 1 98.81 64 LEU B O 1
ATOM 3138 N N . ALA B 1 65 ? -13.578 -9.406 2.486 1 98.44 65 ALA B N 1
ATOM 3139 C CA . ALA B 1 65 ? -13.922 -10.43 3.479 1 98.44 65 ALA B CA 1
ATOM 3140 C C . ALA B 1 65 ? -12.664 -11.102 4.023 1 98.44 65 ALA B C 1
ATOM 3142 O O . ALA B 1 65 ? -12.539 -11.312 5.23 1 98.44 65 ALA B O 1
ATOM 3143 N N . GLY B 1 66 ? -11.781 -11.445 3.141 1 97.75 66 GLY B N 1
ATOM 3144 C CA . GLY B 1 66 ? -10.516 -12.023 3.568 1 97.75 66 GLY B CA 1
ATOM 3145 C C . GLY B 1 66 ? -9.727 -11.102 4.484 1 97.75 66 GLY B C 1
ATOM 3146 O O . GLY B 1 66 ? -9.008 -11.57 5.371 1 97.75 66 GLY B O 1
ATOM 3147 N N . MET B 1 67 ? -9.875 -9.781 4.324 1 97.56 67 MET B N 1
ATOM 3148 C CA . MET B 1 67 ? -9.172 -8.773 5.121 1 97.56 67 MET B CA 1
ATOM 3149 C C . MET B 1 67 ? -9.875 -8.562 6.461 1 97.56 67 MET B C 1
ATOM 3151 O O . MET B 1 67 ? -9.328 -7.914 7.355 1 97.56 67 MET B O 1
ATOM 3155 N N . GLY B 1 68 ? -11.117 -9.078 6.543 1 97.5 68 GLY B N 1
ATOM 3156 C CA . GLY B 1 68 ? -11.82 -9.008 7.812 1 97.5 68 GLY B CA 1
ATOM 3157 C C . GLY B 1 68 ? -12.773 -7.832 7.91 1 97.5 68 GLY B C 1
ATOM 3158 O O . GLY B 1 68 ? -13.406 -7.617 8.945 1 97.5 68 GLY B O 1
ATOM 3159 N N . TYR B 1 69 ? -12.906 -7 6.84 1 98.5 69 TYR B N 1
ATOM 3160 C CA . TYR B 1 69 ? -13.797 -5.848 6.863 1 98.5 69 TYR B CA 1
ATOM 3161 C C . TYR B 1 69 ? -15.234 -6.266 6.566 1 98.5 69 TYR B C 1
ATOM 3163 O O . TYR B 1 69 ? -16.188 -5.57 6.941 1 98.5 69 TYR B O 1
ATOM 3171 N N . LEU B 1 70 ? -15.398 -7.41 5.859 1 98.56 70 LEU B N 1
ATOM 3172 C CA . LEU B 1 70 ? -16.703 -8.008 5.578 1 98.56 70 LEU B CA 1
ATOM 3173 C C . LEU B 1 70 ? -16.766 -9.438 6.109 1 98.56 70 LEU B C 1
ATOM 3175 O O . LEU B 1 70 ? -15.727 -10.07 6.332 1 98.56 70 LEU B O 1
ATOM 3179 N N . CYS B 1 71 ? -17.922 -9.852 6.348 1 97.62 71 CYS B N 1
ATOM 3180 C CA . CYS B 1 71 ? -18.25 -11.25 6.598 1 97.62 71 CYS B CA 1
ATOM 3181 C C . CYS B 1 71 ? -19.062 -11.844 5.445 1 97.62 71 CYS B C 1
ATOM 3183 O O . CYS B 1 71 ? -19.969 -11.195 4.93 1 97.62 71 CYS B O 1
ATOM 3185 N N . LYS B 1 72 ? -18.656 -12.984 5.062 1 97.06 72 LYS B N 1
ATOM 3186 C CA . LYS B 1 72 ? -19.375 -13.656 3.992 1 97.06 72 LYS B CA 1
ATOM 3187 C C . LYS B 1 72 ? -20.094 -14.906 4.512 1 97.06 72 LYS B C 1
ATOM 3189 O O . LYS B 1 72 ? -19.484 -15.719 5.215 1 97.06 72 LYS B O 1
ATOM 3194 N N . SER B 1 73 ? -21.359 -15 4.281 1 94 73 SER B N 1
ATOM 3195 C CA . SER B 1 73 ? -22.125 -16.188 4.605 1 94 73 SER B CA 1
ATOM 3196 C C . SER B 1 73 ? -22.641 -16.875 3.34 1 94 73 SER B C 1
ATOM 3198 O O . SER B 1 73 ? -23.047 -16.203 2.387 1 94 73 SER B O 1
ATOM 3200 N N . ILE B 1 74 ? -22.359 -18.047 3.355 1 85.75 74 ILE B N 1
ATOM 3201 C CA . ILE B 1 74 ? -22.859 -18.797 2.215 1 85.75 74 ILE B CA 1
ATOM 3202 C C . ILE B 1 74 ? -24.062 -19.641 2.639 1 85.75 74 ILE B C 1
ATOM 3204 O O . ILE B 1 74 ? -24.109 -20.156 3.76 1 85.75 74 ILE B O 1
ATOM 3208 N N . GLY B 1 75 ? -25.281 -19.344 2.455 1 65.38 75 GLY B N 1
ATOM 3209 C CA . GLY B 1 75 ? -26.469 -20.125 2.787 1 65.38 75 GLY B CA 1
ATOM 3210 C C . GLY B 1 75 ? -26.234 -21.609 2.705 1 65.38 75 GLY B C 1
ATOM 3211 O O . GLY B 1 75 ? -25.359 -22.078 1.967 1 65.38 75 GLY B O 1
ATOM 3212 N N . GLY B 1 76 ? -26.234 -22.281 3.893 1 50.69 76 GLY B N 1
ATOM 3213 C CA . GLY B 1 76 ? -26.109 -23.703 4.16 1 50.69 76 GLY B CA 1
ATOM 3214 C C . GLY B 1 76 ? -26.469 -24.562 2.961 1 50.69 76 GLY B C 1
ATOM 3215 O O . GLY B 1 76 ? -26.75 -24.047 1.88 1 50.69 76 GLY B O 1
ATOM 3216 N N . ALA B 1 77 ? -27.453 -25.656 3.441 1 42.59 77 ALA B N 1
ATOM 3217 C CA . ALA B 1 77 ? -27.781 -27.078 3.404 1 42.59 77 ALA B CA 1
ATOM 3218 C C . ALA B 1 77 ? -28.469 -27.438 2.092 1 42.59 77 ALA B C 1
ATOM 3220 O O . ALA B 1 77 ? -29.188 -28.438 2.021 1 42.59 77 ALA B O 1
ATOM 3221 N N . SER B 1 78 ? -28.562 -26.672 1.11 1 39.88 78 SER B N 1
ATOM 3222 C CA . SER B 1 78 ? -29.109 -27.672 0.201 1 39.88 78 SER B CA 1
ATOM 3223 C C . SER B 1 78 ? -28.078 -28.75 -0.141 1 39.88 78 SER B C 1
ATOM 3225 O O . SER B 1 78 ? -26.875 -28.469 -0.166 1 39.88 78 SER B O 1
ATOM 3227 N N . ALA B 1 79 ? -28.328 -30.125 -0.042 1 43.72 79 ALA B N 1
ATOM 3228 C CA . ALA B 1 79 ? -27.75 -31.406 -0.441 1 43.72 79 ALA B CA 1
ATOM 3229 C C . ALA B 1 79 ? -26.984 -31.266 -1.756 1 43.72 79 ALA B C 1
ATOM 3231 O O . ALA B 1 79 ? -26.297 -32.219 -2.18 1 43.72 79 ALA B O 1
ATOM 3232 N N . ASP B 1 80 ? -27.328 -30.297 -2.74 1 37.69 80 ASP B N 1
ATOM 3233 C CA . ASP B 1 80 ? -26.719 -30.281 -4.066 1 37.69 80 ASP B CA 1
ATOM 3234 C C . ASP B 1 80 ? -25.656 -29.172 -4.16 1 37.69 80 ASP B C 1
ATOM 3236 O O . ASP B 1 80 ? -25.969 -28 -4.023 1 37.69 80 ASP B O 1
ATOM 3240 N N . PRO B 1 81 ? -24.406 -29.312 -3.961 1 40.69 81 PRO B N 1
ATOM 3241 C CA . PRO B 1 81 ? -23.234 -28.438 -4.039 1 40.69 81 PRO B CA 1
ATOM 3242 C C . PRO B 1 81 ? -23.344 -27.406 -5.164 1 40.69 81 PRO B C 1
ATOM 3244 O O . PRO B 1 81 ? -22.75 -26.328 -5.078 1 40.69 81 PRO B O 1
ATOM 3247 N N . GLU B 1 82 ? -23.797 -27.641 -6.285 1 43.91 82 GLU B N 1
ATOM 3248 C CA . GLU B 1 82 ? -23.984 -26.859 -7.504 1 43.91 82 GLU B CA 1
ATOM 3249 C C . GLU B 1 82 ? -24.953 -25.703 -7.27 1 43.91 82 GLU B C 1
ATOM 3251 O O . GLU B 1 82 ? -25.047 -24.797 -8.102 1 43.91 82 GLU B O 1
ATOM 3256 N N . GLN B 1 83 ? -25.766 -25.547 -6.23 1 43.78 83 GLN B N 1
ATOM 3257 C CA . GLN B 1 83 ? -26.938 -24.734 -5.957 1 43.78 83 GLN B CA 1
ATOM 3258 C C . GLN B 1 83 ? -26.688 -23.781 -4.789 1 43.78 83 GLN B C 1
ATOM 3260 O O . GLN B 1 83 ? -27.625 -23.234 -4.207 1 43.78 83 GLN B O 1
ATOM 3265 N N . GLY B 1 84 ? -25.547 -23.766 -4.16 1 51.09 84 GLY B N 1
ATOM 3266 C CA . GLY B 1 84 ? -25.469 -22.859 -3.031 1 51.09 84 GLY B CA 1
ATOM 3267 C C . GLY B 1 84 ? -25.719 -21.406 -3.412 1 51.09 84 GLY B C 1
ATOM 3268 O O . GLY B 1 84 ? -25.484 -21.016 -4.559 1 51.09 84 GLY B O 1
ATOM 3269 N N . GLY B 1 85 ? -26.703 -20.859 -2.795 1 60.53 85 GLY B N 1
ATOM 3270 C CA . GLY B 1 85 ? -27.062 -19.469 -3.014 1 60.53 85 GLY B CA 1
ATOM 3271 C C . GLY B 1 85 ? -25.859 -18.531 -3.031 1 60.53 85 GLY B C 1
ATOM 3272 O O . GLY B 1 85 ? -24.75 -18.938 -2.652 1 60.53 85 GLY B O 1
ATOM 3273 N N . PRO B 1 86 ? -26.062 -17.469 -3.742 1 77.88 86 PRO B N 1
ATOM 3274 C CA . PRO B 1 86 ? -24.969 -16.5 -3.832 1 77.88 86 PRO B CA 1
ATOM 3275 C C . PRO B 1 86 ? -24.469 -16.047 -2.463 1 77.88 86 PRO B C 1
ATOM 3277 O O . PRO B 1 86 ? -25.25 -16 -1.503 1 77.88 86 PRO B O 1
ATOM 3280 N N . GLY B 1 87 ? -23.203 -16.094 -2.193 1 92.06 87 GLY B N 1
ATOM 3281 C CA . GLY B 1 87 ? -22.641 -15.562 -0.963 1 92.06 87 GLY B CA 1
ATOM 3282 C C . GLY B 1 87 ? -23.156 -14.18 -0.612 1 92.06 87 GLY B C 1
ATOM 3283 O O . GLY B 1 87 ? -23.406 -13.359 -1.499 1 92.06 87 GLY B O 1
ATOM 3284 N N . VAL B 1 88 ? -23.5 -14.016 0.671 1 96.69 88 VAL B N 1
ATOM 3285 C CA . VAL B 1 88 ? -23.984 -12.727 1.171 1 96.69 88 VAL B CA 1
ATOM 3286 C C . VAL B 1 88 ? -22.906 -12.078 2.035 1 96.69 88 VAL B C 1
ATOM 3288 O O . VAL B 1 88 ? -22.25 -12.75 2.834 1 96.69 88 VAL B O 1
ATOM 3291 N N . TYR B 1 89 ? -22.812 -10.766 1.851 1 98.25 89 TYR B N 1
ATOM 3292 C CA . TYR B 1 89 ? -21.766 -10.023 2.547 1 98.25 89 TYR B CA 1
ATOM 3293 C C . TYR B 1 89 ? -22.375 -9.039 3.537 1 98.25 89 TYR B C 1
ATOM 3295 O O . TYR B 1 89 ? -23.422 -8.453 3.279 1 98.25 89 TYR B O 1
ATOM 3303 N N . ALA B 1 90 ? -21.656 -8.852 4.66 1 98.62 90 ALA B N 1
ATOM 3304 C CA . ALA B 1 90 ? -22 -7.867 5.684 1 98.62 90 ALA B CA 1
ATOM 3305 C C . ALA B 1 90 ? -20.75 -7.156 6.195 1 98.62 90 ALA B C 1
ATOM 3307 O O . ALA B 1 90 ? -19.688 -7.773 6.352 1 98.62 90 ALA B O 1
ATOM 3308 N N . VAL B 1 91 ? -20.922 -5.832 6.414 1 98.75 91 VAL B N 1
ATOM 3309 C CA . VAL B 1 91 ? -19.812 -5.109 7.035 1 98.75 91 VAL B CA 1
ATOM 3310 C C . VAL B 1 91 ? -19.609 -5.609 8.469 1 98.75 91 VAL B C 1
ATOM 3312 O O . VAL B 1 91 ? -20.578 -5.758 9.219 1 98.75 91 VAL B O 1
ATOM 3315 N N . ALA B 1 92 ? -18.406 -5.984 8.781 1 98.31 92 ALA B N 1
ATOM 3316 C CA . ALA B 1 92 ? -18.094 -6.453 10.125 1 98.31 92 ALA B CA 1
ATOM 3317 C C . ALA B 1 92 ? -18.484 -5.414 11.172 1 98.31 92 ALA B C 1
ATOM 3319 O O . ALA B 1 92 ? -18.297 -4.215 10.961 1 98.31 92 ALA B O 1
ATOM 3320 N N . GLU B 1 93 ? -18.922 -5.785 12.297 1 97.25 93 GLU B N 1
ATOM 3321 C CA . GLU B 1 93 ? -19.5 -4.934 13.328 1 97.25 93 GLU B CA 1
ATOM 3322 C C . GLU B 1 93 ? -18.516 -3.855 13.773 1 97.25 93 GLU B C 1
ATOM 3324 O O . GLU B 1 93 ? -18.891 -2.691 13.93 1 97.25 93 GLU B O 1
ATOM 3329 N N . ALA B 1 94 ? -17.312 -4.211 13.922 1 96.75 94 ALA B N 1
ATOM 3330 C CA . ALA B 1 94 ? -16.297 -3.326 14.469 1 96.75 94 ALA B CA 1
ATOM 3331 C C . ALA B 1 94 ? -16.031 -2.145 13.539 1 96.75 94 ALA B C 1
ATOM 3333 O O . ALA B 1 94 ? -15.453 -1.138 13.953 1 96.75 94 ALA B O 1
ATOM 3334 N N . TYR B 1 95 ? -16.5 -2.223 12.25 1 97.94 95 TYR B N 1
ATOM 3335 C CA . TYR B 1 95 ? -16.109 -1.218 11.266 1 97.94 95 TYR B CA 1
ATOM 3336 C C . TYR B 1 95 ? -17.312 -0.468 10.734 1 97.94 95 TYR B C 1
ATOM 3338 O O . TYR B 1 95 ? -17.188 0.417 9.891 1 97.94 95 TYR B O 1
ATOM 3346 N N . ARG B 1 96 ? -18.5 -0.759 11.234 1 97.69 96 ARG B N 1
ATOM 3347 C CA . ARG B 1 96 ? -19.75 -0.225 10.68 1 97.69 96 ARG B CA 1
ATOM 3348 C C . ARG B 1 96 ? -19.766 1.299 10.742 1 97.69 96 ARG B C 1
ATOM 3350 O O . ARG B 1 96 ? -20.047 1.964 9.75 1 97.69 96 ARG B O 1
ATOM 3357 N N . ASP B 1 97 ? -19.344 1.856 11.852 1 95.56 97 ASP B N 1
ATOM 3358 C CA . ASP B 1 97 ? -19.375 3.307 12.016 1 95.56 97 ASP B CA 1
ATOM 3359 C C . ASP B 1 97 ? -18.359 3.98 11.102 1 95.56 97 ASP B C 1
ATOM 3361 O O . ASP B 1 97 ? -18.688 4.926 10.383 1 95.56 97 ASP B O 1
ATOM 3365 N N . ALA B 1 98 ? -17.172 3.457 11.039 1 96.56 98 ALA B N 1
ATOM 3366 C CA . ALA B 1 98 ? -16.062 4.066 10.297 1 96.56 98 ALA B CA 1
ATOM 3367 C C . ALA B 1 98 ? -16.281 3.938 8.789 1 96.56 98 ALA B C 1
ATOM 3369 O O . ALA B 1 98 ? -15.82 4.785 8.016 1 96.56 98 ALA B O 1
ATOM 3370 N N . LEU B 1 99 ? -17.062 2.861 8.391 1 98.25 99 LEU B N 1
ATOM 3371 C CA . LEU B 1 99 ? -17.156 2.588 6.961 1 98.25 99 LEU B CA 1
ATOM 3372 C C . LEU B 1 99 ? -18.516 2.973 6.414 1 98.25 99 LEU B C 1
ATOM 3374 O O . LEU B 1 99 ? -18.828 2.684 5.254 1 98.25 99 LEU B O 1
ATOM 3378 N N . ASP B 1 100 ? -19.344 3.623 7.195 1 97.81 100 ASP B N 1
ATOM 3379 C CA . ASP B 1 100 ? -20.594 4.25 6.754 1 97.81 100 ASP B CA 1
ATOM 3380 C C . ASP B 1 100 ? -20.375 5.734 6.461 1 97.81 100 ASP B C 1
ATOM 3382 O O . ASP B 1 100 ? -20.156 6.527 7.379 1 97.81 100 ASP B O 1
ATOM 3386 N N . SER B 1 101 ? -20.5 6.094 5.195 1 95.88 101 SER B N 1
ATOM 3387 C CA . SER B 1 101 ? -20.234 7.469 4.789 1 95.88 101 SER B CA 1
ATOM 3388 C C . SER B 1 101 ? -21.219 8.438 5.426 1 95.88 101 SER B C 1
ATOM 3390 O O . SER B 1 101 ? -20.969 9.641 5.473 1 95.88 101 SER B O 1
ATOM 3392 N N . ARG B 1 102 ? -22.328 8.008 6.051 1 93.56 102 ARG B N 1
ATOM 3393 C CA . ARG B 1 102 ? -23.391 8.828 6.641 1 93.56 102 ARG B CA 1
ATOM 3394 C C . ARG B 1 102 ? -23.125 9.07 8.125 1 93.56 102 ARG B C 1
ATOM 3396 O O . ARG B 1 102 ? -23.75 9.938 8.734 1 93.56 102 ARG B O 1
ATOM 3403 N N . HIS B 1 103 ? -22.172 8.289 8.633 1 93.12 103 HIS B N 1
ATOM 3404 C CA . HIS B 1 103 ? -21.922 8.359 10.062 1 93.12 103 HIS B CA 1
ATOM 3405 C C . HIS B 1 103 ? -21.016 9.547 10.398 1 93.12 103 HIS B C 1
ATOM 3407 O O . HIS B 1 103 ? -20.078 9.852 9.656 1 93.12 103 HIS B O 1
ATOM 3413 N N . PRO B 1 104 ? -21.141 10.195 11.531 1 85 104 PRO B N 1
ATOM 3414 C CA . PRO B 1 104 ? -20.312 11.336 11.93 1 85 104 PRO B CA 1
ATOM 3415 C C . PRO B 1 104 ? -18.859 10.969 12.141 1 85 104 PRO B C 1
ATOM 3417 O O . PRO B 1 104 ? -17.969 11.82 12 1 85 104 PRO B O 1
ATOM 3420 N N . LEU B 1 105 ? -18.594 9.75 12.422 1 88.56 105 LEU B N 1
ATOM 3421 C CA . LEU B 1 105 ? -17.234 9.289 12.656 1 88.56 105 LEU B CA 1
ATOM 3422 C C . LEU B 1 105 ? -16.703 8.539 11.438 1 88.56 105 LEU B C 1
ATOM 3424 O O . LEU B 1 105 ? -15.727 7.781 11.547 1 88.56 105 LEU B O 1
ATOM 3428 N N . SER B 1 106 ? -17.344 8.773 10.336 1 95.38 106 SER B N 1
ATOM 3429 C CA . SER B 1 106 ? -16.984 8.062 9.109 1 95.38 106 SER B CA 1
ATOM 3430 C C . SER B 1 106 ? -15.516 8.305 8.758 1 95.38 106 SER B C 1
ATOM 3432 O O . SER B 1 106 ? -15.016 9.422 8.875 1 95.38 106 SER B O 1
ATOM 3434 N N . TYR B 1 107 ? -14.859 7.266 8.344 1 96.56 107 TYR B N 1
ATOM 3435 C CA . TYR B 1 107 ? -13.492 7.336 7.855 1 96.56 107 TYR B CA 1
ATOM 3436 C C . TYR B 1 107 ? -13.453 7.262 6.332 1 96.56 107 TYR B C 1
ATOM 3438 O O . TYR B 1 107 ? -12.383 7.301 5.727 1 96.56 107 TYR B O 1
ATOM 3446 N N . VAL B 1 108 ? -14.656 7.191 5.656 1 97.62 108 VAL B N 1
ATOM 3447 C CA . VAL B 1 108 ? -14.789 6.996 4.215 1 97.62 108 VAL B CA 1
ATOM 3448 C C . VAL B 1 108 ? -14.172 8.18 3.473 1 97.62 108 VAL B C 1
ATOM 3450 O O . VAL B 1 108 ? -13.445 7.992 2.494 1 97.62 108 VAL B O 1
ATOM 3453 N N . PRO B 1 109 ? -14.336 9.43 3.932 1 95.75 109 PRO B N 1
ATOM 3454 C CA . PRO B 1 109 ? -13.711 10.531 3.203 1 95.75 109 PRO B CA 1
ATOM 3455 C C . PRO B 1 109 ? -12.188 10.422 3.176 1 95.75 109 PRO B C 1
ATOM 3457 O O . PRO B 1 109 ? -11.555 10.734 2.16 1 95.75 109 PRO B O 1
ATOM 3460 N N . MET B 1 110 ? -11.641 10.008 4.25 1 96.69 110 MET B N 1
ATOM 3461 C CA . MET B 1 110 ? -10.195 9.82 4.289 1 96.69 110 MET B CA 1
ATOM 3462 C C . MET B 1 110 ? -9.766 8.719 3.326 1 96.69 110 MET B C 1
ATOM 3464 O O . MET B 1 110 ? -8.758 8.859 2.631 1 96.69 110 MET B O 1
ATOM 3468 N N . LEU B 1 111 ? -10.508 7.598 3.287 1 98.25 111 LEU B N 1
ATOM 3469 C CA . LEU B 1 111 ? -10.203 6.52 2.355 1 98.25 111 LEU B CA 1
ATOM 3470 C C . LEU B 1 111 ? -10.258 7.012 0.914 1 98.25 111 LEU B C 1
ATOM 3472 O O . LEU B 1 111 ? -9.406 6.648 0.096 1 98.25 111 LEU B O 1
ATOM 3476 N N . ARG B 1 112 ? -11.227 7.84 0.617 1 98.12 112 ARG B N 1
ATOM 3477 C CA . ARG B 1 112 ? -11.344 8.406 -0.722 1 98.12 112 ARG B CA 1
ATOM 3478 C C . ARG B 1 112 ? -10.172 9.328 -1.033 1 98.12 112 ARG B C 1
ATOM 3480 O O . ARG B 1 112 ? -9.656 9.328 -2.152 1 98.12 112 ARG B O 1
ATOM 3487 N N . HIS B 1 113 ? -9.789 10.094 -0.068 1 96.69 113 HIS B N 1
ATOM 3488 C CA . HIS B 1 113 ? -8.609 10.938 -0.248 1 96.69 113 HIS B CA 1
ATOM 3489 C C . HIS B 1 113 ? -7.371 10.086 -0.516 1 96.69 113 HIS B C 1
ATOM 3491 O O . HIS B 1 113 ? -6.57 10.414 -1.394 1 96.69 113 HIS B O 1
ATOM 3497 N N . MET B 1 114 ? -7.25 9.023 0.233 1 96.94 114 MET B N 1
ATOM 3498 C CA . MET B 1 114 ? -6.09 8.148 0.071 1 96.94 114 MET B CA 1
ATOM 3499 C C . MET B 1 114 ? -6.113 7.461 -1.29 1 96.94 114 MET B C 1
ATOM 3501 O O . MET B 1 114 ? -5.062 7.203 -1.878 1 96.94 114 MET B O 1
ATOM 3505 N N . ALA B 1 115 ? -7.309 7.129 -1.794 1 96.69 115 ALA B N 1
ATOM 3506 C CA . ALA B 1 115 ? -7.438 6.582 -3.143 1 96.69 115 ALA B CA 1
ATOM 3507 C C . ALA B 1 115 ? -6.863 7.539 -4.184 1 96.69 115 ALA B C 1
ATOM 3509 O O . ALA B 1 115 ? -6.168 7.117 -5.109 1 96.69 115 ALA B O 1
ATOM 3510 N N . ASN B 1 116 ? -7.188 8.766 -4.008 1 95.88 116 ASN B N 1
ATOM 3511 C CA . AS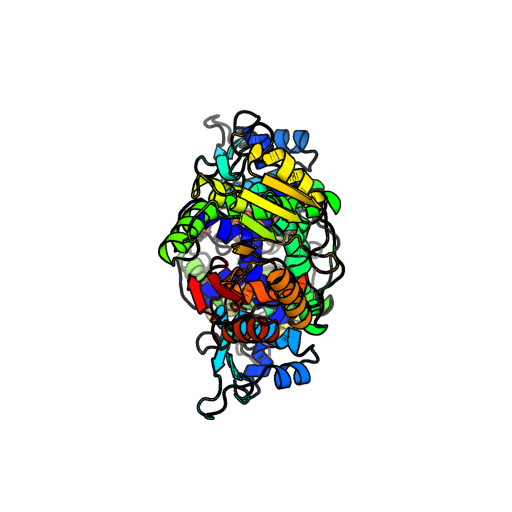N B 1 116 ? -6.652 9.781 -4.906 1 95.88 116 ASN B CA 1
ATOM 3512 C C . ASN B 1 116 ? -5.141 9.93 -4.754 1 95.88 116 ASN B C 1
ATOM 3514 O O . ASN B 1 116 ? -4.414 9.984 -5.746 1 95.88 116 ASN B O 1
ATOM 3518 N N . ALA B 1 117 ? -4.695 9.984 -3.521 1 95.5 117 ALA B N 1
ATOM 3519 C CA . ALA B 1 117 ? -3.283 10.203 -3.223 1 95.5 117 ALA B CA 1
ATOM 3520 C C . ALA B 1 117 ? -2.426 9.07 -3.781 1 95.5 117 ALA B C 1
ATOM 3522 O O . ALA B 1 117 ? -1.311 9.297 -4.254 1 95.5 117 ALA B O 1
ATOM 3523 N N . GLN B 1 118 ? -2.893 7.867 -3.779 1 95.12 118 GLN B N 1
ATOM 3524 C CA . GLN B 1 118 ? -2.125 6.699 -4.199 1 95.12 118 GLN B CA 1
ATOM 3525 C C . GLN B 1 118 ? -1.764 6.781 -5.68 1 95.12 118 GLN B C 1
ATOM 3527 O O . GLN B 1 118 ? -0.755 6.219 -6.109 1 95.12 118 GLN B O 1
ATOM 3532 N N . ARG B 1 119 ? -2.568 7.434 -6.414 1 94.06 119 ARG B N 1
ATOM 3533 C CA . ARG B 1 119 ? -2.318 7.555 -7.848 1 94.06 119 ARG B CA 1
ATOM 3534 C C . ARG B 1 119 ? -1.031 8.328 -8.117 1 94.06 119 ARG B C 1
ATOM 3536 O O . ARG B 1 119 ? -0.268 7.973 -9.016 1 94.06 119 ARG B O 1
ATOM 3543 N N . GLY B 1 120 ? -0.804 9.391 -7.336 1 94.94 120 GLY B N 1
ATOM 3544 C CA . GLY B 1 120 ? 0.467 10.086 -7.418 1 94.94 120 GLY B CA 1
ATOM 3545 C C . GLY B 1 120 ? 1.63 9.281 -6.871 1 94.94 120 GLY B C 1
ATOM 3546 O O . GLY B 1 120 ? 2.715 9.266 -7.457 1 94.94 120 GLY B O 1
ATOM 3547 N N . TRP B 1 121 ? 1.384 8.57 -5.781 1 97.19 121 TRP B N 1
ATOM 3548 C CA . TRP B 1 121 ? 2.414 7.77 -5.133 1 97.19 121 TRP B CA 1
ATOM 3549 C C . TRP B 1 121 ? 2.896 6.652 -6.051 1 97.19 121 TRP B C 1
ATOM 3551 O O . TRP B 1 121 ? 4.07 6.273 -6.02 1 97.19 121 TRP B O 1
ATOM 3561 N N . ALA B 1 122 ? 2.006 6.09 -6.883 1 94.69 122 ALA B N 1
ATOM 3562 C CA . ALA B 1 122 ? 2.359 5 -7.789 1 94.69 122 ALA B CA 1
ATOM 3563 C C . ALA B 1 122 ? 3.416 5.449 -8.797 1 94.69 122 ALA B C 1
ATOM 3565 O O . ALA B 1 122 ? 4.043 4.617 -9.461 1 94.69 122 ALA B O 1
ATOM 3566 N N . GLU B 1 123 ? 3.652 6.75 -8.906 1 95.19 123 GLU B N 1
ATOM 3567 C CA . GLU B 1 123 ? 4.656 7.324 -9.805 1 95.19 123 GLU B CA 1
ATOM 3568 C C . GLU B 1 123 ? 5.824 7.914 -9.016 1 95.19 123 GLU B C 1
ATOM 3570 O O . GLU B 1 123 ? 6.52 8.805 -9.508 1 95.19 123 GLU B O 1
ATOM 3575 N N . LEU B 1 124 ? 6.059 7.453 -7.867 1 97.94 124 LEU B N 1
ATOM 3576 C CA . LEU B 1 124 ? 7 8.062 -6.938 1 97.94 124 LEU B CA 1
ATOM 3577 C C . LEU B 1 124 ? 8.406 8.109 -7.531 1 97.94 124 LEU B C 1
ATOM 3579 O O . LEU B 1 124 ? 9.133 9.086 -7.348 1 97.94 124 LEU B O 1
ATOM 3583 N N . ALA B 1 125 ? 8.844 7.059 -8.258 1 98.31 125 ALA B N 1
ATOM 3584 C CA . ALA B 1 125 ? 10.18 7.047 -8.844 1 98.31 125 ALA B CA 1
ATOM 3585 C C . ALA B 1 125 ? 10.375 8.234 -9.789 1 98.31 125 ALA B C 1
ATOM 3587 O O . ALA B 1 125 ? 11.43 8.867 -9.781 1 98.31 125 ALA B O 1
ATOM 3588 N N . ARG B 1 126 ? 9.383 8.539 -10.562 1 97.25 126 ARG B N 1
ATOM 3589 C CA . ARG B 1 126 ? 9.461 9.68 -11.469 1 97.25 126 ARG B CA 1
ATOM 3590 C C . ARG B 1 126 ? 9.5 10.992 -10.695 1 97.25 126 ARG B C 1
ATOM 3592 O O . ARG B 1 126 ? 10.227 11.914 -11.07 1 97.25 126 ARG B O 1
ATOM 3599 N N . THR B 1 127 ? 8.656 11.07 -9.664 1 97.81 127 THR B N 1
ATOM 3600 C CA . THR B 1 127 ? 8.633 12.266 -8.82 1 97.81 127 THR B CA 1
ATOM 3601 C C . THR B 1 127 ? 9.992 12.492 -8.172 1 97.81 127 THR B C 1
ATOM 3603 O O . THR B 1 127 ? 10.477 13.625 -8.125 1 97.81 127 THR B O 1
ATOM 3606 N N . VAL B 1 128 ? 10.609 11.445 -7.699 1 98.38 128 VAL B N 1
ATOM 3607 C CA . VAL B 1 128 ? 11.93 11.547 -7.078 1 98.38 128 VAL B CA 1
ATOM 3608 C C . VAL B 1 128 ? 12.961 11.945 -8.125 1 98.38 128 VAL B C 1
ATOM 3610 O O . VAL B 1 128 ? 13.805 12.812 -7.871 1 98.38 128 VAL B O 1
ATOM 3613 N N . ARG B 1 129 ? 12.898 11.336 -9.258 1 98.12 129 ARG B N 1
ATOM 3614 C CA . ARG B 1 129 ? 13.828 11.641 -10.336 1 98.12 129 ARG B CA 1
ATOM 3615 C C . ARG B 1 129 ? 13.781 13.125 -10.695 1 98.12 129 ARG B C 1
ATOM 3617 O O . ARG B 1 129 ? 14.828 13.758 -10.875 1 98.12 129 ARG B O 1
ATOM 3624 N N . ASP B 1 130 ? 12.578 13.68 -10.727 1 96.69 130 ASP B N 1
ATOM 3625 C CA . ASP B 1 130 ? 12.391 15.039 -11.219 1 96.69 130 ASP B CA 1
ATOM 3626 C C . ASP B 1 130 ? 12.406 16.047 -10.07 1 96.69 130 ASP B C 1
ATOM 3628 O O . ASP B 1 130 ? 12.594 17.25 -10.289 1 96.69 130 ASP B O 1
ATOM 3632 N N . GLY B 1 131 ? 12.094 15.594 -8.883 1 95.69 131 GLY B N 1
ATOM 3633 C CA . GLY B 1 131 ? 12.117 16.453 -7.707 1 95.69 131 GLY B CA 1
ATOM 3634 C C . GLY B 1 131 ? 10.875 17.312 -7.574 1 95.69 131 GLY B C 1
ATOM 3635 O O . GLY B 1 131 ? 10.883 18.328 -6.859 1 95.69 131 GLY B O 1
ATOM 3636 N N . LYS B 1 132 ? 9.836 16.969 -8.32 1 93.12 132 LYS B N 1
ATOM 3637 C CA . LYS B 1 132 ? 8.602 17.75 -8.305 1 93.12 132 LYS B CA 1
ATOM 3638 C C . LYS B 1 132 ? 7.387 16.859 -8.555 1 93.12 132 LYS B C 1
ATOM 3640 O O . LYS B 1 132 ? 7.516 15.773 -9.133 1 93.12 132 LYS B O 1
ATOM 3645 N N . PRO B 1 133 ? 6.223 17.297 -8.141 1 94.38 133 PRO B N 1
ATOM 3646 C CA . PRO B 1 133 ? 5 16.516 -8.344 1 94.38 133 PRO B CA 1
ATOM 3647 C C . PRO B 1 133 ? 4.684 16.281 -9.812 1 94.38 133 PRO B C 1
ATOM 3649 O O . PRO B 1 133 ? 5.043 17.094 -10.664 1 94.38 133 PRO B O 1
ATOM 3652 N N . ARG B 1 134 ? 3.979 15.148 -10 1 91.94 134 ARG B N 1
ATOM 3653 C CA . ARG B 1 134 ? 3.426 14.859 -11.32 1 91.94 134 ARG B CA 1
ATOM 3654 C C . ARG B 1 134 ? 2.074 15.539 -11.508 1 91.94 134 ARG B C 1
ATOM 3656 O O . ARG B 1 134 ? 1.502 16.078 -10.555 1 91.94 134 ARG B O 1
ATOM 3663 N N . THR B 1 135 ? 1.675 15.461 -12.734 1 89.56 135 THR B N 1
ATOM 3664 C CA . THR B 1 135 ? 0.332 15.961 -13.008 1 89.56 135 THR B CA 1
ATOM 3665 C C . THR B 1 135 ? -0.714 15.133 -12.266 1 89.56 135 THR B C 1
ATOM 3667 O O . THR B 1 135 ? -0.664 13.906 -12.266 1 89.56 135 THR B O 1
ATOM 3670 N N . ARG B 1 136 ? -1.601 15.867 -11.695 1 88.19 136 ARG B N 1
ATOM 3671 C CA . ARG B 1 136 ? -2.656 15.203 -10.938 1 88.19 136 ARG B CA 1
ATOM 3672 C C . ARG B 1 136 ? -3.588 14.422 -11.867 1 88.19 136 ARG B C 1
ATOM 3674 O O . ARG B 1 136 ? -3.951 14.906 -12.938 1 88.19 136 ARG B O 1
ATOM 3681 N N . ARG B 1 137 ? -3.932 13.227 -11.453 1 88.25 137 ARG B N 1
ATOM 3682 C CA . ARG B 1 137 ? -4.957 12.414 -12.102 1 88.25 137 ARG B CA 1
ATOM 3683 C C . ARG B 1 137 ? -6.145 12.188 -11.18 1 88.25 137 ARG B C 1
ATOM 3685 O O . ARG B 1 137 ? -6.004 11.578 -10.109 1 88.25 137 ARG B O 1
ATOM 3692 N N . PRO B 1 138 ? -7.281 12.602 -11.609 1 92.88 138 PRO B N 1
ATOM 3693 C CA . PRO B 1 138 ? -8.445 12.484 -10.727 1 92.88 138 PRO B CA 1
ATOM 3694 C C . PRO B 1 138 ? -8.852 11.031 -10.477 1 92.88 138 PRO B C 1
ATOM 3696 O O . PRO B 1 138 ? -8.609 10.164 -11.32 1 92.88 138 PRO B O 1
ATOM 3699 N N . SER B 1 139 ? -9.445 10.812 -9.336 1 93.25 139 SER B N 1
ATOM 3700 C CA . SER B 1 139 ? -10.07 9.523 -9.047 1 93.25 139 SER B CA 1
ATOM 3701 C C . SER B 1 139 ? -11.32 9.32 -9.891 1 93.25 139 SER B C 1
ATOM 3703 O O . SER B 1 139 ? -11.656 10.156 -10.734 1 93.25 139 SER B O 1
ATOM 3705 N N . ILE B 1 140 ? -11.938 8.188 -9.688 1 94.31 140 ILE B N 1
ATOM 3706 C CA . ILE B 1 140 ? -13.164 7.875 -10.414 1 94.31 140 ILE B CA 1
ATOM 3707 C C . ILE B 1 140 ? -14.266 8.852 -10.016 1 94.31 140 ILE B C 1
ATOM 3709 O O . ILE B 1 140 ? -15.258 9 -10.734 1 94.31 140 ILE B O 1
ATOM 3713 N N . LEU B 1 141 ? -14.094 9.586 -8.883 1 94.5 141 LEU B N 1
ATOM 3714 C CA . LEU B 1 141 ? -15.094 10.508 -8.359 1 94.5 141 LEU B CA 1
ATOM 3715 C C . LEU B 1 141 ? -14.961 11.875 -9.008 1 94.5 141 LEU B C 1
ATOM 3717 O O . LEU B 1 141 ? -15.891 12.688 -8.953 1 94.5 141 LEU B O 1
ATOM 3721 N N . GLY B 1 142 ? -13.812 12.195 -9.562 1 94.94 142 GLY B N 1
ATOM 3722 C CA . GLY B 1 142 ? -13.578 13.484 -10.195 1 94.94 142 GLY B CA 1
ATOM 3723 C C . GLY B 1 142 ? -12.844 14.461 -9.297 1 94.94 142 GLY B C 1
ATOM 3724 O O . GLY B 1 142 ? -12.758 14.258 -8.086 1 94.94 142 GLY B O 1
ATOM 3725 N N . GLU B 1 143 ? -12.383 15.547 -9.859 1 92.88 143 GLU B N 1
ATOM 3726 C CA . GLU B 1 143 ? -11.5 16.5 -9.195 1 92.88 143 GLU B CA 1
ATOM 3727 C C . GLU B 1 143 ? -12.203 17.203 -8.055 1 92.88 143 GLU B C 1
ATOM 3729 O O . GLU B 1 143 ? -11.633 17.391 -6.977 1 92.88 143 GLU B O 1
ATOM 3734 N N . GLU B 1 144 ? -13.367 17.656 -8.258 1 90.5 144 GLU B N 1
ATOM 3735 C CA . GLU B 1 144 ? -14.117 18.375 -7.238 1 90.5 144 GLU B CA 1
ATOM 3736 C C . GLU B 1 144 ? -14.359 17.516 -6.008 1 90.5 144 GLU B C 1
ATOM 3738 O O . GLU B 1 144 ? -14.164 17.953 -4.875 1 90.5 144 GLU B O 1
ATOM 3743 N N . GLU B 1 145 ? -14.734 16.234 -6.289 1 93.12 145 GLU B N 1
ATOM 3744 C CA . GLU B 1 145 ? -14.984 15.328 -5.176 1 93.12 145 GLU B CA 1
ATOM 3745 C C . GLU B 1 145 ? -13.688 14.938 -4.48 1 93.12 145 GLU B C 1
ATOM 3747 O O . GLU B 1 145 ? -13.672 14.711 -3.268 1 93.12 145 GLU B O 1
ATOM 3752 N N . ASP B 1 146 ? -12.633 14.891 -5.277 1 94.31 146 ASP B N 1
ATOM 3753 C CA . ASP B 1 146 ? -11.336 14.641 -4.668 1 94.31 146 ASP B CA 1
ATOM 3754 C C . ASP B 1 146 ? -10.984 15.734 -3.66 1 94.31 146 ASP B C 1
ATOM 3756 O O . ASP B 1 146 ? -10.5 15.445 -2.562 1 94.31 146 ASP B O 1
ATOM 3760 N N . ASP B 1 147 ? -11.242 16.953 -3.986 1 87.94 147 ASP B N 1
ATOM 3761 C CA . ASP B 1 147 ? -10.977 18.078 -3.094 1 87.94 147 ASP B CA 1
ATOM 3762 C C . ASP B 1 147 ? -11.852 18 -1.845 1 87.94 147 ASP B C 1
ATOM 3764 O O . ASP B 1 147 ? -11.383 18.266 -0.735 1 87.94 147 ASP B O 1
ATOM 3768 N N . ARG B 1 148 ? -13.094 17.672 -2.035 1 87.75 148 ARG B N 1
ATOM 3769 C CA . ARG B 1 148 ? -14.008 17.5 -0.91 1 87.75 148 ARG B CA 1
ATOM 3770 C C . ARG B 1 148 ? -13.555 16.375 0.005 1 87.75 148 ARG B C 1
ATOM 3772 O O . ARG B 1 148 ? -13.586 16.5 1.23 1 87.75 148 ARG B O 1
ATOM 3779 N N . SER B 1 149 ? -13.133 15.289 -0.668 1 92.81 149 SER B N 1
ATOM 3780 C CA . SER B 1 149 ? -12.656 14.148 0.104 1 92.81 149 SER B CA 1
ATOM 3781 C C . SER B 1 149 ? -11.43 14.516 0.938 1 92.81 149 SER B C 1
ATOM 3783 O O . SER B 1 149 ? -11.266 14.031 2.057 1 92.81 149 SER B O 1
ATOM 3785 N N . PHE B 1 150 ? -10.656 15.367 0.384 1 91.62 150 PHE B N 1
ATOM 3786 C CA . PHE B 1 150 ? -9.5 15.82 1.141 1 91.62 150 PHE B CA 1
ATOM 3787 C C . PHE B 1 150 ? -9.93 16.578 2.395 1 91.62 150 PHE B C 1
ATOM 3789 O O . PHE B 1 150 ? -9.523 16.234 3.504 1 91.62 150 PHE B O 1
ATOM 3796 N N . ILE B 1 151 ? -10.719 17.516 2.289 1 85.56 151 ILE B N 1
ATOM 3797 C CA . ILE B 1 151 ? -11.164 18.359 3.387 1 85.56 151 ILE B CA 1
ATOM 3798 C C . ILE B 1 151 ? -11.867 17.516 4.445 1 85.56 151 ILE B C 1
ATOM 3800 O O . ILE B 1 151 ? -11.555 17.609 5.633 1 85.56 151 ILE B O 1
ATOM 3804 N N . MET B 1 152 ? -12.773 16.641 3.953 1 87.94 152 MET B N 1
ATOM 3805 C CA . MET B 1 152 ? -13.555 15.82 4.879 1 87.94 152 MET B CA 1
ATOM 3806 C C . MET B 1 152 ? -12.688 14.719 5.488 1 87.94 152 MET B C 1
ATOM 3808 O O . MET B 1 152 ? -12.961 14.258 6.598 1 87.94 152 MET B O 1
ATOM 3812 N N . GLY B 1 153 ? -11.719 14.297 4.688 1 92.88 153 GLY B N 1
ATOM 3813 C CA . GLY B 1 153 ? -10.758 13.352 5.246 1 92.88 153 GLY B CA 1
ATOM 3814 C C . GLY B 1 153 ? -9.992 13.906 6.43 1 92.88 153 GLY B C 1
ATOM 3815 O O . GLY B 1 153 ? -9.789 13.211 7.426 1 92.88 153 GLY B O 1
ATOM 3816 N N . MET B 1 154 ? -9.562 15.156 6.34 1 89.38 154 MET B N 1
ATOM 3817 C CA . MET B 1 154 ? -8.891 15.812 7.461 1 89.38 154 MET B CA 1
ATOM 3818 C C . MET B 1 154 ? -9.82 15.914 8.664 1 89.38 154 MET B C 1
ATOM 3820 O O . MET B 1 154 ? -9.383 15.758 9.805 1 89.38 154 MET B O 1
ATOM 3824 N N . ASN B 1 155 ? -11.062 16.141 8.367 1 87.38 155 ASN B N 1
ATOM 3825 C CA . ASN B 1 155 ? -12.055 16.172 9.438 1 87.38 155 ASN B CA 1
ATOM 3826 C C . ASN B 1 155 ? -12.164 14.812 10.125 1 87.38 155 ASN B C 1
ATOM 3828 O O . ASN B 1 155 ? -12.312 14.742 11.352 1 87.38 155 ASN B O 1
ATOM 3832 N N . SER B 1 156 ? -12.156 13.703 9.328 1 90.06 156 SER B N 1
ATOM 3833 C CA . SER B 1 156 ? -12.227 12.344 9.867 1 90.06 156 SER B CA 1
ATOM 3834 C C . SER B 1 156 ? -11.109 12.086 10.867 1 90.06 156 SER B C 1
ATOM 3836 O O . SER B 1 156 ? -11.305 11.352 11.844 1 90.06 156 SER B O 1
ATOM 3838 N N . LEU B 1 157 ? -9.969 12.688 10.648 1 89.06 157 LEU B N 1
ATOM 3839 C CA . LEU B 1 157 ? -8.828 12.539 11.555 1 89.06 157 LEU B CA 1
ATOM 3840 C C . LEU B 1 157 ? -8.953 13.484 12.742 1 89.06 157 LEU B C 1
ATOM 3842 O O . LEU B 1 157 ? -8.734 13.086 13.883 1 89.06 157 LEU B O 1
ATOM 3846 N N . ALA B 1 158 ? -9.352 14.695 12.492 1 89.56 158 ALA B N 1
ATOM 3847 C CA . ALA B 1 158 ? -9.383 15.742 13.508 1 89.56 158 ALA B CA 1
ATOM 3848 C C . ALA B 1 158 ? -10.383 15.406 14.617 1 89.56 158 ALA B C 1
ATOM 3850 O O . ALA B 1 158 ? -10.117 15.656 15.797 1 89.56 158 ALA B O 1
ATOM 3851 N N . VAL B 1 159 ? -11.484 14.797 14.266 1 86.81 159 VAL B N 1
ATOM 3852 C CA . VAL B 1 159 ? -12.516 14.5 15.258 1 86.81 159 VAL B CA 1
ATOM 3853 C C . VAL B 1 159 ? -12 13.469 16.25 1 86.81 159 VAL B C 1
ATOM 3855 O O . VAL B 1 159 ? -12.414 13.453 17.406 1 86.81 159 VAL B O 1
ATOM 3858 N N . ARG B 1 160 ? -11.055 12.719 15.797 1 86.56 160 ARG B N 1
ATOM 3859 C CA . ARG B 1 160 ? -10.516 11.672 16.656 1 86.56 160 ARG B CA 1
ATOM 3860 C C . ARG B 1 160 ? -9.352 12.195 17.5 1 86.56 160 ARG B C 1
ATOM 3862 O O . ARG B 1 160 ? -9.062 11.656 18.562 1 86.56 160 ARG B O 1
ATOM 3869 N N . THR B 1 161 ? -8.719 13.258 17.062 1 89 161 THR B N 1
ATOM 3870 C CA . THR B 1 161 ? -7.516 13.727 17.734 1 89 161 THR B CA 1
ATOM 3871 C C . THR B 1 161 ? -7.793 15 18.531 1 89 161 THR B C 1
ATOM 3873 O O . THR B 1 161 ? -6.984 15.406 19.359 1 89 161 THR B O 1
ATOM 3876 N N . ALA B 1 162 ? -8.938 15.617 18.359 1 91 162 ALA B N 1
ATOM 3877 C CA . ALA B 1 162 ? -9.227 16.938 18.938 1 91 162 ALA B CA 1
ATOM 3878 C C . ALA B 1 162 ? -9.188 16.891 20.453 1 91 162 ALA B C 1
ATOM 3880 O O . ALA B 1 162 ? -8.492 17.688 21.094 1 91 162 ALA B O 1
ATOM 3881 N N . ALA B 1 163 ? -9.844 15.906 21.016 1 90 163 ALA B N 1
ATOM 3882 C CA . ALA B 1 163 ? -9.945 15.859 22.484 1 90 163 ALA B CA 1
ATOM 3883 C C . ALA B 1 163 ? -8.578 15.625 23.125 1 90 163 ALA B C 1
ATOM 3885 O O . ALA B 1 163 ? -8.164 16.375 24 1 90 163 ALA B O 1
ATOM 3886 N N . PRO B 1 164 ? -7.895 14.617 22.625 1 92.81 164 PRO B N 1
ATOM 3887 C CA . PRO B 1 164 ? -6.555 14.453 23.188 1 92.81 164 PRO B CA 1
ATOM 3888 C C . PRO B 1 164 ? -5.66 15.664 22.938 1 92.81 164 PRO B C 1
ATOM 3890 O O . PRO B 1 164 ? -4.816 15.992 23.781 1 92.81 164 PRO B O 1
ATOM 3893 N N . MET B 1 165 ? -5.797 16.312 21.891 1 94.94 165 MET B N 1
ATOM 3894 C CA . MET B 1 165 ? -5.008 17.5 21.562 1 94.94 165 MET B CA 1
ATOM 3895 C C . MET B 1 165 ? -5.305 18.625 22.547 1 94.94 165 MET B C 1
ATOM 3897 O O . MET B 1 165 ? -4.383 19.281 23.047 1 94.94 165 MET B O 1
ATOM 3901 N N . ILE B 1 166 ? -6.555 18.891 22.859 1 94.19 166 ILE B N 1
ATOM 3902 C CA . ILE B 1 166 ? -6.957 19.938 23.781 1 94.19 166 ILE B CA 1
ATOM 3903 C C . ILE B 1 166 ? -6.387 19.672 25.172 1 94.19 166 ILE B C 1
ATOM 3905 O O . ILE B 1 166 ? -5.879 20.578 25.844 1 94.19 166 ILE B O 1
ATOM 3909 N N . ARG B 1 167 ? -6.492 18.391 25.516 1 94.06 167 ARG B N 1
ATOM 3910 C CA . ARG B 1 167 ? -5.938 18 26.812 1 94.06 167 ARG B CA 1
ATOM 3911 C C . ARG B 1 167 ? -4.441 18.281 26.875 1 94.06 167 ARG B C 1
ATOM 3913 O O . ARG B 1 167 ? -3.941 18.828 27.859 1 94.06 167 ARG B O 1
ATOM 3920 N N . ALA B 1 168 ? -3.762 17.906 25.828 1 96.38 168 ALA B N 1
ATOM 3921 C CA . ALA B 1 168 ? -2.316 18.094 25.781 1 96.38 168 ALA B CA 1
ATOM 3922 C C . ALA B 1 168 ? -1.962 19.578 25.812 1 96.38 168 ALA B C 1
ATOM 3924 O O . ALA B 1 168 ? -1.014 19.984 26.5 1 96.38 168 ALA B O 1
ATOM 3925 N N . LEU B 1 169 ? -2.674 20.391 25.156 1 97 169 LEU B N 1
ATOM 3926 C CA . LEU B 1 169 ? -2.438 21.828 25.109 1 97 169 LEU B CA 1
ATOM 3927 C C . LEU B 1 169 ? -2.691 22.469 26.469 1 97 169 LEU B C 1
ATOM 3929 O O . LEU B 1 169 ? -1.957 23.375 26.875 1 97 169 LEU B O 1
ATOM 3933 N N . HIS B 1 170 ? -3.754 22.047 27.062 1 93.81 170 HIS B N 1
ATOM 3934 C CA . HIS B 1 170 ? -4.07 22.547 28.406 1 93.81 170 HIS B CA 1
ATOM 3935 C C . HIS B 1 170 ? -2.961 22.203 29.391 1 93.81 170 HIS B C 1
ATOM 3937 O O . HIS B 1 170 ? -2.533 23.062 30.172 1 93.81 170 HIS B O 1
ATOM 3943 N N . GLU B 1 171 ? -2.602 20.969 29.328 1 95 171 GLU B N 1
ATOM 3944 C CA . GLU B 1 171 ? -1.553 20.5 30.234 1 95 171 GLU B CA 1
ATOM 3945 C C . GLU B 1 171 ? -0.246 21.25 30 1 95 171 GLU B C 1
ATOM 3947 O O . GLU B 1 171 ? 0.508 21.5 30.938 1 95 171 GLU B O 1
ATOM 3952 N N . ALA B 1 172 ? 0.027 21.594 28.781 1 96.06 172 ALA B N 1
ATOM 3953 C CA . ALA B 1 172 ? 1.251 22.297 28.406 1 96.06 172 ALA B CA 1
ATOM 3954 C C . ALA B 1 172 ? 1.149 23.797 28.734 1 96.06 172 ALA B C 1
ATOM 3956 O O . ALA B 1 172 ? 2.123 24.531 28.578 1 96.06 172 ALA B O 1
ATOM 3957 N N . GLY B 1 173 ? -0.022 24.219 29.094 1 94.75 173 GLY B N 1
ATOM 3958 C CA . GLY B 1 173 ? -0.223 25.609 29.484 1 94.75 173 GLY B CA 1
ATOM 3959 C C . GLY B 1 173 ? -0.464 26.531 28.297 1 94.75 173 GLY B C 1
ATOM 3960 O O . GLY B 1 173 ? -0.454 27.75 28.438 1 94.75 173 GLY B O 1
ATOM 3961 N N . VAL B 1 174 ? -0.643 25.906 27.125 1 95.62 174 VAL B N 1
ATOM 3962 C CA . VAL B 1 174 ? -0.828 26.688 25.906 1 95.62 174 VAL B CA 1
ATOM 3963 C C . VAL B 1 174 ? -2.17 27.406 25.938 1 95.62 174 VAL B C 1
ATOM 3965 O O . VAL B 1 174 ? -2.299 28.531 25.422 1 95.62 174 VAL B O 1
ATOM 3968 N N . LEU B 1 175 ? -3.154 26.828 26.609 1 94.69 175 LEU B N 1
ATOM 3969 C CA . LEU B 1 175 ? -4.508 27.359 26.625 1 94.69 175 LEU B CA 1
ATOM 3970 C C . LEU B 1 175 ? -4.77 28.172 27.891 1 94.69 175 LEU B C 1
ATOM 3972 O O . LEU B 1 175 ? -5.926 28.375 28.266 1 94.69 175 LEU B O 1
ATOM 3976 N N . HIS B 1 176 ? -3.729 28.5 28.547 1 92.06 176 HIS B N 1
ATOM 3977 C CA . HIS B 1 176 ? -3.865 29.391 29.688 1 92.06 176 HIS B CA 1
ATOM 3978 C C . HIS B 1 176 ? -3.711 30.844 29.297 1 92.06 176 HIS B C 1
ATOM 3980 O O . HIS B 1 176 ? -2.654 31.25 28.797 1 92.06 176 HIS B O 1
ATOM 3986 N N . PHE B 1 177 ? -4.809 31.516 29.484 1 89.94 177 PHE B N 1
ATOM 3987 C CA . PHE B 1 177 ? -4.828 32.906 29.094 1 89.94 177 PHE B CA 1
ATOM 3988 C C . PHE B 1 177 ? -5.012 33.812 30.312 1 89.94 177 PHE B C 1
ATOM 3990 O O . PHE B 1 177 ? -5.387 33.344 31.391 1 89.94 177 PHE B O 1
ATOM 3997 N N . GLY B 1 178 ? -4.531 35.031 30.203 1 81.12 178 GLY B N 1
ATOM 3998 C CA . GLY B 1 178 ? -4.699 35.969 31.297 1 81.12 178 GLY B CA 1
ATOM 3999 C C . GLY B 1 178 ? -6.156 36.25 31.625 1 81.12 178 GLY B C 1
ATOM 4000 O O . GLY B 1 178 ? -7.004 35.375 31.516 1 81.12 178 GLY B O 1
ATOM 4001 N N . GLU B 1 179 ? -6.34 37.469 32.062 1 80.06 179 GLU B N 1
ATOM 4002 C CA . GLU B 1 179 ? -7.672 37.906 32.469 1 80.06 179 GLU B CA 1
ATOM 4003 C C . GLU B 1 179 ? -8.57 38.188 31.266 1 80.06 179 GLU B C 1
ATOM 4005 O O . GLU B 1 179 ? -8.109 38.688 30.25 1 80.06 179 GLU B O 1
ATOM 4010 N N . GLY B 1 180 ? -9.836 37.656 31.281 1 83.5 180 GLY B N 1
ATOM 4011 C CA . GLY B 1 180 ? -10.828 37.969 30.266 1 83.5 180 GLY B CA 1
ATOM 4012 C C . GLY B 1 180 ? -11.008 36.844 29.25 1 83.5 180 GLY B C 1
ATOM 4013 O O . GLY B 1 180 ? -10.305 35.844 29.312 1 83.5 180 GLY B O 1
ATOM 4014 N N . PRO B 1 181 ? -11.953 37.062 28.391 1 90.44 181 PRO B N 1
ATOM 4015 C CA . PRO B 1 181 ? -12.242 36.062 27.375 1 90.44 181 PRO B CA 1
ATOM 4016 C C . PRO B 1 181 ? -11.156 35.969 26.297 1 90.44 181 PRO B C 1
ATOM 4018 O O . PRO B 1 181 ? -10.742 37 25.766 1 90.44 181 PRO B O 1
ATOM 4021 N N . ALA B 1 182 ? -10.68 34.812 26.094 1 95.75 182 ALA B N 1
ATOM 4022 C CA . ALA B 1 182 ? -9.641 34.594 25.094 1 95.75 182 ALA B CA 1
ATOM 4023 C C . ALA B 1 182 ? -10.227 34.656 23.688 1 95.75 182 ALA B C 1
ATOM 4025 O O . ALA B 1 182 ? -11.352 34.219 23.453 1 95.75 182 ALA B O 1
ATOM 4026 N N . ARG B 1 183 ? -9.477 35.219 22.734 1 98.19 183 ARG B N 1
ATOM 4027 C CA . ARG B 1 183 ? -9.805 35.25 21.312 1 98.19 183 ARG B CA 1
ATOM 4028 C C . ARG B 1 183 ? -8.828 34.375 20.531 1 98.19 183 ARG B C 1
ATOM 4030 O O . ARG B 1 183 ? -7.617 34.594 20.562 1 98.19 183 ARG B O 1
ATOM 4037 N N . ILE B 1 184 ? -9.375 33.438 19.812 1 98.31 184 ILE B N 1
ATOM 4038 C CA . ILE B 1 184 ? -8.555 32.469 19.125 1 98.31 184 ILE B CA 1
ATOM 4039 C C . ILE B 1 184 ? -8.711 32.625 17.609 1 98.31 184 ILE B C 1
ATOM 4041 O O . ILE B 1 184 ? -9.828 32.75 17.109 1 98.31 184 ILE B O 1
ATOM 4045 N N . LEU B 1 185 ? -7.586 32.688 16.922 1 98.75 185 LEU B N 1
ATOM 4046 C CA . LEU B 1 185 ? -7.57 32.656 15.469 1 98.75 185 LEU B CA 1
ATOM 4047 C C . LEU B 1 185 ? -7.172 31.281 14.953 1 98.75 185 LEU B C 1
ATOM 4049 O O . LEU B 1 185 ? -6.066 30.812 15.227 1 98.75 185 LEU B O 1
ATOM 4053 N N . ASP B 1 186 ? -8.078 30.656 14.258 1 98.44 186 ASP B N 1
ATOM 4054 C CA . ASP B 1 186 ? -7.812 29.391 13.602 1 98.44 186 ASP B CA 1
ATOM 4055 C C . ASP B 1 186 ? -7.465 29.594 12.125 1 98.44 186 ASP B C 1
ATOM 4057 O O . ASP B 1 186 ? -8.359 29.656 11.281 1 98.44 186 ASP B O 1
ATOM 4061 N N . VAL B 1 187 ? -6.152 29.641 11.852 1 97.88 187 VAL B N 1
ATOM 4062 C CA . VAL B 1 187 ? -5.656 29.891 10.5 1 97.88 187 VAL B CA 1
ATOM 4063 C C . VAL B 1 187 ? -5.766 28.609 9.68 1 97.88 187 VAL B C 1
ATOM 4065 O O . VAL B 1 187 ? -5.164 27.578 10.023 1 97.88 187 VAL B O 1
ATOM 4068 N N . GLY B 1 188 ? -6.496 28.688 8.594 1 95.5 188 GLY B N 1
ATOM 4069 C CA . GLY B 1 188 ? -6.754 27.469 7.836 1 95.5 188 GLY B CA 1
ATOM 4070 C C . GLY B 1 188 ? -7.609 26.469 8.594 1 95.5 188 GLY B C 1
ATOM 4071 O O . GLY B 1 188 ? -7.32 25.266 8.586 1 95.5 188 GLY B O 1
ATOM 4072 N N . GLY B 1 189 ? -8.617 26.891 9.211 1 94.62 189 GLY B N 1
ATOM 4073 C CA . GLY B 1 189 ? -9.359 26.094 10.172 1 94.62 189 GLY B CA 1
ATOM 4074 C C . GLY B 1 189 ? -10.336 25.141 9.516 1 94.62 189 GLY B C 1
ATOM 4075 O O . GLY B 1 189 ? -10.883 24.25 10.18 1 94.62 189 GLY B O 1
ATOM 4076 N N . ALA B 1 190 ? -10.523 25.281 8.25 1 91.56 190 ALA B N 1
ATOM 4077 C CA . ALA B 1 190 ? -11.383 24.406 7.461 1 91.56 190 ALA B CA 1
ATOM 4078 C C . ALA B 1 190 ? -12.75 24.25 8.125 1 91.56 190 ALA B C 1
ATOM 4080 O O . ALA B 1 190 ? -13.414 25.234 8.438 1 91.56 190 ALA B O 1
ATOM 4081 N N . SER B 1 191 ? -13.195 22.953 8.477 1 89.31 191 SER B N 1
ATOM 4082 C CA . SER B 1 191 ? -14.531 22.703 9 1 89.31 191 SER B CA 1
ATOM 4083 C C . SER B 1 191 ? -14.664 23.172 10.445 1 89.31 191 SER B C 1
ATOM 4085 O O . SER B 1 191 ? -15.773 23.25 10.977 1 89.31 191 SER B O 1
ATOM 4087 N N . GLY B 1 192 ? -13.57 23.469 11.102 1 94.5 192 GLY B N 1
ATOM 4088 C CA . GLY B 1 192 ? -13.625 24.078 12.422 1 94.5 192 GLY B CA 1
ATOM 4089 C C . GLY B 1 192 ? -13.609 23.062 13.547 1 94.5 192 GLY B C 1
ATOM 4090 O O . GLY B 1 192 ? -14.031 23.359 14.664 1 94.5 192 GLY B O 1
ATOM 4091 N N . THR B 1 193 ? -13.07 21.875 13.273 1 93.25 193 THR B N 1
ATOM 4092 C CA . THR B 1 193 ? -13.062 20.828 14.281 1 93.25 193 THR B CA 1
ATOM 4093 C C . THR B 1 193 ? -12.273 21.25 15.516 1 93.25 193 THR B C 1
ATOM 4095 O O . THR B 1 193 ? -12.742 21.094 16.641 1 93.25 193 THR B O 1
ATOM 4098 N N . TYR B 1 194 ? -11.125 21.828 15.359 1 95.5 194 TYR B N 1
ATOM 4099 C CA . TYR B 1 194 ? -10.32 22.266 16.5 1 95.5 194 TYR B CA 1
ATOM 4100 C C . TYR B 1 194 ? -10.93 23.484 17.156 1 95.5 194 TYR B C 1
ATOM 4102 O O . TYR B 1 194 ? -10.875 23.641 18.375 1 95.5 194 TYR B O 1
ATOM 4110 N N . THR B 1 195 ? -11.516 24.344 16.359 1 96.88 195 THR B N 1
ATOM 4111 C CA . THR B 1 195 ? -12.195 25.5 16.906 1 96.88 195 THR B CA 1
ATOM 4112 C C . THR B 1 195 ? -13.312 25.078 17.859 1 96.88 195 THR B C 1
ATOM 4114 O O . THR B 1 195 ? -13.445 25.625 18.953 1 96.88 195 THR B O 1
ATOM 4117 N N . GLN B 1 196 ? -14.078 24.125 17.375 1 96.06 196 GLN B N 1
ATOM 4118 C CA . GLN B 1 196 ? -15.141 23.609 18.234 1 96.06 196 GLN B CA 1
ATOM 4119 C C . GLN B 1 196 ? -14.578 23.078 19.547 1 96.06 196 GLN B C 1
ATOM 4121 O O . GLN B 1 196 ? -15.109 23.375 20.625 1 96.06 196 GLN B O 1
ATOM 4126 N N . ALA B 1 197 ? -13.547 22.312 19.469 1 95.31 197 ALA B N 1
ATOM 4127 C CA . ALA B 1 197 ? -12.93 21.719 20.656 1 95.31 197 ALA B CA 1
ATOM 4128 C C . ALA B 1 197 ? -12.391 22.797 21.594 1 95.31 197 ALA B C 1
ATOM 4130 O O . ALA B 1 197 ? -12.516 22.703 22.812 1 95.31 197 ALA B O 1
ATOM 4131 N N . PHE B 1 198 ? -11.766 23.859 21.062 1 96.38 198 PHE B N 1
ATOM 4132 C CA . PHE B 1 198 ? -11.266 24.984 21.859 1 96.38 198 PHE B CA 1
ATOM 4133 C C . PHE B 1 198 ? -12.398 25.656 22.625 1 96.38 198 PHE B C 1
ATOM 4135 O O . PHE B 1 198 ? -12.281 25.875 23.828 1 96.38 198 PHE B O 1
ATOM 4142 N N . LEU B 1 199 ? -13.469 25.891 21.922 1 95.94 199 LEU B N 1
ATOM 4143 C CA . LEU B 1 199 ? -14.57 26.641 22.516 1 95.94 199 LEU B CA 1
ATOM 4144 C C . LEU B 1 199 ? -15.312 25.812 23.547 1 95.94 199 LEU B C 1
ATOM 4146 O O . LEU B 1 199 ? -15.852 26.344 24.516 1 95.94 199 LEU B O 1
ATOM 4150 N N . GLU B 1 200 ? -15.328 24.516 23.328 1 94.5 200 GLU B N 1
ATOM 4151 C CA . GLU B 1 200 ? -15.914 23.625 24.328 1 94.5 200 GLU B CA 1
ATOM 4152 C C . GLU B 1 200 ? -15.062 23.594 25.594 1 94.5 200 GLU B C 1
ATOM 4154 O O . GLU B 1 200 ? -15.586 23.484 26.703 1 94.5 200 GLU B O 1
ATOM 4159 N N . CYS B 1 201 ? -13.797 23.719 25.469 1 93.25 201 CYS B N 1
ATOM 4160 C CA . CYS B 1 201 ? -12.859 23.672 26.578 1 93.25 201 CYS B CA 1
ATOM 4161 C C . CYS B 1 201 ? -12.797 25.016 27.297 1 93.25 201 CYS B C 1
ATOM 4163 O O . CYS B 1 201 ? -12.547 25.078 28.5 1 93.25 201 CYS B O 1
ATOM 4165 N N . LEU B 1 202 ? -13.016 26.109 26.562 1 94.62 202 LEU B N 1
ATOM 4166 C CA . LEU B 1 202 ? -12.922 27.484 27.062 1 94.62 202 LEU B CA 1
ATOM 4167 C C . LEU B 1 202 ? -14.273 28.188 26.969 1 94.62 202 LEU B C 1
ATOM 4169 O O . LEU B 1 202 ? -14.539 28.906 26 1 94.62 202 LEU B O 1
ATOM 4173 N N . PRO B 1 203 ? -15.016 28.172 28 1 93.38 203 PRO B N 1
ATOM 4174 C CA . PRO B 1 203 ? -16.422 28.562 27.953 1 93.38 203 PRO B CA 1
ATOM 4175 C C . PRO B 1 203 ? -16.625 30.031 27.594 1 93.38 203 PRO B C 1
ATOM 4177 O O . PRO B 1 203 ? -17.672 30.406 27.062 1 93.38 203 PRO B O 1
ATOM 4180 N N . THR B 1 204 ? -15.68 30.844 27.766 1 94.69 204 THR B N 1
ATOM 4181 C CA . THR B 1 204 ? -15.883 32.25 27.516 1 94.69 204 THR B CA 1
ATOM 4182 C C . THR B 1 204 ? -15.117 32.719 26.281 1 94.69 204 THR B C 1
ATOM 4184 O O . THR B 1 204 ? -15.203 33.875 25.891 1 94.69 204 THR B O 1
ATOM 4187 N N . ALA B 1 205 ? -14.398 31.844 25.625 1 97 205 ALA B N 1
ATOM 4188 C CA . ALA B 1 205 ? -13.555 32.219 24.484 1 97 205 ALA B CA 1
ATOM 4189 C C . ALA B 1 205 ? -14.391 32.406 23.219 1 97 205 ALA B C 1
ATOM 4191 O O . ALA B 1 205 ? -15.508 31.875 23.125 1 97 205 ALA B O 1
ATOM 4192 N N . THR B 1 206 ? -13.891 33.219 22.328 1 98.19 206 THR B N 1
ATOM 4193 C CA . THR B 1 206 ? -14.414 33.344 20.984 1 98.19 206 THR B CA 1
ATOM 4194 C C . THR B 1 206 ? -13.344 33.031 19.953 1 98.19 206 THR B C 1
ATOM 4196 O O . THR B 1 206 ? -12.156 32.969 20.281 1 98.19 206 THR B O 1
ATOM 4199 N N . ALA B 1 207 ? -13.789 32.719 18.734 1 98.56 207 ALA B N 1
ATOM 4200 C CA . ALA B 1 207 ? -12.812 32.312 17.734 1 98.56 207 ALA B CA 1
ATOM 4201 C C . ALA B 1 207 ? -13.18 32.875 16.359 1 98.56 207 ALA B C 1
ATOM 4203 O O . ALA B 1 207 ? -14.344 33.219 16.109 1 98.56 207 ALA B O 1
ATOM 4204 N N . VAL B 1 208 ? -12.211 33.062 15.555 1 98.69 208 VAL B N 1
ATOM 4205 C CA . VAL B 1 208 ? -12.367 33.312 14.133 1 98.69 208 VAL B CA 1
ATOM 4206 C C . VAL B 1 208 ? -11.719 32.188 13.328 1 98.69 208 VAL B C 1
ATOM 4208 O O . VAL B 1 208 ? -10.57 31.828 13.578 1 98.69 208 VAL B O 1
ATOM 4211 N N . ILE B 1 209 ? -12.508 31.609 12.453 1 98.56 209 ILE B N 1
ATOM 4212 C CA . ILE B 1 209 ? -11.961 30.656 11.477 1 98.56 209 ILE B CA 1
ATOM 4213 C C . ILE B 1 209 ? -11.633 31.391 10.18 1 98.56 209 ILE B C 1
ATOM 4215 O O . ILE B 1 209 ? -12.508 32 9.57 1 98.56 209 ILE B O 1
ATOM 4219 N N . PHE B 1 210 ? -10.359 31.375 9.805 1 98.25 210 PHE B N 1
ATOM 4220 C CA . PHE B 1 210 ? -9.898 32 8.562 1 98.25 210 PHE B CA 1
ATOM 4221 C C . PHE B 1 210 ? -9.453 30.938 7.566 1 98.25 210 PHE B C 1
ATOM 4223 O O . PHE B 1 210 ? -8.492 30.203 7.82 1 98.25 210 PHE B O 1
ATOM 4230 N N . ASP B 1 211 ? -10.133 30.781 6.449 1 95.88 211 ASP B N 1
ATOM 4231 C CA . ASP B 1 211 ? -9.805 29.812 5.418 1 95.88 211 ASP B CA 1
ATOM 4232 C C . ASP B 1 211 ? -10.383 30.219 4.066 1 95.88 211 ASP B C 1
ATOM 4234 O O . ASP B 1 211 ? -11.031 31.266 3.955 1 95.88 211 ASP B O 1
ATOM 4238 N N . ARG B 1 212 ? -10.062 29.453 3.061 1 92.62 212 ARG B N 1
ATOM 4239 C CA . ARG B 1 212 ? -10.672 29.656 1.751 1 92.62 212 ARG B CA 1
ATOM 4240 C C . ARG B 1 212 ? -12.18 29.422 1.81 1 92.62 212 ARG B C 1
ATOM 4242 O O . ARG B 1 212 ? -12.68 28.781 2.736 1 92.62 212 ARG B O 1
ATOM 4249 N N . PRO B 1 213 ? -12.93 29.844 0.783 1 91.75 213 PRO B N 1
ATOM 4250 C CA . PRO B 1 213 ? -14.391 29.797 0.797 1 91.75 213 PRO B CA 1
ATOM 4251 C C . PRO B 1 213 ? -14.938 28.391 1.028 1 91.75 213 PRO B C 1
ATOM 4253 O O . PRO B 1 213 ? -15.898 28.219 1.775 1 91.75 213 PRO B O 1
ATOM 4256 N N . VAL B 1 214 ? -14.32 27.438 0.502 1 85.69 214 VAL B N 1
ATOM 4257 C CA . VAL B 1 214 ? -14.805 26.078 0.63 1 85.69 214 VAL B CA 1
ATOM 4258 C C . VAL B 1 214 ? -14.719 25.625 2.088 1 85.69 214 VAL B C 1
ATOM 4260 O O . VAL B 1 214 ? -15.617 24.953 2.59 1 85.69 214 VAL B O 1
ATOM 4263 N N . GLY B 1 215 ? -13.648 25.969 2.717 1 89.44 215 GLY B N 1
ATOM 4264 C CA . GLY B 1 215 ? -13.516 25.656 4.133 1 89.44 215 GLY B CA 1
ATOM 4265 C C . GLY B 1 215 ? -14.516 26.391 5 1 89.44 215 GLY B C 1
ATOM 4266 O O . GLY B 1 215 ? -15.109 25.812 5.906 1 89.44 215 GLY B O 1
ATOM 4267 N N . ILE B 1 216 ? -14.766 27.625 4.648 1 94.31 216 ILE B N 1
ATOM 4268 C CA . ILE B 1 216 ? -15.672 28.469 5.426 1 94.31 216 ILE B CA 1
ATOM 4269 C C . ILE B 1 216 ? -17.094 27.953 5.301 1 94.31 216 ILE B C 1
ATOM 4271 O O . ILE B 1 216 ? -17.859 27.969 6.27 1 94.31 216 ILE B O 1
ATOM 4275 N N . GLU B 1 217 ? -17.438 27.5 4.133 1 91.88 217 GLU B N 1
ATOM 4276 C CA . GLU B 1 217 ? -18.766 26.922 3.943 1 91.88 217 GLU B CA 1
ATOM 4277 C C . GLU B 1 217 ? -18.969 25.703 4.844 1 91.88 217 GLU B C 1
ATOM 4279 O O . GLU B 1 217 ? -20.016 25.578 5.48 1 91.88 217 GLU B O 1
ATOM 4284 N N . ALA B 1 218 ? -18.016 24.906 4.887 1 87.81 218 ALA B N 1
ATOM 4285 C CA . ALA B 1 218 ? -18.094 23.719 5.738 1 87.81 218 ALA B CA 1
ATOM 4286 C C . ALA B 1 218 ? -18.172 24.109 7.211 1 87.81 218 ALA B C 1
ATOM 4288 O O . ALA B 1 218 ? -18.922 23.484 7.98 1 87.81 218 ALA B O 1
ATOM 4289 N N . ALA B 1 219 ? -17.469 25.109 7.609 1 94.25 219 ALA B N 1
ATOM 4290 C CA . ALA B 1 219 ? -17.469 25.562 9 1 94.25 219 ALA B CA 1
ATOM 4291 C C . ALA B 1 219 ? -18.828 26.141 9.383 1 94.25 219 ALA B C 1
ATOM 4293 O O . ALA B 1 219 ? -19.344 25.859 10.469 1 94.25 219 ALA B O 1
ATOM 4294 N N . ARG B 1 220 ? -19.328 26.938 8.508 1 96.12 220 ARG B N 1
ATOM 4295 C CA . ARG B 1 220 ? -20.641 27.516 8.773 1 96.12 220 ARG B CA 1
ATOM 4296 C C . ARG B 1 220 ? -21.688 26.438 9 1 96.12 220 ARG B C 1
ATOM 4298 O O . ARG B 1 220 ? -22.516 26.547 9.898 1 96.12 220 ARG B O 1
ATOM 4305 N N . GLN B 1 221 ? -21.625 25.469 8.195 1 91.38 221 GLN B N 1
ATOM 4306 C CA . GLN B 1 221 ? -22.562 24.359 8.328 1 91.38 221 GLN B CA 1
ATOM 4307 C C . GLN B 1 221 ? -22.375 23.641 9.672 1 91.38 221 GLN B C 1
ATOM 4309 O O . GLN B 1 221 ? -23.359 23.266 10.312 1 91.38 221 GLN B O 1
ATOM 4314 N N . ARG B 1 222 ? -21.219 23.484 10.125 1 90.88 222 ARG B N 1
ATOM 4315 C CA . ARG B 1 222 ? -20.922 22.781 11.367 1 90.88 222 ARG B CA 1
ATOM 4316 C C . ARG B 1 222 ? -21.484 23.531 12.57 1 90.88 222 ARG B C 1
ATOM 4318 O O . ARG B 1 222 ? -22 22.922 13.5 1 90.88 222 ARG B O 1
ATOM 4325 N N . PHE B 1 223 ? -21.453 24.812 12.57 1 96.44 223 PHE B N 1
ATOM 4326 C CA . PHE B 1 223 ? -21.75 25.578 13.773 1 96.44 223 PHE B CA 1
ATOM 4327 C C . PHE B 1 223 ? -23.188 26.094 13.742 1 96.44 223 PHE B C 1
ATOM 4329 O O . PHE B 1 223 ? -23.719 26.516 14.766 1 96.44 223 PHE B O 1
ATOM 4336 N N . ALA B 1 224 ? -23.766 25.969 12.547 1 96.38 224 ALA B N 1
ATOM 4337 C CA . ALA B 1 224 ? -25.125 26.484 12.406 1 96.38 224 ALA B CA 1
ATOM 4338 C C . ALA B 1 224 ? -26.078 25.781 13.375 1 96.38 224 ALA B C 1
ATOM 4340 O O . ALA B 1 224 ? -26.156 24.547 13.391 1 96.38 224 ALA B O 1
ATOM 4341 N N . GLY B 1 225 ? -26.703 26.531 14.188 1 95.94 225 GLY B N 1
ATOM 4342 C CA . GLY B 1 225 ? -27.719 26 15.078 1 95.94 225 GLY B CA 1
ATOM 4343 C C . GLY B 1 225 ? -27.141 25.406 16.359 1 95.94 225 GLY B C 1
ATOM 4344 O O . GLY B 1 225 ? -27.875 24.891 17.188 1 95.94 225 GLY B O 1
ATOM 4345 N N . THR B 1 226 ? -25.891 25.453 16.531 1 95.94 226 THR B N 1
ATOM 4346 C CA . THR B 1 226 ? -25.266 24.953 17.75 1 95.94 226 THR B CA 1
ATOM 4347 C C . THR B 1 226 ? -25.141 26.062 18.797 1 95.94 226 THR B C 1
ATOM 4349 O O . THR B 1 226 ? -25.234 27.234 18.469 1 95.94 226 THR B O 1
ATOM 4352 N N . PRO B 1 227 ? -24.875 25.672 20 1 95.62 227 PRO B N 1
ATOM 4353 C CA . PRO B 1 227 ? -24.672 26.672 21.047 1 95.62 227 PRO B CA 1
ATOM 4354 C C . PRO B 1 227 ? -23.422 27.516 20.828 1 95.62 227 PRO B C 1
ATOM 4356 O O . PRO B 1 227 ? -23.266 28.562 21.469 1 95.62 227 PRO B O 1
ATOM 4359 N N . LEU B 1 228 ? -22.578 27.125 19.922 1 97.25 228 LEU B N 1
ATOM 4360 C CA . LEU B 1 228 ? -21.297 27.812 19.719 1 97.25 228 LEU B CA 1
ATOM 4361 C C . LEU B 1 228 ? -21.391 28.828 18.578 1 97.25 228 LEU B C 1
ATOM 4363 O O . LEU B 1 228 ? -20.469 29.609 18.375 1 97.25 228 LEU B O 1
ATOM 4367 N N . GLU B 1 229 ? -22.469 28.828 17.859 1 97.06 229 GLU B N 1
ATOM 4368 C CA . GLU B 1 229 ? -22.625 29.641 16.656 1 97.06 229 GLU B CA 1
ATOM 4369 C C . GLU B 1 229 ? -22.328 31.109 16.953 1 97.06 229 GLU B C 1
ATOM 4371 O O . GLU B 1 229 ? -21.703 31.797 16.125 1 97.06 229 GLU B O 1
ATOM 4376 N N . GLY B 1 230 ? -22.719 31.547 18.094 1 96.94 230 GLY B N 1
ATOM 4377 C CA . GLY B 1 230 ? -22.547 32.938 18.438 1 96.94 230 GLY B CA 1
ATOM 4378 C C . GLY B 1 230 ? -21.141 33.281 18.891 1 96.94 230 GLY B C 1
ATOM 4379 O O . GLY B 1 230 ? -20.781 34.438 19.047 1 96.94 230 GLY B O 1
ATOM 4380 N N . ARG B 1 231 ? -20.312 32.312 19.016 1 98 231 ARG B N 1
ATOM 4381 C CA . ARG B 1 231 ? -18.969 32.531 19.547 1 98 231 ARG B CA 1
ATOM 4382 C C . ARG B 1 231 ? -17.922 32.344 18.453 1 98 231 ARG B C 1
ATOM 4384 O O . ARG B 1 231 ? -16.719 32.406 18.719 1 98 231 ARG B O 1
ATOM 4391 N N . VAL B 1 232 ? -18.359 32.062 17.188 1 98.5 232 VAL B N 1
ATOM 4392 C CA . VAL B 1 232 ? -17.422 31.844 16.094 1 98.5 232 VAL B CA 1
ATOM 4393 C C . VAL B 1 232 ? -17.719 32.781 14.945 1 98.5 232 VAL B C 1
ATOM 4395 O O . VAL B 1 232 ? -18.875 32.938 14.531 1 98.5 232 VAL B O 1
ATOM 4398 N N . ASP B 1 233 ? -16.75 33.438 14.508 1 98.31 233 ASP B N 1
ATOM 4399 C CA . ASP B 1 233 ? -16.828 34.219 13.266 1 98.31 233 ASP B CA 1
ATOM 4400 C C . ASP B 1 233 ? -16.094 33.5 12.133 1 98.31 233 ASP B C 1
ATOM 4402 O O . ASP B 1 233 ? -15.148 32.75 12.375 1 98.31 233 ASP B O 1
ATOM 4406 N N . PHE B 1 234 ? -16.562 33.75 10.938 1 98.06 234 PHE B N 1
ATOM 4407 C CA . PHE B 1 234 ? -16.031 33.094 9.742 1 98.06 234 PHE B CA 1
ATOM 4408 C C . PHE B 1 234 ? -15.508 34.156 8.758 1 98.06 234 PHE B C 1
ATOM 4410 O O . PHE B 1 234 ? -16.234 35.062 8.352 1 98.06 234 PHE B O 1
ATOM 4417 N N . GLN B 1 235 ? -14.32 34.031 8.406 1 97.69 235 GLN B N 1
ATOM 4418 C CA . GLN B 1 235 ? -13.734 34.969 7.453 1 97.69 235 GLN B CA 1
ATOM 4419 C C . GLN B 1 235 ? -13.062 34.219 6.301 1 97.69 235 GLN B C 1
ATOM 4421 O O . GLN B 1 235 ? -12.141 33.438 6.512 1 97.69 235 GLN B O 1
ATOM 4426 N N . ALA B 1 236 ? -13.484 34.469 5.039 1 96.81 236 ALA B N 1
ATOM 4427 C CA . ALA B 1 236 ? -12.922 33.844 3.842 1 96.81 236 ALA B CA 1
ATOM 4428 C C . ALA B 1 236 ? -11.711 34.625 3.34 1 96.81 236 ALA B C 1
ATOM 4430 O O . ALA B 1 236 ? -11.711 35.875 3.34 1 96.81 236 ALA B O 1
ATOM 4431 N N . GLY B 1 237 ? -10.609 33.906 3.082 1 94.94 237 GLY B N 1
ATOM 4432 C CA . GLY B 1 237 ? -9.398 34.5 2.525 1 94.94 237 GLY B CA 1
ATOM 4433 C C . GLY B 1 237 ? -8.281 33.5 2.342 1 94.94 237 GLY B C 1
ATOM 4434 O O . GLY B 1 237 ? -8.43 32.312 2.68 1 94.94 237 GLY B O 1
ATOM 4435 N N . ASP B 1 238 ? -7.281 33.938 1.71 1 92.88 238 ASP B N 1
ATOM 4436 C CA . ASP B 1 238 ? -6.047 33.188 1.547 1 92.88 238 ASP B CA 1
ATOM 4437 C C . ASP B 1 238 ? -4.973 33.688 2.521 1 92.88 238 ASP B C 1
ATOM 4439 O O . ASP B 1 238 ? -4.414 34.75 2.35 1 92.88 238 ASP B O 1
ATOM 4443 N N . PHE B 1 239 ? -4.586 32.812 3.475 1 90.19 239 PHE B N 1
ATOM 4444 C CA . PHE B 1 239 ? -3.715 33.25 4.559 1 90.19 239 PHE B CA 1
ATOM 4445 C C . PHE B 1 239 ? -2.299 33.5 4.055 1 90.19 239 PHE B C 1
ATOM 4447 O O . PHE B 1 239 ? -1.45 34 4.789 1 90.19 239 PHE B O 1
ATOM 4454 N N . TYR B 1 240 ? -1.981 33.25 2.836 1 85.62 240 TYR B N 1
ATOM 4455 C CA . TYR B 1 240 ? -0.67 33.562 2.279 1 85.62 240 TYR B CA 1
ATOM 4456 C C . TYR B 1 240 ? -0.666 34.938 1.648 1 85.62 240 TYR B C 1
ATOM 4458 O O . TYR B 1 240 ? 0.385 35.594 1.54 1 85.62 240 TYR B O 1
ATOM 4466 N N . SER B 1 241 ? -1.817 35.406 1.216 1 88.75 241 SER B N 1
ATOM 4467 C CA . SER B 1 241 ? -1.835 36.656 0.444 1 88.75 241 SER B CA 1
ATOM 4468 C C . SER B 1 241 ? -2.693 37.719 1.121 1 88.75 241 SER B C 1
ATOM 4470 O O . SER B 1 241 ? -2.475 38.906 0.929 1 88.75 241 SER B O 1
ATOM 4472 N N . ASP B 1 242 ? -3.646 37.219 1.881 1 92.44 242 ASP B N 1
ATOM 4473 C CA . ASP B 1 242 ? -4.559 38.156 2.523 1 92.44 242 ASP B CA 1
ATOM 4474 C C . ASP B 1 242 ? -4.137 38.438 3.963 1 92.44 242 ASP B C 1
ATOM 4476 O O . ASP B 1 242 ? -3.527 37.594 4.613 1 92.44 242 ASP B O 1
ATOM 4480 N N . ALA B 1 243 ? -4.508 39.656 4.406 1 93.19 243 ALA B N 1
ATOM 4481 C CA . ALA B 1 243 ? -4.242 40 5.797 1 93.19 243 ALA B CA 1
ATOM 4482 C C . ALA B 1 243 ? -5.141 39.219 6.75 1 93.19 243 ALA B C 1
ATOM 4484 O O . ALA B 1 243 ? -6.328 39.031 6.477 1 93.19 243 ALA B O 1
ATOM 4485 N N . LEU B 1 244 ? -4.5 38.781 7.789 1 97.44 244 LEU B N 1
ATOM 4486 C CA . LEU B 1 244 ? -5.273 38.156 8.852 1 97.44 244 LEU B CA 1
ATOM 4487 C C . LEU B 1 244 ? -5.883 39.188 9.781 1 97.44 244 LEU B C 1
ATOM 4489 O O . LEU B 1 244 ? -5.32 40.281 9.953 1 97.44 244 LEU B O 1
ATOM 4493 N N . PRO B 1 245 ? -7.082 38.875 10.32 1 97.25 245 PRO B N 1
ATOM 4494 C CA . PRO B 1 245 ? -7.59 39.781 11.352 1 97.25 245 PRO B CA 1
ATOM 4495 C C . PRO B 1 245 ? -6.676 39.844 12.578 1 97.25 245 PRO B C 1
ATOM 4497 O O . PRO B 1 245 ? -5.832 38.969 12.773 1 97.25 245 PRO B O 1
ATOM 4500 N N . SER B 1 246 ? -6.875 40.938 13.391 1 97.5 246 SER B N 1
ATOM 4501 C CA . SER B 1 246 ? -5.953 41.156 14.5 1 97.5 246 SER B CA 1
ATOM 4502 C C . SER B 1 246 ? -6.668 41.062 15.844 1 97.5 246 SER B C 1
ATOM 4504 O O . SER B 1 246 ? -7.895 40.969 15.898 1 97.5 246 SER B O 1
ATOM 4506 N N . GLY B 1 247 ? -5.871 40.938 16.875 1 97.12 247 GLY B N 1
ATOM 4507 C CA . GLY B 1 247 ? -6.41 41.031 18.219 1 97.12 247 GLY B CA 1
ATOM 4508 C C . GLY B 1 247 ? -6.617 39.688 18.875 1 97.12 247 GLY B C 1
ATOM 4509 O O . GLY B 1 247 ? -7.543 39.531 19.672 1 97.12 247 GLY B O 1
ATOM 4510 N N . PHE B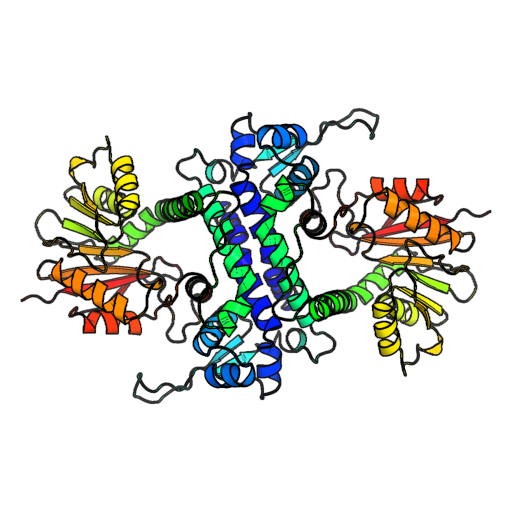 1 248 ? -5.781 38.781 18.594 1 98.12 248 PHE B N 1
ATOM 4511 C CA . PHE B 1 248 ? -6.008 37.438 19.094 1 98.12 248 PHE B CA 1
ATOM 4512 C C . PHE B 1 248 ? -4.988 37.062 20.172 1 98.12 248 PHE B C 1
ATOM 4514 O O . PHE B 1 248 ? -3.869 37.594 20.156 1 98.12 248 PHE B O 1
ATOM 4521 N N . ASP B 1 249 ? -5.391 36.219 21.078 1 97.88 249 ASP B N 1
ATOM 4522 C CA . ASP B 1 249 ? -4.516 35.719 22.125 1 97.88 249 ASP B CA 1
ATOM 4523 C C . ASP B 1 249 ? -3.758 34.469 21.656 1 97.88 249 ASP B C 1
ATOM 4525 O O . ASP B 1 249 ? -2.682 34.156 22.172 1 97.88 249 ASP B O 1
ATOM 4529 N N . LEU B 1 250 ? -4.344 33.812 20.734 1 98.31 250 LEU B N 1
ATOM 4530 C CA . LEU B 1 250 ? -3.771 32.594 20.203 1 98.31 250 LEU B CA 1
ATOM 4531 C C . LEU B 1 250 ? -4.023 32.469 18.688 1 98.31 250 LEU B C 1
ATOM 4533 O O . LEU B 1 250 ? -5.148 32.688 18.234 1 98.31 250 LEU B O 1
ATOM 4537 N N . ALA B 1 251 ? -3.006 32.25 17.953 1 98.69 251 ALA B N 1
ATOM 4538 C CA . ALA B 1 251 ? -3.104 31.844 16.547 1 98.69 251 ALA B CA 1
ATOM 4539 C C . ALA B 1 251 ? -2.777 30.359 16.391 1 98.69 251 ALA B C 1
ATOM 4541 O O . ALA B 1 251 ? -1.668 29.922 16.703 1 98.69 251 ALA B O 1
ATOM 4542 N N . TRP B 1 252 ? -3.732 29.578 15.898 1 98.38 252 TRP B N 1
ATOM 4543 C CA . TRP B 1 252 ? -3.609 28.141 15.711 1 98.38 252 TRP B CA 1
ATOM 4544 C C . TRP B 1 252 ? -3.328 27.812 14.25 1 98.38 252 TRP B C 1
ATOM 4546 O O . TRP B 1 252 ? -4.109 28.156 13.359 1 98.38 252 TRP B O 1
ATOM 4556 N N . ILE B 1 253 ? -2.193 27.25 13.961 1 97.94 253 ILE B N 1
ATOM 4557 C CA . ILE B 1 253 ? -1.785 26.812 12.633 1 97.94 253 ILE B CA 1
ATOM 4558 C C . ILE B 1 253 ? -1.6 25.297 12.633 1 97.94 253 ILE B C 1
ATOM 4560 O O . ILE B 1 253 ? -0.572 24.781 13.094 1 97.94 253 ILE B O 1
ATOM 4564 N N . SER B 1 254 ? -2.598 24.625 12.102 1 96.62 254 SER B N 1
ATOM 4565 C CA . SER B 1 254 ? -2.619 23.172 12.227 1 96.62 254 SER B CA 1
ATOM 4566 C C . SER B 1 254 ? -2.521 22.5 10.859 1 96.62 254 SER B C 1
ATOM 4568 O O . SER B 1 254 ? -3.4 22.672 10.008 1 96.62 254 SER B O 1
ATOM 4570 N N . ALA B 1 255 ? -1.398 21.719 10.672 1 95.38 255 ALA B N 1
ATOM 4571 C CA . ALA B 1 255 ? -1.22 20.875 9.484 1 95.38 255 ALA B CA 1
ATOM 4572 C C . ALA B 1 255 ? -1.214 21.719 8.219 1 95.38 255 ALA B C 1
ATOM 4574 O O . ALA B 1 255 ? -1.939 21.422 7.262 1 95.38 255 ALA B O 1
ATOM 4575 N N . ILE B 1 256 ? -0.346 22.75 8.195 1 95.56 256 ILE B N 1
ATOM 4576 C CA . ILE B 1 256 ? -0.314 23.688 7.074 1 95.56 256 ILE B CA 1
ATOM 4577 C C . ILE B 1 256 ? 1.11 23.797 6.535 1 95.56 256 ILE B C 1
ATOM 4579 O O . ILE B 1 256 ? 1.327 23.766 5.324 1 95.56 256 ILE B O 1
ATOM 4583 N N . ILE B 1 257 ? 2.096 23.906 7.414 1 96.19 257 ILE B N 1
ATOM 4584 C CA . ILE B 1 257 ? 3.416 24.375 7.02 1 96.19 257 ILE B CA 1
ATOM 4585 C C . ILE B 1 257 ? 4.094 23.344 6.133 1 96.19 257 ILE B C 1
ATOM 4587 O O . ILE B 1 257 ? 4.938 23.672 5.301 1 96.19 257 ILE B O 1
ATOM 4591 N N . HIS B 1 258 ? 3.678 22.109 6.227 1 97.31 258 HIS B N 1
ATOM 4592 C CA . HIS B 1 258 ? 4.312 21.047 5.453 1 97.31 258 HIS B CA 1
ATOM 4593 C C . HIS B 1 258 ? 3.984 21.188 3.969 1 97.31 258 HIS B C 1
ATOM 4595 O O . HIS B 1 258 ? 4.625 20.547 3.127 1 97.31 258 HIS B O 1
ATOM 4601 N N . GLN B 1 259 ? 3.053 21.969 3.594 1 94.94 259 GLN B N 1
ATOM 4602 C CA . GLN B 1 259 ? 2.643 22.109 2.201 1 94.94 259 GLN B CA 1
ATOM 4603 C C . GLN B 1 259 ? 3.584 23.047 1.441 1 94.94 259 GLN B C 1
ATOM 4605 O O . GLN B 1 259 ? 3.557 23.094 0.21 1 94.94 259 GLN B O 1
ATOM 4610 N N . HIS B 1 260 ? 4.453 23.766 2.23 1 92.5 260 HIS B N 1
ATOM 4611 C CA . HIS B 1 260 ? 5.234 24.828 1.605 1 92.5 260 HIS B CA 1
ATOM 4612 C C . HIS B 1 260 ? 6.68 24.797 2.084 1 92.5 260 HIS B C 1
ATOM 4614 O O . HIS B 1 260 ? 7.016 24.078 3.025 1 92.5 260 HIS B O 1
ATOM 4620 N N . GLY B 1 261 ? 7.457 25.625 1.373 1 94.25 261 GLY B N 1
ATOM 4621 C CA . GLY B 1 261 ? 8.844 25.797 1.777 1 94.25 261 GLY B CA 1
ATOM 4622 C C . GLY B 1 261 ? 9.016 26.781 2.92 1 94.25 261 GLY B C 1
ATOM 4623 O O . GLY B 1 261 ? 8.031 27.297 3.451 1 94.25 261 GLY B O 1
ATOM 4624 N N . ARG B 1 262 ? 10.211 27.016 3.307 1 95.56 262 ARG B N 1
ATOM 4625 C CA . ARG B 1 262 ? 10.523 27.812 4.492 1 95.56 262 ARG B CA 1
ATOM 4626 C C . ARG B 1 262 ? 10.117 29.266 4.293 1 95.56 262 ARG B C 1
ATOM 4628 O O . ARG B 1 262 ? 9.641 29.922 5.227 1 95.56 262 ARG B O 1
ATOM 4635 N N . GLU B 1 263 ? 10.281 29.75 3.074 1 94.56 263 GLU B N 1
ATOM 4636 C CA . GLU B 1 263 ? 9.953 31.156 2.822 1 94.56 263 GLU B CA 1
ATOM 4637 C C . GLU B 1 263 ? 8.453 31.406 2.986 1 94.56 263 GLU B C 1
ATOM 4639 O O . GLU B 1 263 ? 8.055 32.406 3.584 1 94.56 263 GLU B O 1
ATOM 4644 N N . GLN B 1 264 ? 7.719 30.516 2.463 1 93.75 264 GLN B N 1
ATOM 4645 C CA . GLN B 1 264 ? 6.27 30.641 2.596 1 93.75 264 GLN B CA 1
ATOM 4646 C C . GLN B 1 264 ? 5.836 30.484 4.047 1 93.75 264 GLN B C 1
ATOM 4648 O O . GLN B 1 264 ? 4.918 31.172 4.508 1 93.75 264 GLN B O 1
ATOM 4653 N N . SER B 1 265 ? 6.457 29.578 4.738 1 95.19 265 SER B N 1
ATOM 4654 C CA . SER B 1 265 ? 6.152 29.391 6.152 1 95.19 265 SER B CA 1
ATOM 4655 C C . SER B 1 265 ? 6.492 30.641 6.961 1 95.19 265 SER B C 1
ATOM 4657 O O . SER B 1 265 ? 5.723 31.047 7.828 1 95.19 265 SER B O 1
ATOM 4659 N N . ARG B 1 266 ? 7.605 31.25 6.688 1 96.19 266 ARG B N 1
ATOM 4660 C CA . ARG B 1 266 ? 8 32.469 7.359 1 96.19 266 ARG B CA 1
ATOM 4661 C C . ARG B 1 266 ? 6.992 33.594 7.109 1 96.19 266 ARG B C 1
ATOM 4663 O O . ARG B 1 266 ? 6.664 34.375 8.016 1 96.19 266 ARG B O 1
ATOM 4670 N N . ALA B 1 267 ? 6.527 33.656 5.891 1 95.38 267 ALA B N 1
ATOM 4671 C CA . ALA B 1 267 ? 5.512 34.656 5.566 1 95.38 267 ALA B CA 1
ATOM 4672 C C . ALA B 1 267 ? 4.242 34.406 6.387 1 95.38 267 ALA B C 1
ATOM 4674 O O . ALA B 1 267 ? 3.643 35.375 6.887 1 95.38 267 ALA B O 1
ATOM 4675 N N . LEU B 1 268 ? 3.811 33.188 6.461 1 96.62 268 LEU B N 1
ATOM 4676 C CA . LEU B 1 268 ? 2.645 32.844 7.266 1 96.62 268 LEU B CA 1
ATOM 4677 C C . LEU B 1 268 ? 2.863 33.219 8.727 1 96.62 268 LEU B C 1
ATOM 4679 O O . LEU B 1 268 ? 1.959 33.75 9.383 1 96.62 268 LEU B O 1
ATOM 4683 N N . TYR B 1 269 ? 4.039 32.969 9.281 1 97.75 269 TYR B N 1
ATOM 4684 C CA . TYR B 1 269 ? 4.359 33.312 10.664 1 97.75 269 TYR B CA 1
ATOM 4685 C C . TYR B 1 269 ? 4.324 34.812 10.883 1 97.75 269 TYR B C 1
ATOM 4687 O O . TYR B 1 269 ? 3.85 35.281 11.922 1 97.75 269 TYR B O 1
ATOM 4695 N N . ARG B 1 270 ? 4.84 35.562 9.906 1 96.94 270 ARG B N 1
ATOM 4696 C CA . ARG B 1 270 ? 4.793 37 10.008 1 96.94 270 ARG B CA 1
ATOM 4697 C C . ARG B 1 270 ? 3.354 37.5 10.07 1 96.94 270 ARG B C 1
ATOM 4699 O O . ARG B 1 270 ? 3.031 38.406 10.867 1 96.94 270 ARG B O 1
ATOM 4706 N N . ASN B 1 271 ? 2.545 36.938 9.219 1 97.06 271 ASN B N 1
ATOM 4707 C CA . ASN B 1 271 ? 1.131 37.281 9.227 1 97.06 271 ASN B CA 1
ATOM 4708 C C . ASN B 1 271 ? 0.477 36.938 10.562 1 97.06 271 ASN B C 1
ATOM 4710 O O . ASN B 1 271 ? -0.33 37.719 11.086 1 97.06 271 ASN B O 1
ATOM 4714 N N . ALA B 1 272 ? 0.79 35.812 11.094 1 97.88 272 ALA B N 1
ATOM 4715 C CA . ALA B 1 272 ? 0.254 35.406 12.391 1 97.88 272 ALA B CA 1
ATOM 4716 C C . ALA B 1 272 ? 0.713 36.344 13.5 1 97.88 272 ALA B C 1
ATOM 4718 O O . ALA B 1 272 ? -0.058 36.656 14.406 1 97.88 272 ALA B O 1
ATOM 4719 N N . LEU B 1 273 ? 1.984 36.719 13.453 1 97.88 273 LEU B N 1
ATOM 4720 C CA . LEU B 1 273 ? 2.518 37.656 14.445 1 97.88 273 LEU B CA 1
ATOM 4721 C C . LEU B 1 273 ? 1.708 38.938 14.469 1 97.88 273 LEU B C 1
ATOM 4723 O O . LEU B 1 273 ? 1.372 39.469 15.539 1 97.88 273 LEU B O 1
ATOM 4727 N N . GLN B 1 274 ? 1.391 39.406 13.289 1 96.88 274 GLN B N 1
ATOM 4728 C CA . GLN B 1 274 ? 0.644 40.656 13.164 1 96.88 274 GLN B CA 1
ATOM 4729 C C . GLN B 1 274 ? -0.78 40.5 13.695 1 96.88 274 GLN B C 1
ATOM 4731 O O . GLN B 1 274 ? -1.389 41.469 14.148 1 96.88 274 GLN B O 1
ATOM 4736 N N . ALA B 1 275 ? -1.296 39.312 13.672 1 98 275 ALA B N 1
ATOM 4737 C CA . ALA B 1 275 ? -2.662 39.031 14.102 1 98 275 ALA B CA 1
ATOM 4738 C C . ALA B 1 275 ? -2.754 38.969 15.625 1 98 275 ALA B C 1
ATOM 4740 O O . ALA B 1 275 ? -3.834 39.125 16.203 1 98 275 ALA B O 1
ATOM 4741 N N . LEU B 1 276 ? -1.647 38.719 16.297 1 97.94 276 LEU B N 1
ATOM 4742 C CA . LEU B 1 276 ? -1.638 38.438 17.719 1 97.94 276 LEU B CA 1
ATOM 4743 C C . LEU B 1 276 ? -1.508 39.719 18.531 1 97.94 276 LEU B C 1
ATOM 4745 O O . LEU B 1 276 ? -0.844 40.688 18.109 1 97.94 276 LEU B O 1
ATOM 4749 N N . LYS B 1 277 ? -2.145 39.719 19.719 1 96.62 277 LYS B N 1
ATOM 4750 C CA . LYS B 1 277 ? -1.872 40.75 20.734 1 96.62 277 LYS B CA 1
ATOM 4751 C C . LYS B 1 277 ? -0.441 40.625 21.25 1 96.62 277 LYS B C 1
ATOM 4753 O O . LYS B 1 277 ? 0.217 39.625 21.062 1 96.62 277 LYS B O 1
ATOM 4758 N N . SER B 1 278 ? -0.058 41.781 21.859 1 95.44 278 SER B N 1
ATOM 4759 C CA . SER B 1 278 ? 1.206 41.688 22.578 1 95.44 278 SER B CA 1
ATOM 4760 C C . SER B 1 278 ? 1.187 40.562 23.609 1 95.44 278 SER B C 1
ATOM 4762 O O . SER B 1 278 ? 0.248 40.438 24.391 1 95.44 278 SER B O 1
ATOM 4764 N N . GLY B 1 279 ? 2.174 39.719 23.484 1 95.25 279 GLY B N 1
ATOM 4765 C CA . GLY B 1 279 ? 2.238 38.594 24.406 1 95.25 279 GLY B CA 1
ATOM 4766 C C . GLY B 1 279 ? 1.432 37.375 23.938 1 95.25 279 GLY B C 1
ATOM 4767 O O . GLY B 1 279 ? 1.45 36.344 24.562 1 95.25 279 GLY B O 1
ATOM 4768 N N . GLY B 1 280 ? 0.744 37.531 22.812 1 96.94 280 GLY B N 1
ATOM 4769 C CA . GLY B 1 280 ? -0.033 36.438 22.25 1 96.94 280 GLY B CA 1
ATOM 4770 C C . GLY B 1 280 ? 0.823 35.281 21.781 1 96.94 280 GLY B C 1
ATOM 4771 O O . GLY B 1 280 ? 2.031 35.438 21.594 1 96.94 280 GLY B O 1
ATOM 4772 N N . LYS B 1 281 ? 0.219 34.094 21.625 1 97.75 281 LYS B N 1
ATOM 4773 C CA . LYS B 1 281 ? 0.95 32.875 21.297 1 97.75 281 LYS B CA 1
ATOM 4774 C C . LYS B 1 281 ? 0.567 32.344 19.906 1 97.75 281 LYS B C 1
ATOM 4776 O O . LYS B 1 281 ? -0.58 32.5 19.484 1 97.75 281 LYS B O 1
ATOM 4781 N N . VAL B 1 282 ? 1.54 31.828 19.281 1 98.62 282 VAL B N 1
ATOM 4782 C CA . VAL B 1 282 ? 1.268 31 18.109 1 98.62 282 VAL B CA 1
ATOM 4783 C C . VAL B 1 282 ? 1.494 29.531 18.469 1 98.62 282 VAL B C 1
ATOM 4785 O O . VAL B 1 282 ? 2.41 29.203 19.234 1 98.62 282 VAL B O 1
ATOM 4788 N N . ALA B 1 283 ? 0.611 28.703 18.078 1 98.69 283 ALA B N 1
ATOM 4789 C CA . ALA B 1 283 ? 0.75 27.25 18.188 1 98.69 283 ALA B CA 1
ATOM 4790 C C . ALA B 1 283 ? 0.715 26.578 16.812 1 98.69 283 ALA B C 1
ATOM 4792 O O . ALA B 1 283 ? -0.281 26.672 16.094 1 98.69 283 ALA B O 1
ATOM 4793 N N . VAL B 1 284 ? 1.813 25.922 16.453 1 98.62 284 VAL B N 1
ATOM 4794 C CA . VAL B 1 284 ? 1.967 25.25 15.164 1 98.62 284 VAL B CA 1
ATOM 4795 C C . VAL B 1 284 ? 1.935 23.734 15.359 1 98.62 284 VAL B C 1
ATOM 4797 O O . VAL B 1 284 ? 2.857 23.156 15.938 1 98.62 284 VAL B O 1
ATOM 4800 N N . ARG B 1 285 ? 0.863 23.125 14.883 1 97.94 285 ARG B N 1
ATOM 4801 C CA . ARG B 1 285 ? 0.731 21.688 14.953 1 97.94 285 ARG B CA 1
ATOM 4802 C C . ARG B 1 285 ? 1.13 21.031 13.633 1 97.94 285 ARG B C 1
ATOM 4804 O O . ARG B 1 285 ? 0.58 21.359 12.586 1 97.94 285 ARG B O 1
ATOM 4811 N N . ASP B 1 286 ? 2.084 20.125 13.648 1 97.94 286 ASP B N 1
ATOM 4812 C CA . ASP B 1 286 ? 2.533 19.375 12.477 1 97.94 286 ASP B CA 1
ATOM 4813 C C . ASP B 1 286 ? 3.422 18.203 12.883 1 97.94 286 ASP B C 1
ATOM 4815 O O . ASP B 1 286 ? 3.604 17.938 14.07 1 97.94 286 ASP B O 1
ATOM 4819 N N . PHE B 1 287 ? 3.9 17.438 11.953 1 97.69 287 PHE B N 1
ATOM 4820 C CA . PHE B 1 287 ? 5.016 16.547 12.25 1 97.69 287 PHE B CA 1
ATOM 4821 C C . PHE B 1 287 ? 6.27 17.344 12.594 1 97.69 287 PHE B C 1
ATOM 4823 O O . PHE B 1 287 ? 6.645 18.266 11.867 1 97.69 287 PHE B O 1
ATOM 4830 N N . ILE B 1 288 ? 6.844 17.047 13.68 1 98.38 288 ILE B N 1
ATOM 4831 C CA . ILE B 1 288 ? 8.148 17.594 14.023 1 98.38 288 ILE B CA 1
ATOM 4832 C C . ILE B 1 288 ? 9.188 16.469 14.047 1 98.38 288 ILE B C 1
ATOM 4834 O O . ILE B 1 288 ? 9.102 15.57 14.883 1 98.38 288 ILE B O 1
ATOM 4838 N N . MET B 1 289 ? 10.141 16.609 13.188 1 97.69 289 MET B N 1
ATOM 4839 C CA . MET B 1 289 ? 11.07 15.516 12.922 1 97.69 289 MET B CA 1
ATOM 4840 C C . MET B 1 289 ? 12.281 15.602 13.844 1 97.69 289 MET B C 1
ATOM 4842 O O . MET B 1 289 ? 12.602 16.672 14.359 1 97.69 289 MET B O 1
ATOM 4846 N N . SER B 1 290 ? 12.906 14.445 14.047 1 95.12 290 SER B N 1
ATOM 4847 C CA . SER B 1 290 ? 14.227 14.406 14.656 1 95.12 290 SER B CA 1
ATOM 4848 C C . SER B 1 290 ? 15.234 15.211 13.844 1 95.12 290 SER B C 1
ATOM 4850 O O . SER B 1 290 ? 14.984 15.547 12.688 1 95.12 290 SER B O 1
ATOM 4852 N N . ALA B 1 291 ? 16.328 15.484 14.406 1 92.44 291 ALA B N 1
ATOM 4853 C CA . ALA B 1 291 ? 17.344 16.328 13.781 1 92.44 291 ALA B CA 1
ATOM 4854 C C . ALA B 1 291 ? 17.844 15.711 12.477 1 92.44 291 ALA B C 1
ATOM 4856 O O . ALA B 1 291 ? 18.156 16.422 11.531 1 92.44 291 ALA B O 1
ATOM 4857 N N . ASP B 1 292 ? 17.844 14.398 12.406 1 92.19 292 ASP B N 1
ATOM 4858 C CA . ASP B 1 292 ? 18.359 13.75 11.211 1 92.19 292 ASP B CA 1
ATOM 4859 C C . ASP B 1 292 ? 17.266 13.539 10.172 1 92.19 292 ASP B C 1
ATOM 4861 O O . ASP B 1 292 ? 17.516 13.031 9.078 1 92.19 292 ASP B O 1
ATOM 4865 N N . GLY B 1 293 ? 16.047 13.859 10.508 1 94.44 293 GLY B N 1
ATOM 4866 C CA . GLY B 1 293 ? 14.945 13.859 9.562 1 94.44 293 GLY B CA 1
ATOM 4867 C C . GLY B 1 293 ? 14.344 12.484 9.344 1 94.44 293 GLY B C 1
ATOM 4868 O O . GLY B 1 293 ? 13.492 12.305 8.469 1 94.44 293 GLY B O 1
ATOM 4869 N N . THR B 1 294 ? 14.703 11.445 10.164 1 96.19 294 THR B N 1
ATOM 4870 C CA . THR B 1 294 ? 14.297 10.078 9.859 1 96.19 294 THR B CA 1
ATOM 4871 C C . THR B 1 294 ? 13.211 9.609 10.82 1 96.19 294 THR B C 1
ATOM 4873 O O . THR B 1 294 ? 12.562 8.586 10.586 1 96.19 294 THR B O 1
ATOM 4876 N N . SER B 1 295 ? 12.984 10.344 11.883 1 96.38 295 SER B N 1
ATOM 4877 C CA . SER B 1 295 ? 11.992 9.992 12.891 1 96.38 295 SER B CA 1
ATOM 4878 C C . SER B 1 295 ? 11.078 11.164 13.211 1 96.38 295 SER B C 1
ATOM 4880 O O . SER B 1 295 ? 11.523 12.312 13.25 1 96.38 295 SER B O 1
ATOM 4882 N N . PRO B 1 296 ? 9.805 10.906 13.492 1 97.44 296 PRO B N 1
ATOM 4883 C CA . PRO B 1 296 ? 9.172 9.586 13.445 1 97.44 296 PRO B CA 1
ATOM 4884 C C . PRO B 1 296 ? 9.031 9.047 12.023 1 97.44 296 PRO B C 1
ATOM 4886 O O . PRO B 1 296 ? 8.961 9.828 11.07 1 97.44 296 PRO B O 1
ATOM 4889 N N . ALA B 1 297 ? 8.938 7.711 11.875 1 96.62 297 ALA B N 1
ATOM 4890 C CA . ALA B 1 297 ? 8.852 7.07 10.562 1 96.62 297 ALA B CA 1
ATOM 4891 C C . ALA B 1 297 ? 7.656 7.59 9.773 1 96.62 297 ALA B C 1
ATOM 4893 O O . ALA B 1 297 ? 7.754 7.832 8.57 1 96.62 297 ALA B O 1
ATOM 4894 N N . ALA B 1 298 ? 6.574 7.75 10.438 1 96.56 298 ALA B N 1
ATOM 4895 C CA . ALA B 1 298 ? 5.371 8.258 9.789 1 96.56 298 ALA B CA 1
ATOM 4896 C C . ALA B 1 298 ? 5.598 9.656 9.234 1 96.56 298 ALA B C 1
ATOM 4898 O O . ALA B 1 298 ? 5.059 10.008 8.18 1 96.56 298 ALA B O 1
ATOM 4899 N N . GLY B 1 299 ? 6.344 10.469 9.953 1 97.94 299 GLY B N 1
ATOM 4900 C CA . GLY B 1 299 ? 6.691 11.797 9.469 1 97.94 299 GLY B CA 1
ATOM 4901 C C . GLY B 1 299 ? 7.582 11.766 8.242 1 97.94 299 GLY B C 1
ATOM 4902 O O . GLY B 1 299 ? 7.398 12.562 7.316 1 97.94 299 GLY B O 1
ATOM 4903 N N . ALA B 1 300 ? 8.531 10.852 8.234 1 97.62 300 ALA B N 1
ATOM 4904 C CA . ALA B 1 300 ? 9.414 10.719 7.082 1 97.62 300 ALA B CA 1
ATOM 4905 C C . ALA B 1 300 ? 8.641 10.289 5.84 1 97.62 300 ALA B C 1
ATOM 4907 O O . ALA B 1 300 ? 8.883 10.797 4.742 1 97.62 300 ALA B O 1
ATOM 4908 N N . LEU B 1 301 ? 7.723 9.352 5.973 1 98.12 301 LEU B N 1
ATOM 4909 C CA . LEU B 1 301 ? 6.848 8.953 4.875 1 98.12 301 LEU B CA 1
ATOM 4910 C C . LEU B 1 301 ? 5.957 10.117 4.441 1 98.12 301 LEU B C 1
ATOM 4912 O O . LEU B 1 301 ? 5.703 10.297 3.25 1 98.12 301 LEU B O 1
ATOM 4916 N N . PHE B 1 302 ? 5.512 10.867 5.418 1 97.75 302 PHE B N 1
ATOM 4917 C CA . PHE B 1 302 ? 4.707 12.047 5.113 1 97.75 302 PHE B CA 1
ATOM 4918 C C . PHE B 1 302 ? 5.508 13.055 4.305 1 97.75 302 PHE B C 1
ATOM 4920 O O . PHE B 1 302 ? 4.961 13.742 3.434 1 97.75 302 PHE B O 1
ATOM 4927 N N . GLY B 1 303 ? 6.785 13.148 4.559 1 97.56 303 GLY B N 1
ATOM 4928 C CA . GLY B 1 303 ? 7.645 13.961 3.711 1 97.56 303 GLY B CA 1
ATOM 4929 C C . GLY B 1 303 ? 7.562 13.578 2.244 1 97.56 303 GLY B C 1
ATOM 4930 O O . GLY B 1 303 ? 7.562 14.445 1.37 1 97.56 303 GLY B O 1
ATOM 4931 N N . LEU B 1 304 ? 7.484 12.305 1.934 1 97.88 304 LEU B N 1
ATOM 4932 C CA . LEU B 1 304 ? 7.289 11.836 0.566 1 97.88 304 LEU B CA 1
ATOM 4933 C C . LEU B 1 304 ? 5.926 12.266 0.035 1 97.88 304 LEU B C 1
ATOM 4935 O O . LEU B 1 304 ? 5.793 12.609 -1.143 1 97.88 304 LEU B O 1
ATOM 4939 N N . ASN B 1 305 ? 4.973 12.172 0.895 1 97.69 305 ASN B N 1
ATOM 4940 C CA . ASN B 1 305 ? 3.645 12.625 0.494 1 97.69 305 ASN B CA 1
ATOM 4941 C C . ASN B 1 305 ? 3.662 14.078 0.034 1 97.69 305 ASN B C 1
ATOM 4943 O O . ASN B 1 305 ? 3.008 14.43 -0.95 1 97.69 305 ASN B O 1
ATOM 4947 N N . MET B 1 306 ? 4.398 14.875 0.739 1 97 306 MET B N 1
ATOM 4948 C CA . MET B 1 306 ? 4.5 16.281 0.373 1 97 306 MET B CA 1
ATOM 4949 C C . MET B 1 306 ? 5.293 16.453 -0.919 1 97 306 MET B C 1
ATOM 4951 O O . MET B 1 306 ? 4.969 17.312 -1.743 1 97 306 MET B O 1
ATOM 4955 N N . LEU B 1 307 ? 6.316 15.664 -1.117 1 96.75 307 LEU B N 1
ATOM 4956 C CA . LEU B 1 307 ? 7.07 15.688 -2.365 1 96.75 307 LEU B CA 1
ATOM 4957 C C . LEU B 1 307 ? 6.172 15.352 -3.551 1 96.75 307 LEU B C 1
ATOM 4959 O O . LEU B 1 307 ? 6.297 15.953 -4.621 1 96.75 307 LEU B O 1
ATOM 4963 N N . VAL B 1 308 ? 5.254 14.406 -3.379 1 96.94 308 VAL B N 1
ATOM 4964 C CA . VAL B 1 308 ? 4.398 13.883 -4.434 1 96.94 308 VAL B CA 1
ATOM 4965 C C . VAL B 1 308 ? 3.312 14.898 -4.777 1 96.94 308 VAL B C 1
ATOM 4967 O O . VAL B 1 308 ? 2.916 15.023 -5.938 1 96.94 308 VAL B O 1
ATOM 4970 N N . HIS B 1 309 ? 2.881 15.711 -3.779 1 94.81 309 HIS B N 1
ATOM 4971 C CA . HIS B 1 309 ? 1.632 16.438 -3.996 1 94.81 309 HIS B CA 1
ATOM 4972 C C . HIS B 1 309 ? 1.847 17.938 -3.91 1 94.81 309 HIS B C 1
ATOM 4974 O O . HIS B 1 309 ? 0.989 18.719 -4.332 1 94.81 309 HIS B O 1
ATOM 4980 N N . CYS B 1 310 ? 3.006 18.328 -3.35 1 93.19 310 CYS B N 1
ATOM 4981 C CA . CYS B 1 310 ? 3.25 19.75 -3.137 1 93.19 310 CYS B CA 1
ATOM 4982 C C . CYS B 1 310 ? 4.602 20.172 -3.711 1 93.19 310 CYS B C 1
ATOM 4984 O O . CYS B 1 310 ? 5.629 19.578 -3.373 1 93.19 310 CYS B O 1
ATOM 4986 N N . ALA B 1 311 ? 4.66 21.172 -4.52 1 90.5 311 ALA B N 1
ATOM 4987 C CA . ALA B 1 311 ? 5.867 21.578 -5.227 1 90.5 311 ALA B CA 1
ATOM 4988 C C . ALA B 1 311 ? 7.008 21.844 -4.25 1 90.5 311 ALA B C 1
ATOM 4990 O O . ALA B 1 311 ? 8.141 21.422 -4.48 1 90.5 311 ALA B O 1
ATOM 4991 N N . ASP B 1 312 ? 6.695 22.469 -3.082 1 92.12 312 ASP B N 1
ATOM 4992 C CA . ASP B 1 312 ? 7.742 22.812 -2.123 1 92.12 312 ASP B CA 1
ATOM 4993 C C . ASP B 1 312 ? 7.477 22.172 -0.765 1 92.12 312 ASP B C 1
ATOM 4995 O O . ASP B 1 312 ? 8.016 22.609 0.254 1 92.12 312 ASP B O 1
ATOM 4999 N N . GLY B 1 313 ? 6.637 21.188 -0.799 1 95.31 313 GLY B N 1
ATOM 5000 C CA . GLY B 1 313 ? 6.242 20.547 0.443 1 95.31 313 GLY B CA 1
ATOM 5001 C C . GLY B 1 313 ? 7.383 19.828 1.134 1 95.31 313 GLY B C 1
ATOM 5002 O O . GLY B 1 313 ? 8.297 19.328 0.475 1 95.31 313 GLY B O 1
ATOM 5003 N N . ARG B 1 314 ? 7.301 19.766 2.453 1 95.94 314 ARG B N 1
ATOM 5004 C CA . ARG B 1 314 ? 8.352 19.141 3.246 1 95.94 314 ARG B CA 1
ATOM 5005 C C . ARG B 1 314 ? 7.91 18.953 4.695 1 95.94 314 ARG B C 1
ATOM 5007 O O . ARG B 1 314 ? 6.875 19.469 5.105 1 95.94 314 ARG B O 1
ATOM 5014 N N . VAL B 1 315 ? 8.688 18.172 5.445 1 97.62 315 VAL B N 1
ATOM 5015 C CA . VAL B 1 315 ? 8.555 18.109 6.895 1 97.62 315 VAL B CA 1
ATOM 5016 C C . VAL B 1 315 ? 9.68 18.891 7.559 1 97.62 315 VAL B C 1
ATOM 5018 O O . VAL B 1 315 ? 10.703 19.172 6.934 1 97.62 315 VAL B O 1
ATOM 5021 N N . TYR B 1 316 ? 9.453 19.266 8.781 1 97.81 316 TYR B N 1
ATOM 5022 C CA . TYR B 1 316 ? 10.367 20.188 9.438 1 97.81 316 TYR B CA 1
ATOM 5023 C C . TYR B 1 316 ? 10.891 19.609 10.75 1 97.81 316 TYR B C 1
ATOM 5025 O O . TYR B 1 316 ? 10.164 18.906 11.461 1 97.81 316 TYR B O 1
ATOM 5033 N N . THR B 1 317 ? 12.125 19.891 11.07 1 96.62 317 THR B N 1
ATOM 5034 C CA . THR B 1 317 ? 12.641 19.672 12.414 1 96.62 317 THR B CA 1
ATOM 5035 C C . THR B 1 317 ? 12.227 20.812 13.344 1 96.62 317 THR B C 1
ATOM 5037 O O . THR B 1 317 ? 11.789 21.875 12.883 1 96.62 317 THR B O 1
ATOM 5040 N N . PHE B 1 318 ? 12.383 20.531 14.625 1 97.56 318 PHE B N 1
ATOM 5041 C CA . PHE B 1 318 ? 12.094 21.594 15.586 1 97.56 318 PHE B CA 1
ATOM 5042 C C . PHE B 1 318 ? 12.984 22.812 15.352 1 97.56 318 PHE B C 1
ATOM 5044 O O . PHE B 1 318 ? 12.516 23.938 15.398 1 97.56 318 PHE B O 1
ATOM 5051 N N . GLU B 1 319 ? 14.203 22.562 15.07 1 96.81 319 GLU B N 1
ATOM 5052 C CA . GLU B 1 319 ? 15.164 23.656 14.867 1 96.81 319 GLU B CA 1
ATOM 5053 C C . GLU B 1 319 ? 14.773 24.516 13.68 1 96.81 319 GLU B C 1
ATOM 5055 O O . GLU B 1 319 ? 14.922 25.75 13.719 1 96.81 319 GLU B O 1
ATOM 5060 N N . GLU B 1 320 ? 14.336 23.906 12.648 1 96.94 320 GLU B N 1
ATOM 5061 C CA . GLU B 1 320 ? 13.898 24.656 11.477 1 96.94 320 GLU B CA 1
ATOM 5062 C C . GLU B 1 320 ? 12.688 25.516 11.789 1 96.94 320 GLU B C 1
ATOM 5064 O O . GLU B 1 320 ? 12.625 26.688 11.391 1 96.94 320 GLU B O 1
ATOM 5069 N N . VAL B 1 321 ? 11.711 24.953 12.477 1 98.31 321 VAL B N 1
ATOM 5070 C CA . VAL B 1 321 ? 10.516 25.688 12.852 1 98.31 321 VAL B CA 1
ATOM 5071 C C . VAL B 1 321 ? 10.891 26.844 13.773 1 98.31 321 VAL B C 1
ATOM 5073 O O . VAL B 1 321 ? 10.414 27.969 13.594 1 98.31 321 VAL B O 1
ATOM 5076 N N . ARG B 1 322 ? 11.719 26.578 14.75 1 98.31 322 ARG B N 1
ATOM 5077 C CA . ARG B 1 322 ? 12.18 27.594 15.688 1 98.31 322 ARG B CA 1
ATOM 5078 C C . ARG B 1 322 ? 12.859 28.75 14.953 1 98.31 322 ARG B C 1
ATOM 5080 O O . ARG B 1 322 ? 12.562 29.922 15.211 1 98.31 322 ARG B O 1
ATOM 5087 N N . GLU B 1 323 ? 13.742 28.391 14.039 1 98.12 323 GLU B N 1
ATOM 5088 C CA . GLU B 1 323 ? 14.461 29.406 13.266 1 98.12 323 GLU B CA 1
ATOM 5089 C C . GLU B 1 323 ? 13.5 30.25 12.445 1 98.12 323 GLU B C 1
ATOM 5091 O O . GLU B 1 323 ? 13.656 31.484 12.367 1 98.12 323 GLU B O 1
ATOM 5096 N N . ASP B 1 324 ? 12.578 29.625 11.82 1 98.19 324 ASP B N 1
ATOM 5097 C CA . ASP B 1 324 ? 11.625 30.328 10.969 1 98.19 324 ASP B CA 1
ATOM 5098 C C . ASP B 1 324 ? 10.719 31.234 11.797 1 98.19 324 ASP B C 1
ATOM 5100 O O . ASP B 1 324 ? 10.391 32.344 11.383 1 98.19 324 ASP B O 1
ATOM 5104 N N . LEU B 1 325 ? 10.289 30.781 12.969 1 98.62 325 LEU B N 1
ATOM 5105 C CA . LEU B 1 325 ? 9.492 31.594 13.883 1 98.62 325 LEU B CA 1
ATOM 5106 C C . LEU B 1 325 ? 10.289 32.781 14.367 1 98.62 325 LEU B C 1
ATOM 5108 O O . LEU B 1 325 ? 9.766 33.906 14.414 1 98.62 325 LEU B O 1
ATOM 5112 N N . GLN B 1 326 ? 11.531 32.562 14.695 1 98.19 326 GLN B N 1
ATOM 5113 C CA . GLN B 1 326 ? 12.398 33.656 15.141 1 98.19 326 GLN B CA 1
ATOM 5114 C C . GLN B 1 326 ? 12.609 34.688 14.039 1 98.19 326 GLN B C 1
ATOM 5116 O O . GLN B 1 326 ? 12.578 35.906 14.289 1 98.19 326 GLN B O 1
ATOM 5121 N N . ALA B 1 327 ? 12.82 34.188 12.875 1 98 327 ALA B N 1
ATOM 5122 C CA . ALA B 1 327 ? 13 35.062 11.727 1 98 327 ALA B CA 1
ATOM 5123 C C . ALA B 1 327 ? 11.75 35.938 11.492 1 98 327 ALA B C 1
ATOM 5125 O O . ALA B 1 327 ? 11.852 37.062 11.016 1 98 327 ALA B O 1
ATOM 5126 N N . ALA B 1 328 ? 10.625 35.438 11.852 1 97.69 328 ALA B N 1
ATOM 5127 C CA . ALA B 1 328 ? 9.359 36.156 11.664 1 97.69 328 ALA B CA 1
ATOM 5128 C C . ALA B 1 328 ? 9.125 37.125 12.797 1 97.69 328 ALA B C 1
ATOM 5130 O O . ALA B 1 328 ? 8.227 37.969 12.719 1 97.69 328 ALA B O 1
ATOM 5131 N N . GLY B 1 329 ? 9.852 37 13.891 1 98.12 329 GLY B N 1
ATOM 5132 C CA . GLY B 1 329 ? 9.758 37.969 14.969 1 98.12 329 GLY B CA 1
ATOM 5133 C C . GLY B 1 329 ? 9.266 37.375 16.266 1 98.12 329 GLY B C 1
ATOM 5134 O O . GLY B 1 329 ? 9.203 38.062 17.281 1 98.12 329 GLY B O 1
ATOM 5135 N N . PHE B 1 330 ? 8.969 36.125 16.266 1 98.62 330 PHE B N 1
ATOM 5136 C CA . PHE B 1 330 ? 8.523 35.5 17.484 1 98.62 330 PHE B CA 1
ATOM 5137 C C . PHE B 1 330 ? 9.695 35.219 18.422 1 98.62 330 PHE B C 1
ATOM 5139 O O . PHE B 1 330 ? 10.852 35.219 17.984 1 98.62 330 PHE B O 1
ATOM 5146 N N . THR B 1 331 ? 9.383 35 19.688 1 98.12 331 THR B N 1
ATOM 5147 C CA . THR B 1 331 ? 10.383 34.625 20.688 1 98.12 331 THR B CA 1
ATOM 5148 C C . THR B 1 331 ? 9.906 33.438 21.516 1 98.12 331 THR B C 1
ATOM 5150 O O . THR B 1 331 ? 8.766 33 21.391 1 98.12 331 THR B O 1
ATOM 5153 N N . ALA B 1 332 ? 10.82 32.781 22.219 1 97.56 332 ALA B N 1
ATOM 5154 C CA . ALA B 1 332 ? 10.539 31.734 23.188 1 97.56 332 ALA B CA 1
ATOM 5155 C C . ALA B 1 332 ? 9.891 30.531 22.516 1 97.56 332 ALA B C 1
ATOM 5157 O O . ALA B 1 332 ? 8.898 30 23.031 1 97.56 332 ALA B O 1
ATOM 5158 N N . ALA B 1 333 ? 10.398 30.219 21.375 1 98.38 333 ALA B N 1
ATOM 5159 C CA . ALA B 1 333 ? 9.875 29.031 20.703 1 98.38 333 ALA B CA 1
ATOM 5160 C C . ALA B 1 333 ? 10.203 27.766 21.484 1 98.38 333 ALA B C 1
ATOM 5162 O O . ALA B 1 333 ? 11.32 27.594 21.969 1 98.38 333 ALA B O 1
ATOM 5163 N N . GLU B 1 334 ? 9.234 26.891 21.656 1 98.06 334 GLU B N 1
ATOM 5164 C CA . GLU B 1 334 ? 9.461 25.625 22.328 1 98.06 334 GLU B CA 1
ATOM 5165 C C . GLU B 1 334 ? 8.555 24.531 21.781 1 98.06 334 GLU B C 1
ATOM 5167 O O . GLU B 1 334 ? 7.484 24.812 21.234 1 98.06 334 GLU B O 1
ATOM 5172 N N . LEU B 1 335 ? 8.984 23.328 21.859 1 98.38 335 LEU B N 1
ATOM 5173 C CA . LEU B 1 335 ? 8.133 22.172 21.578 1 98.38 335 LEU B CA 1
ATOM 5174 C C . LEU B 1 335 ? 7.211 21.875 22.75 1 98.38 335 LEU B C 1
ATOM 5176 O O . LEU B 1 335 ? 7.531 21.047 23.609 1 98.38 335 LEU B O 1
ATOM 5180 N N . ALA B 1 336 ? 6.086 22.453 22.75 1 98.12 336 ALA B N 1
ATOM 5181 C CA . ALA B 1 336 ? 5.168 22.438 23.891 1 98.12 336 ALA B CA 1
ATOM 5182 C C . ALA B 1 336 ? 4.527 21.062 24.047 1 98.12 336 ALA B C 1
ATOM 5184 O O . ALA B 1 336 ? 4.293 20.594 25.156 1 98.12 336 ALA B O 1
ATOM 5185 N N . VAL B 1 337 ? 4.156 20.438 22.953 1 97.81 337 VAL B N 1
ATOM 5186 C CA . VAL B 1 337 ? 3.576 19.094 22.938 1 97.81 337 VAL B CA 1
ATOM 5187 C C . VAL B 1 337 ? 4.398 18.188 22.031 1 97.81 337 VAL B C 1
ATOM 5189 O O . VAL B 1 337 ? 4.188 18.141 20.812 1 97.81 337 VAL B O 1
ATOM 5192 N N . PRO B 1 338 ? 5.262 17.422 22.609 1 96.5 338 PRO B N 1
ATOM 5193 C CA . PRO B 1 338 ? 5.969 16.438 21.797 1 96.5 338 PRO B CA 1
ATOM 5194 C C . PRO B 1 338 ? 5.082 15.25 21.406 1 96.5 338 PRO B C 1
ATOM 5196 O O . PRO B 1 338 ? 4.246 14.812 22.203 1 96.5 338 PRO B O 1
ATOM 5199 N N . ALA B 1 339 ? 5.191 14.852 20.234 1 95.69 339 ALA B N 1
ATOM 5200 C CA . ALA B 1 339 ? 4.449 13.695 19.734 1 95.69 339 ALA B CA 1
ATOM 5201 C C . ALA B 1 339 ? 5.168 13.039 18.562 1 95.69 339 ALA B C 1
ATOM 5203 O O . ALA B 1 339 ? 5.895 13.703 17.828 1 95.69 339 ALA B O 1
ATOM 5204 N N . GLU B 1 340 ? 4.953 11.758 18.375 1 94.38 340 GLU B N 1
ATOM 5205 C CA . GLU B 1 340 ? 5.512 11.031 17.234 1 94.38 340 GLU B CA 1
ATOM 5206 C C . GLU B 1 340 ? 4.535 11 16.062 1 94.38 340 GLU B C 1
ATOM 5208 O O . GLU B 1 340 ? 4.695 10.211 15.125 1 94.38 340 GLU B O 1
ATOM 5213 N N . THR B 1 341 ? 3.482 11.719 16.109 1 93.56 341 THR B N 1
ATOM 5214 C CA . THR B 1 341 ? 2.469 11.891 15.078 1 93.56 341 THR B CA 1
ATOM 5215 C C . THR B 1 341 ? 2.346 13.359 14.688 1 93.56 341 THR B C 1
ATOM 5217 O O . THR B 1 341 ? 3.16 14.188 15.094 1 93.56 341 THR B O 1
ATOM 5220 N N . MET B 1 342 ? 1.414 13.633 13.922 1 94.62 342 MET B N 1
ATOM 5221 C CA . MET B 1 342 ? 1.204 15.016 13.5 1 94.62 342 MET B CA 1
ATOM 5222 C C . MET B 1 342 ? 0.553 15.828 14.617 1 94.62 342 MET B C 1
ATOM 5224 O O . MET B 1 342 ? 0.015 16.906 14.367 1 94.62 342 MET B O 1
ATOM 5228 N N . SER B 1 343 ? 0.696 15.352 15.805 1 95.25 343 SER B N 1
ATOM 5229 C CA . SER B 1 343 ? 0.084 16.031 16.953 1 95.25 343 SER B CA 1
ATOM 5230 C C . SER B 1 343 ? 1.111 16.844 17.719 1 95.25 343 SER B C 1
ATOM 5232 O O . SER B 1 343 ? 0.791 17.438 18.75 1 95.25 343 SER B O 1
ATOM 5234 N N . ALA B 1 344 ? 2.326 16.906 17.219 1 97.81 344 ALA B N 1
ATOM 5235 C CA . ALA B 1 344 ? 3.314 17.75 17.875 1 97.81 344 ALA B CA 1
ATOM 5236 C C . ALA B 1 344 ? 2.967 19.234 17.703 1 97.81 344 ALA B C 1
ATOM 5238 O O . ALA B 1 344 ? 2.459 19.641 16.656 1 97.81 344 ALA B O 1
ATOM 5239 N N . VAL B 1 345 ? 3.246 20 18.75 1 98.56 345 VAL B N 1
ATOM 5240 C CA . VAL B 1 345 ? 2.906 21.406 18.719 1 98.56 345 VAL B CA 1
ATOM 5241 C C . VAL B 1 345 ? 4.113 22.25 19.156 1 98.56 345 VAL B C 1
ATOM 5243 O O . VAL B 1 345 ? 4.66 22.031 20.234 1 98.56 345 VAL B O 1
ATOM 5246 N N . VAL B 1 346 ? 4.516 23.156 18.312 1 98.75 346 VAL B N 1
ATOM 5247 C CA . VAL B 1 346 ? 5.512 24.172 18.641 1 98.75 346 VAL B CA 1
ATOM 5248 C C . VAL B 1 346 ? 4.816 25.484 18.953 1 98.75 346 VAL B C 1
ATOM 5250 O O . VAL B 1 346 ? 3.93 25.922 18.219 1 98.75 346 VAL B O 1
ATOM 5253 N N . THR B 1 347 ? 5.199 26.109 20.062 1 98.75 347 THR B N 1
ATOM 5254 C CA . THR B 1 347 ? 4.633 27.406 20.422 1 98.75 347 THR B CA 1
ATOM 5255 C C . THR B 1 347 ? 5.715 28.484 20.438 1 98.75 347 THR B C 1
ATOM 5257 O O . THR B 1 347 ? 6.902 28.172 20.531 1 98.75 347 THR B O 1
ATOM 5260 N N . ALA B 1 348 ? 5.328 29.656 20.234 1 98.69 348 ALA B N 1
ATOM 5261 C CA . ALA B 1 348 ? 6.152 30.859 20.359 1 98.69 348 ALA B CA 1
ATOM 5262 C C . ALA B 1 348 ? 5.301 32.062 20.734 1 98.69 348 ALA B C 1
ATOM 5264 O O . ALA B 1 348 ? 4.07 31.984 20.734 1 98.69 348 ALA B O 1
ATOM 5265 N N . VAL B 1 349 ? 5.984 33.156 21.109 1 98.12 349 VAL B N 1
ATOM 5266 C CA . VAL B 1 349 ? 5.262 34.312 21.688 1 98.12 349 VAL B CA 1
ATOM 5267 C C . VAL B 1 349 ? 5.609 35.562 20.922 1 98.12 349 VAL B C 1
ATOM 5269 O O . VAL B 1 349 ? 6.766 35.781 20.562 1 98.12 349 VAL B O 1
ATOM 5272 N N . ARG B 1 350 ? 4.578 36.344 20.656 1 98 350 ARG B N 1
ATOM 5273 C CA . ARG B 1 350 ? 4.84 37.688 20.203 1 98 350 ARG B CA 1
ATOM 5274 C C . ARG B 1 350 ? 5.434 38.531 21.328 1 98 350 ARG B C 1
ATOM 5276 O O . ARG B 1 350 ? 4.855 38.656 22.406 1 98 350 ARG B O 1
ATOM 5283 N N . PRO B 1 351 ? 6.582 39.125 21.016 1 96 351 PRO B N 1
ATOM 5284 C CA . PRO B 1 351 ? 7.191 39.938 22.078 1 96 351 PRO B CA 1
ATOM 5285 C C . PRO B 1 351 ? 6.27 41.031 22.578 1 96 351 PRO B C 1
ATOM 5287 O O . PRO B 1 351 ? 5.508 41.625 21.797 1 96 351 PRO B O 1
ATOM 5290 N N . ARG B 1 352 ? 6.438 41.281 23.875 1 90.06 352 ARG B N 1
ATOM 5291 C CA . ARG B 1 352 ? 5.691 42.406 24.469 1 90.06 352 ARG B CA 1
ATOM 5292 C C . ARG B 1 352 ? 6.324 43.75 24.109 1 90.06 352 ARG B C 1
ATOM 5294 O O . ARG B 1 352 ? 7.551 43.844 24.062 1 90.06 352 ARG B O 1
ATOM 5301 N N . MET B 1 353 ? 5.633 44.531 23.406 1 68.12 353 MET B N 1
ATOM 5302 C CA . MET B 1 353 ? 6.137 45.875 23.156 1 68.12 353 MET B CA 1
ATOM 5303 C C . MET B 1 353 ? 6.219 46.688 24.453 1 68.12 353 MET B C 1
ATOM 5305 O O . MET B 1 353 ? 5.441 46.438 25.375 1 68.12 353 MET B O 1
#

Radius of gyration: 29.17 Å; Cα contacts (8 Å, |Δi|>4): 1459; chains: 2; bounding box: 61×94×62 Å

InterPro domains:
  IPR001077 O-methyltransferase, C-terminal domain [PF00891] (179-330)
  IPR012967 Caffeic acid 3-O-methyltransferase-like, dimerisation domain [PF08100] (14-91)
  IPR016461 O-methyltransferase-like [PIRSF005739] (13-339)
  IPR016461 O-methyltransferase-like [PS51683] (10-350)
  IPR029063 S-adenosyl-L-methionine-dependent methyltransferase superfamily [G3DSA:3.40.50.150] (107-347)
  IPR029063 S-adenosyl-L-methionine-dependent methyltransferase superfamily [SSF53335] (103-332)
  IPR036388 Winged helix-like DNA-binding domain superfamily [G3DSA:1.10.10.10] (3-82)
  IPR036390 Winged helix DNA-binding domain superfamily [SSF46785] (3-72)

Sequence (706 aa):
MDRTPFAVLQRDATGYQRSCALTAAAELDFFTVILRNGNRMNAGDLARECGVDERGAAVLLNALAGMGYLCKSIGGASADPEQGGPGVYAVAEAYRDALDSRHPLSYVPMLRHMANAQRGWAELARTVRDGKPRTRRPSILGEEEDDRSFIMGMNSLAVRTAAPMIRALHEAGVLHFGEGPARILDVGGASGTYTQAFLECLPTATAVIFDRPVGIEAARQRFAGTPLEGRVDFQAGDFYSDALPSGFDLAWISAIIHQHGREQSRALYRNALQALKSGGKVAVRDFIMSADGTSPAAGALFGLNMLVHCADGRVYTFEEVREDLQAAGFTAAELAVPAETMSAVVTAVRPRMMDRTPFAVLQRDATGYQRSCALTAAAELDFFTVILRNGNRMNAGDLARECGVDERGAAVLLNALAGMGYLCKSIGGASADPEQGGPGVYAVAEAYRDALDSRHPLSYVPMLRHMANAQRGWAELARTVRDGKPRTRRPSILGEEEDDRSFIMGMNSLAVRTAAPMIRALHEAGVLHFGEGPARILDVGGASGTYTQAFLECLPTATAVIFDRPVGIEAARQRFAGTPLEGRVDFQAGDFYSDALPSGFDLAWISAIIHQHGREQSRALYRNALQALKSGGKVAVRDFIMSADGTSPAAGALFGLNMLVHCADGRVYTFEEVREDLQAAGFTAAELAVPAETMSAVVTAVRPRM